Protein 2F2G (pdb70)

Sequence (418 aa):
GVIDTWIDKHRSIYTAATRHAFVVSIRDGSVDLSSFRTWLGQDYLFVRRFVPFVASVLIRACKDSGESSDEVVLGGIASLNDEIEWFKREGSKWDVDFSTVVPQRANQEYGRFLEDLSSEVKYPVITAFWAIEAVYQESFAHCLEDGNKTPVELTGACHRWGNDGFKQYCSSVKNIAERCLENASGEVLGEAEDVLVRVLELEVAFWESRGRGVIDTWIDKHRSIYTAATRHAFVVSIRDGSVDLSSFRTWLGQDYLFVRRFVPFVASVLIRACKDSGESSDEVVLGGIASLNDEIEWFKREGSKWDVDFSTVVPQRANQEYGRFLEDLSSEVKYPVITAFWAIEAVYQESFAHCKTPVELTGACHRWGNDGFKQYCSSVKNIAERCLENASGEVLGEAEDVLVRVLELEVAFWESRG

Solvent-accessible surface area: 20769 Å² total

Radius of gyration: 30.6 Å; Cα contacts (8 Å, |Δi|>4): 430; chains: 2; bounding box: 85×72×48 Å

B-factor: mean 31.6, std 10.74, range [11.68, 80.42]

Structure (mmCIF, N/CA/C/O backbone):
data_2F2G
#
_entry.id   2F2G
#
_cell.length_a   62.700
_cell.length_b   62.700
_cell.length_c   287.621
_cell.angle_alpha   90.00
_cell.angle_beta   90.00
_cell.angle_gamma   90.00
#
_symmetry.space_group_name_H-M   'P 41 21 2'
#
loop_
_entity.id
_entity.type
_entity.pdbx_description
1 polymer 'SEED MATURATION PROTEIN PM36 HOMOLOG'
2 non-polymer 'SULFATE ION'
3 non-polymer 4-AMINO-5-HYDROXYMETHYL-2-METHYLPYRIMIDINE
4 water water
#
loop_
_atom_site.group_PDB
_atom_site.id
_atom_site.type_symbol
_atom_site.label_atom_id
_atom_site.label_alt_id
_atom_site.label_comp_id
_atom_site.label_asym_id
_atom_site.label_entity_id
_atom_site.label_seq_id
_atom_site.pdbx_PDB_ins_code
_atom_site.Cartn_x
_atom_site.Cartn_y
_atom_site.Cartn_z
_atom_site.occupancy
_atom_site.B_iso_or_equiv
_atom_site.auth_seq_id
_atom_site.auth_comp_id
_atom_site.auth_asym_id
_atom_site.auth_atom_id
_atom_site.pdbx_PDB_model_num
ATOM 1 N N . GLY A 1 5 ? 21.325 42.825 41.689 1.00 34.20 5 GLY A N 1
ATOM 2 C CA . GLY A 1 5 ? 20.352 42.245 40.699 1.00 33.30 5 GLY A CA 1
ATOM 3 C C . GLY A 1 5 ? 19.642 43.302 39.868 1.00 32.08 5 GLY A C 1
ATOM 4 O O . GLY A 1 5 ? 19.950 44.484 39.986 1.00 32.89 5 GLY A O 1
ATOM 5 N N . VAL A 1 6 ? 18.678 42.870 39.054 1.00 30.04 6 VAL A N 1
ATOM 6 C CA . VAL A 1 6 ? 17.869 43.736 38.180 1.00 30.39 6 VAL A CA 1
ATOM 7 C C . VAL A 1 6 ? 17.088 44.815 38.970 1.00 30.82 6 VAL A C 1
ATOM 8 O O . VAL A 1 6 ? 17.128 46.008 38.636 1.00 31.76 6 VAL A O 1
ATOM 12 N N . ILE A 1 7 ? 16.368 44.398 40.007 1.00 29.04 7 ILE A N 1
ATOM 13 C CA . ILE A 1 7 ? 15.669 45.371 40.854 1.00 28.31 7 ILE A CA 1
ATOM 14 C C . ILE A 1 7 ? 16.664 46.291 41.561 1.00 28.55 7 ILE A C 1
ATOM 15 O O . ILE A 1 7 ? 16.537 47.519 41.418 1.00 29.94 7 ILE A O 1
ATOM 20 N N . ASP A 1 8 ? 17.660 45.738 42.280 1.00 29.13 8 ASP A N 1
ATOM 21 C CA . ASP A 1 8 ? 18.667 46.599 42.952 1.00 30.62 8 ASP A CA 1
ATOM 22 C C . ASP A 1 8 ? 19.284 47.663 41.988 1.00 31.17 8 ASP A C 1
ATOM 23 O O . ASP A 1 8 ? 19.646 48.785 42.409 1.00 31.59 8 ASP A O 1
ATOM 28 N N . THR A 1 9 ? 19.439 47.295 40.720 1.00 28.67 9 THR A N 1
ATOM 29 C CA . THR A 1 9 ? 20.029 48.201 39.746 1.00 30.26 9 THR A CA 1
ATOM 30 C C . THR A 1 9 ? 19.081 49.348 39.448 1.00 30.32 9 THR A C 1
ATOM 31 O O . THR A 1 9 ? 19.513 50.494 39.341 1.00 30.84 9 THR A O 1
ATOM 35 N N . TRP A 1 10 ? 17.797 49.034 39.314 1.00 29.84 10 TRP A N 1
ATOM 36 C CA . TRP A 1 10 ? 16.788 50.058 39.065 1.00 29.67 10 TRP A CA 1
ATOM 37 C C . TRP A 1 10 ? 16.624 51.044 40.225 1.00 29.69 10 TRP A C 1
ATOM 38 O O . TRP A 1 10 ? 16.444 52.226 39.984 1.00 29.50 10 TRP A O 1
ATOM 49 N N . ILE A 1 11 ? 16.684 50.546 41.465 1.00 30.67 11 ILE A N 1
ATOM 50 C CA . ILE A 1 11 ? 16.602 51.375 42.677 1.00 30.40 11 ILE A CA 1
ATOM 51 C C . ILE A 1 11 ? 17.759 52.366 42.740 1.00 32.41 11 ILE A C 1
ATOM 52 O O . ILE A 1 11 ? 17.554 53.545 43.077 1.00 32.99 11 ILE A O 1
ATOM 57 N N . ASP A 1 12 ? 18.965 51.888 42.410 1.00 32.12 12 ASP A N 1
ATOM 58 C CA . ASP A 1 12 ? 20.171 52.715 42.352 1.00 32.89 12 ASP A CA 1
ATOM 59 C C . ASP A 1 12 ? 20.010 53.789 41.289 1.00 32.44 12 ASP A C 1
ATOM 60 O O . ASP A 1 12 ? 20.232 54.971 41.545 1.00 33.51 12 ASP A O 1
ATOM 65 N N . LYS A 1 13 ? 19.618 53.354 40.099 1.00 31.14 13 LYS A N 1
ATOM 66 C CA . LYS A 1 13 ? 19.369 54.248 38.974 1.00 31.90 13 LYS A CA 1
ATOM 67 C C . LYS A 1 13 ? 18.360 55.334 39.348 1.00 31.81 13 LYS A C 1
ATOM 68 O O . LYS A 1 13 ? 18.531 56.502 38.985 1.00 31.90 13 LYS A O 1
ATOM 74 N N . HIS A 1 14 ? 17.317 54.923 40.073 1.00 30.68 14 HIS A N 1
ATOM 75 C CA . HIS A 1 14 ? 16.226 55.786 40.467 1.00 28.92 14 HIS A CA 1
ATOM 76 C C . HIS A 1 14 ? 16.274 56.151 41.951 1.00 28.82 14 HIS A C 1
ATOM 77 O O . HIS A 1 14 ? 15.238 56.321 42.569 1.00 26.89 14 HIS A O 1
ATOM 84 N N . ARG A 1 15 ? 17.482 56.295 42.506 1.00 29.73 15 ARG A N 1
ATOM 85 C CA . ARG A 1 15 ? 17.655 56.499 43.945 1.00 30.53 15 ARG A CA 1
ATOM 86 C C . ARG A 1 15 ? 16.853 57.663 44.514 1.00 30.46 15 ARG A C 1
ATOM 87 O O . ARG A 1 15 ? 16.365 57.613 45.645 1.00 31.00 15 ARG A O 1
ATOM 95 N N . SER A 1 16 ? 16.751 58.716 43.716 1.00 29.14 16 SER A N 1
ATOM 96 C CA . SER A 1 16 ? 16.206 59.974 44.156 1.00 29.54 16 SER A CA 1
ATOM 97 C C . SER A 1 16 ? 14.689 59.893 44.432 1.00 28.33 16 SER A C 1
ATOM 98 O O . SER A 1 16 ? 14.212 60.342 45.491 1.00 30.00 16 SER A O 1
ATOM 101 N N . ILE A 1 17 ? 13.933 59.323 43.494 1.00 26.51 17 ILE A N 1
ATOM 102 C CA . ILE A 1 17 ? 12.507 59.129 43.705 1.00 28.08 17 ILE A CA 1
ATOM 103 C C . ILE A 1 17 ? 12.192 57.984 44.694 1.00 26.56 17 ILE A C 1
ATOM 104 O O . ILE A 1 17 ? 11.193 58.044 45.405 1.00 26.63 17 ILE A O 1
ATOM 109 N N . TYR A 1 18 ? 13.041 56.953 44.726 1.00 25.76 18 TYR A N 1
ATOM 110 C CA . TYR A 1 18 ? 12.961 55.909 45.738 1.00 25.19 18 TYR A CA 1
ATOM 111 C C . TYR A 1 18 ? 13.100 56.487 47.185 1.00 25.75 18 TYR A C 1
ATOM 112 O O . TYR A 1 18 ? 12.293 56.152 48.085 1.00 24.58 18 TYR A O 1
ATOM 121 N N . THR A 1 19 ? 14.076 57.375 47.397 1.00 24.20 19 THR A N 1
ATOM 122 C CA . THR A 1 19 ? 14.206 58.081 48.699 1.00 24.25 19 THR A CA 1
ATOM 123 C C . THR A 1 19 ? 12.954 58.941 48.999 1.00 24.88 19 THR A C 1
ATOM 124 O O . THR A 1 19 ? 12.367 58.875 50.096 1.00 25.81 19 THR A O 1
ATOM 128 N N . ALA A 1 20 ? 12.535 59.738 48.020 1.00 24.65 20 ALA A N 1
ATOM 129 C CA . ALA A 1 20 ? 11.328 60.559 48.157 1.00 25.20 20 ALA A CA 1
ATOM 130 C C . ALA A 1 20 ? 10.082 59.729 48.491 1.00 26.14 20 ALA A C 1
ATOM 131 O O . ALA A 1 20 ? 9.257 60.141 49.297 1.00 27.80 20 ALA A O 1
ATOM 133 N N . ALA A 1 21 ? 9.977 58.549 47.878 1.00 26.18 21 ALA A N 1
ATOM 134 C CA . ALA A 1 21 ? 8.838 57.635 48.049 1.00 24.69 21 ALA A CA 1
ATOM 135 C C . ALA A 1 21 ? 8.803 56.869 49.349 1.00 25.14 21 ALA A C 1
ATOM 136 O O . ALA A 1 21 ? 7.762 56.293 49.659 1.00 23.11 21 ALA A O 1
ATOM 138 N N . THR A 1 22 ? 9.938 56.789 50.038 1.00 24.14 22 THR A N 1
ATOM 139 C CA . THR A 1 22 ? 10.088 55.952 51.250 1.00 23.71 22 THR A CA 1
ATOM 140 C C . THR A 1 22 ? 10.340 56.782 52.519 1.00 23.22 22 THR A C 1
ATOM 141 O O . THR A 1 22 ? 10.928 56.274 53.444 1.00 23.52 22 THR A O 1
ATOM 145 N N . ARG A 1 23 ? 9.936 58.057 52.508 1.00 20.49 23 ARG A N 1
ATOM 146 C CA . ARG A 1 23 ? 9.907 58.905 53.678 1.00 25.59 23 ARG A CA 1
ATOM 147 C C . ARG A 1 23 ? 8.780 58.456 54.609 1.00 27.03 23 ARG A C 1
ATOM 148 O O . ARG A 1 23 ? 7.924 57.661 54.217 1.00 26.96 23 ARG A O 1
ATOM 156 N N . HIS A 1 24 ? 8.830 58.907 55.858 1.00 27.58 24 HIS A N 1
ATOM 157 C CA . HIS A 1 24 ? 7.926 58.413 56.892 1.00 27.79 24 HIS A CA 1
ATOM 158 C C . HIS A 1 24 ? 6.503 58.712 56.514 1.00 26.76 24 HIS A C 1
ATOM 159 O O . HIS A 1 24 ? 6.211 59.789 55.998 1.00 27.59 24 HIS A O 1
ATOM 166 N N . ALA A 1 25 ? 5.623 57.743 56.737 1.00 26.25 25 ALA A N 1
ATOM 167 C CA . ALA A 1 25 ? 4.234 57.845 56.255 1.00 25.87 25 ALA A CA 1
ATOM 168 C C . ALA A 1 25 ? 3.511 59.031 56.896 1.00 25.55 25 ALA A C 1
ATOM 169 O O . ALA A 1 25 ? 2.644 59.639 56.275 1.00 24.71 25 ALA A O 1
ATOM 171 N N . PHE A 1 26 ? 3.846 59.329 58.155 1.00 22.87 26 PHE A N 1
ATOM 172 C CA . PHE A 1 26 ? 3.224 60.443 58.900 1.00 22.42 26 PHE A CA 1
ATOM 173 C C . PHE A 1 26 ? 4.227 60.896 59.961 1.00 22.21 26 PHE A C 1
ATOM 174 O O . PHE A 1 26 ? 5.182 60.214 60.202 1.00 23.71 26 PHE A O 1
ATOM 182 N N . VAL A 1 27 ? 4.021 62.065 60.543 1.00 23.08 27 VAL A N 1
ATOM 183 C CA . VAL A 1 27 ? 4.867 62.577 61.614 1.00 23.85 27 VAL A CA 1
ATOM 184 C C . VAL A 1 27 ? 3.946 62.948 62.769 1.00 25.48 27 VAL A C 1
ATOM 185 O O . VAL A 1 27 ? 2.816 63.372 62.562 1.00 27.20 27 VAL A O 1
ATOM 192 N N . VAL A 1 28 ? 4.379 62.698 63.989 1.00 27.72 28 VAL A N 1
ATOM 193 C CA . VAL A 1 28 ? 3.600 63.079 65.146 1.00 28.03 28 VAL A CA 1
ATOM 194 C C . VAL A 1 28 ? 4.484 64.115 65.818 1.00 31.39 28 VAL A C 1
ATOM 195 O O . VAL A 1 28 ? 5.623 63.805 66.183 1.00 33.75 28 VAL A O 1
ATOM 199 N N . SER A 1 29 ? 3.992 65.343 65.955 1.00 29.40 29 SER A N 1
ATOM 200 C CA . SER A 1 29 ? 4.799 66.357 66.572 1.00 30.85 29 SER A CA 1
ATOM 201 C C . SER A 1 29 ? 4.039 67.135 67.690 1.00 28.35 29 SER A C 1
ATOM 202 O O . SER A 1 29 ? 2.816 67.023 67.854 1.00 26.91 29 SER A O 1
ATOM 205 N N . ILE A 1 30 ? 4.798 67.892 68.466 1.00 28.93 30 ILE A N 1
ATOM 206 C CA . ILE A 1 30 ? 4.223 68.766 69.477 1.00 28.11 30 ILE A CA 1
ATOM 207 C C . ILE A 1 30 ? 3.882 70.084 68.815 1.00 29.08 30 ILE A C 1
ATOM 208 O O . ILE A 1 30 ? 4.698 70.638 68.085 1.00 30.46 30 ILE A O 1
ATOM 213 N N . ARG A 1 31 ? 2.684 70.590 69.067 1.00 29.20 31 ARG A N 1
ATOM 214 C CA . ARG A 1 31 ? 2.327 71.932 68.616 1.00 30.11 31 ARG A CA 1
ATOM 215 C C . ARG A 1 31 ? 1.566 72.642 69.684 1.00 29.97 31 ARG A C 1
ATOM 216 O O . ARG A 1 31 ? 0.573 72.109 70.191 1.00 27.47 31 ARG A O 1
ATOM 224 N N . ASP A 1 32 ? 2.030 73.850 70.027 1.00 33.49 32 ASP A N 1
ATOM 225 C CA . ASP A 1 32 ? 1.405 74.667 71.089 1.00 32.98 32 ASP A CA 1
ATOM 226 C C . ASP A 1 32 ? 1.166 73.798 72.303 1.00 30.40 32 ASP A C 1
ATOM 227 O O . ASP A 1 32 ? 0.101 73.859 72.921 1.00 29.49 32 ASP A O 1
ATOM 232 N N . GLY A 1 33 ? 2.167 72.988 72.653 1.00 29.13 33 GLY A N 1
ATOM 233 C CA . GLY A 1 33 ? 2.053 72.178 73.859 1.00 28.15 33 GLY A CA 1
ATOM 234 C C . GLY A 1 33 ? 1.172 70.948 73.798 1.00 28.09 33 GLY A C 1
ATOM 235 O O . GLY A 1 33 ? 1.032 70.271 74.805 1.00 28.37 33 GLY A O 1
ATOM 236 N N . SER A 1 34 ? 0.584 70.652 72.625 1.00 28.66 34 SER A N 1
ATOM 237 C CA . SER A 1 34 ? -0.255 69.466 72.415 1.00 28.16 34 SER A CA 1
ATOM 238 C C . SER A 1 34 ? 0.351 68.503 71.390 1.00 25.74 34 SER A C 1
ATOM 239 O O . SER A 1 34 ? 1.149 68.907 70.514 1.00 25.56 34 SER A O 1
ATOM 242 N N . VAL A 1 35 ? -0.046 67.232 71.469 1.00 22.95 35 VAL A N 1
ATOM 243 C CA . VAL A 1 35 ? 0.370 66.285 70.439 1.00 23.18 35 VAL A CA 1
ATOM 244 C C . VAL A 1 35 ? -0.506 66.496 69.187 1.00 23.05 35 VAL A C 1
ATOM 245 O O . VAL A 1 35 ? -1.729 66.307 69.235 1.00 22.17 35 VAL A O 1
ATOM 249 N N . ASP A 1 36 ? 0.125 66.893 68.088 1.00 23.73 36 ASP A N 1
AT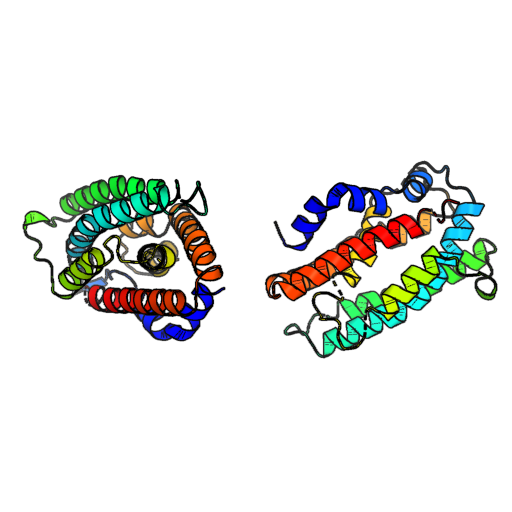OM 250 C CA . ASP A 1 36 ? -0.581 67.107 66.792 1.00 23.09 36 ASP A CA 1
ATOM 251 C C . ASP A 1 36 ? -0.744 65.788 66.003 1.00 22.37 36 ASP A C 1
ATOM 252 O O . ASP A 1 36 ? 0.245 65.215 65.493 1.00 21.83 36 ASP A O 1
ATOM 257 N N . LEU A 1 37 ? -1.980 65.302 65.942 1.00 20.47 37 LEU A N 1
ATOM 258 C CA . LEU A 1 37 ? -2.321 64.050 65.257 1.00 22.53 37 LEU A CA 1
ATOM 259 C C . LEU A 1 37 ? -2.796 64.241 63.809 1.00 21.46 37 LEU A C 1
ATOM 260 O O . LEU A 1 37 ? -3.169 63.280 63.163 1.00 21.27 37 LEU A O 1
ATOM 265 N N . SER A 1 38 ? -2.717 65.453 63.285 1.00 20.68 38 SER A N 1
ATOM 266 C CA . SER A 1 38 ? -3.352 65.763 61.988 1.00 22.19 38 SER A CA 1
ATOM 267 C C . SER A 1 38 ? -2.747 64.958 60.833 1.00 21.04 38 SER A C 1
ATOM 268 O O . SER A 1 38 ? -3.463 64.496 59.980 1.00 21.18 38 SER A O 1
ATOM 271 N N . SER A 1 39 ? -1.436 64.740 60.854 1.00 19.09 39 SER A N 1
ATOM 272 C CA . SER A 1 39 ? -0.748 64.002 59.813 1.00 20.54 39 SER A CA 1
ATOM 273 C C . SER A 1 39 ? -1.016 62.492 59.975 1.00 20.63 39 SER A C 1
ATOM 274 O O . SER A 1 39 ? -1.362 61.790 59.008 1.00 19.37 39 SER A O 1
ATOM 277 N N . PHE A 1 40 ? -0.925 62.008 61.212 1.00 18.64 40 PHE A N 1
ATOM 278 C CA . PHE A 1 40 ? -1.293 60.642 61.496 1.00 19.98 40 PHE A CA 1
ATOM 279 C C . PHE A 1 40 ? -2.756 60.381 61.048 1.00 20.01 40 PHE A C 1
ATOM 280 O O . PHE A 1 40 ? -3.022 59.372 60.412 1.00 18.50 40 PHE A O 1
ATOM 288 N N . ARG A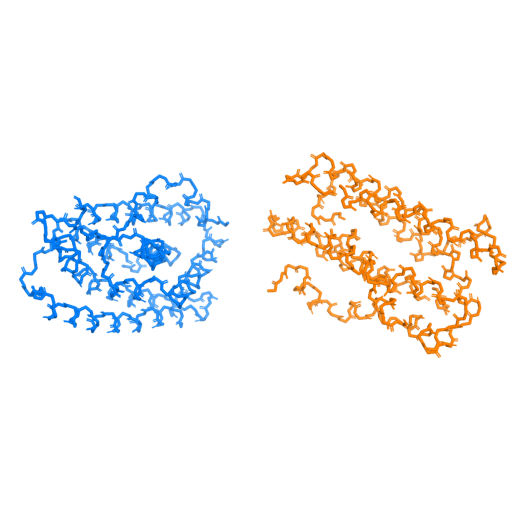 1 41 ? -3.697 61.258 61.398 1.00 18.31 41 ARG A N 1
ATOM 289 C CA . ARG A 1 41 ? -5.116 60.935 61.096 1.00 21.32 41 ARG A CA 1
ATOM 290 C C . ARG A 1 41 ? -5.449 61.004 59.598 1.00 21.44 41 ARG A C 1
ATOM 291 O O . ARG A 1 41 ? -6.333 60.274 59.105 1.00 18.43 41 ARG A O 1
ATOM 299 N N . THR A 1 42 ? -4.768 61.915 58.901 1.00 20.97 42 THR A N 1
ATOM 300 C CA . THR A 1 42 ? -4.885 62.003 57.443 1.00 20.71 42 THR A CA 1
ATOM 301 C C . THR A 1 42 ? -4.411 60.711 56.794 1.00 19.49 42 THR A C 1
ATOM 302 O O . THR A 1 42 ? -5.131 60.118 55.997 1.00 21.66 42 THR A O 1
ATOM 306 N N . TRP A 1 43 ? -3.207 60.272 57.145 1.00 19.17 43 TRP A N 1
ATOM 307 C CA . TRP A 1 43 ? -2.634 58.995 56.657 1.00 18.98 43 TRP A CA 1
ATOM 308 C C . TRP A 1 43 ? -3.536 57.779 56.929 1.00 20.15 43 TRP A C 1
ATOM 309 O O . TRP A 1 43 ? -3.765 56.936 56.027 1.00 19.00 43 TRP A O 1
ATOM 320 N N . LEU A 1 44 ? -4.042 57.682 58.163 1.00 19.54 44 LEU A N 1
ATOM 321 C CA . LEU A 1 44 ? -4.858 56.539 58.558 1.00 20.29 44 LEU A CA 1
ATOM 322 C C . LEU A 1 44 ? -6.076 56.445 57.677 1.00 21.00 44 LEU A C 1
ATOM 323 O O . LEU A 1 44 ? -6.446 55.358 57.223 1.00 23.93 44 LEU A O 1
ATOM 328 N N . GLY A 1 45 ? -6.739 57.573 57.468 1.00 21.21 45 GLY A N 1
ATOM 329 C CA . GLY A 1 45 ? -7.983 57.582 56.680 1.00 19.80 45 GLY A CA 1
ATOM 330 C C . GLY A 1 45 ? -7.695 57.221 55.228 1.00 19.60 45 GLY A C 1
ATOM 331 O O . GLY A 1 45 ? -8.358 56.345 54.621 1.00 20.01 45 GLY A O 1
ATOM 332 N N . GLN A 1 46 ? -6.724 57.907 54.664 1.00 19.03 46 GLN A N 1
ATOM 333 C CA . GLN A 1 46 ? -6.387 57.723 53.266 1.00 19.10 46 GLN A CA 1
ATOM 334 C C . GLN A 1 46 ? -5.826 56.336 53.078 1.00 21.19 46 GLN A C 1
ATOM 335 O O . 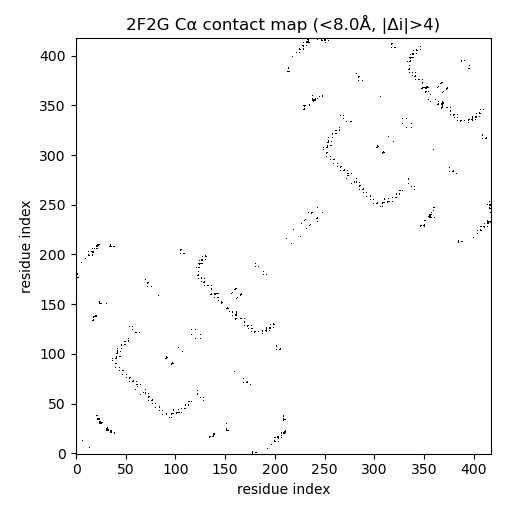GLN A 1 46 ? -6.188 55.651 52.127 1.00 20.39 46 GLN A O 1
ATOM 341 N N . ASP A 1 47 ? -4.878 55.938 53.920 1.00 21.94 47 ASP A N 1
ATOM 342 C CA . ASP A 1 47 ? -4.303 54.600 53.732 1.00 20.72 47 ASP A CA 1
ATOM 343 C C . ASP A 1 47 ? -5.270 53.431 53.919 1.00 20.47 47 ASP A C 1
ATOM 344 O O . ASP A 1 47 ? -5.101 52.372 53.293 1.00 22.77 47 ASP A O 1
ATOM 349 N N . TYR A 1 48 ? -6.254 53.578 54.783 1.00 18.91 48 TYR A N 1
ATOM 350 C CA . TYR A 1 48 ? -7.292 52.558 54.854 1.00 20.38 48 TYR A CA 1
ATOM 351 C C . TYR A 1 48 ? -8.068 52.404 53.523 1.00 21.84 48 TYR A C 1
ATOM 352 O O . TYR A 1 48 ? -8.441 51.281 53.127 1.00 20.33 48 TYR A O 1
ATOM 361 N N . LEU A 1 49 ? -8.373 53.534 52.879 1.00 20.99 49 LEU A N 1
ATOM 362 C CA . LEU A 1 49 ? -9.071 53.495 51.585 1.00 20.72 49 LEU A CA 1
ATOM 363 C C . LEU A 1 49 ? -8.148 52.918 50.562 1.00 20.72 49 LEU A C 1
ATOM 364 O O . LEU A 1 49 ? -8.601 52.174 49.717 1.00 18.88 49 LEU A O 1
ATOM 369 N N . PHE A 1 50 ? -6.848 53.235 50.619 1.00 19.50 50 PHE A N 1
ATOM 370 C CA . PHE A 1 50 ? -5.916 52.580 49.679 1.00 21.99 50 PHE A CA 1
ATOM 371 C C . PHE A 1 50 ? -5.875 51.021 49.857 1.00 21.70 50 PHE A C 1
ATOM 372 O O . PHE A 1 50 ? -5.863 50.264 48.891 1.00 23.18 50 PHE A O 1
ATOM 380 N N . VAL A 1 51 ? -5.833 50.575 51.096 1.00 22.55 51 VAL A N 1
ATOM 381 C CA . VAL A 1 51 ? -5.721 49.152 51.415 1.00 22.75 51 VAL A CA 1
ATOM 382 C C . VAL A 1 51 ? -6.939 48.388 50.921 1.00 21.88 51 VAL A C 1
ATOM 383 O O . VAL A 1 51 ? -6.767 47.295 50.394 1.00 21.01 51 VAL A O 1
ATOM 387 N N . ARG A 1 52 ? -8.138 48.975 51.036 1.00 21.44 52 ARG A N 1
ATOM 388 C CA . ARG A 1 52 ? -9.360 48.325 50.528 1.00 24.19 52 ARG A CA 1
ATOM 389 C C . ARG A 1 52 ? -9.289 48.084 49.019 1.00 23.19 52 ARG A C 1
ATOM 390 O O . ARG A 1 52 ? -9.841 47.112 48.533 1.00 24.05 52 ARG A O 1
ATOM 398 N N . ARG A 1 53 ? -8.606 48.974 48.307 1.00 21.92 53 ARG A N 1
ATOM 399 C CA . ARG A 1 53 ? -8.374 48.848 46.848 1.00 21.82 53 ARG A CA 1
ATOM 400 C C . ARG A 1 53 ? -7.175 47.958 46.524 1.00 22.85 53 ARG A C 1
ATOM 401 O O . ARG A 1 53 ? -7.151 47.274 45.475 1.00 20.71 53 ARG A O 1
ATOM 409 N N . PHE A 1 54 ? -6.181 47.957 47.416 1.00 20.34 54 PHE A N 1
ATOM 410 C CA . PHE A 1 54 ? -5.038 47.045 47.284 1.00 20.64 54 PHE A CA 1
ATOM 411 C C . PHE A 1 54 ? -5.459 45.555 47.418 1.00 20.42 54 PHE A C 1
ATOM 412 O O . PHE A 1 54 ? -4.863 44.706 46.781 1.00 23.22 54 PHE A O 1
ATOM 420 N N . VAL A 1 55 ? -6.456 45.245 48.249 1.00 19.83 55 VAL A N 1
ATOM 421 C CA . VAL A 1 55 ? -6.951 43.878 48.440 1.00 21.89 55 VAL A CA 1
ATOM 422 C C . VAL A 1 55 ? -7.287 43.175 47.095 1.00 24.64 55 VAL A C 1
ATOM 423 O O . VAL A 1 55 ? -6.704 42.124 46.799 1.00 26.21 55 VAL A O 1
ATOM 427 N N . PRO A 1 56 ? -8.226 43.739 46.278 1.00 24.21 56 PRO A N 1
ATOM 428 C CA . PRO A 1 56 ? -8.504 43.019 45.015 1.00 23.23 56 PRO A CA 1
ATOM 429 C C . PRO A 1 56 ? -7.333 42.9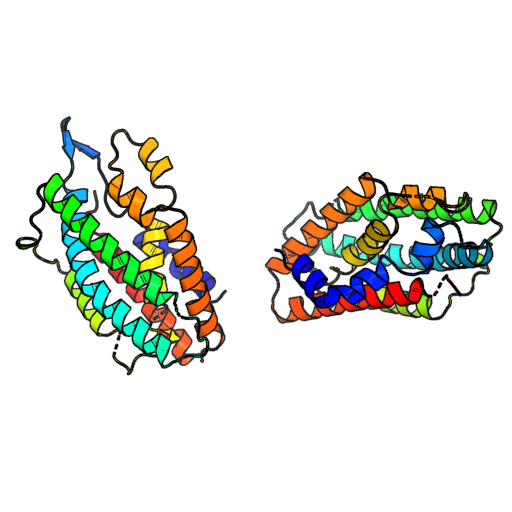74 44.040 1.00 22.87 56 PRO A C 1
ATOM 430 O O . PRO A 1 56 ? -7.223 42.040 43.244 1.00 22.65 56 PRO A O 1
ATOM 434 N N . PHE A 1 57 ? -6.450 43.961 44.095 1.00 22.63 57 PHE A N 1
ATOM 435 C CA . PHE A 1 57 ? -5.267 43.908 43.262 1.00 21.55 57 PHE A CA 1
ATOM 436 C C . PHE A 1 57 ? -4.351 42.723 43.678 1.00 21.40 57 PHE A C 1
ATOM 437 O O . PHE A 1 57 ? -3.819 42.013 42.821 1.00 21.80 57 PHE A O 1
ATOM 445 N N . VAL A 1 58 ? -4.129 42.533 44.985 1.00 20.32 58 VAL A N 1
ATOM 446 C CA . VAL A 1 58 ? -3.363 41.354 45.429 1.00 19.94 58 VAL A CA 1
ATOM 447 C C . VAL A 1 58 ? -4.130 40.061 45.028 1.00 20.41 58 VAL A C 1
ATOM 448 O O . VAL A 1 58 ? -3.516 39.084 44.676 1.00 19.98 58 VAL A O 1
ATOM 452 N N . ALA A 1 59 ? -5.465 40.090 45.059 1.00 19.85 59 ALA A N 1
ATOM 453 C CA . ALA A 1 59 ? -6.271 38.954 44.669 1.00 20.37 59 ALA A CA 1
ATOM 454 C C . ALA A 1 59 ? -5.976 38.619 43.213 1.00 20.33 59 ALA A C 1
ATOM 455 O O . ALA A 1 59 ? -5.862 37.456 42.874 1.00 20.23 59 ALA A O 1
ATOM 457 N N . SER A 1 60 ? -5.820 39.638 42.377 1.00 20.35 60 SER A N 1
ATOM 458 C CA . SER A 1 60 ? -5.541 39.428 40.976 1.00 21.77 60 SER A CA 1
ATOM 459 C C . SER A 1 60 ? -4.137 38.875 40.786 1.00 22.02 60 SER A C 1
ATOM 460 O O . SER A 1 60 ? -3.914 38.015 39.916 1.00 21.86 60 SER A O 1
ATOM 463 N N . VAL A 1 61 ? -3.190 39.304 41.608 1.00 20.70 61 VAL A N 1
ATOM 464 C CA . VAL A 1 61 ? -1.809 38.762 41.488 1.00 21.67 61 VAL A CA 1
ATOM 465 C C . VAL A 1 61 ? -1.777 37.259 41.848 1.00 22.12 61 VAL A C 1
ATOM 466 O O . VAL A 1 61 ? -1.054 36.454 41.240 1.00 22.61 61 VAL A O 1
ATOM 470 N N . LEU A 1 62 ? -2.601 36.894 42.818 1.00 23.26 62 LEU A N 1
ATOM 471 C CA . LEU A 1 62 ? -2.702 35.533 43.309 1.00 22.88 62 LEU A CA 1
ATOM 472 C C . LEU A 1 62 ? -3.187 34.624 42.171 1.00 23.97 62 LEU A C 1
ATOM 473 O O . LEU A 1 62 ? -2.589 33.568 41.923 1.00 24.25 62 LEU A O 1
ATOM 478 N N . ILE A 1 63 ? -4.256 35.045 41.495 1.00 21.54 63 ILE A N 1
ATOM 479 C CA . ILE A 1 63 ? -4.766 34.341 40.320 1.00 21.65 63 ILE A CA 1
ATOM 480 C C . ILE A 1 63 ? -3.692 34.170 39.257 1.00 23.00 63 ILE A C 1
ATOM 481 O O . ILE A 1 63 ? -3.453 33.082 38.777 1.00 24.57 63 ILE A O 1
ATOM 486 N N . ARG A 1 64 ? -3.037 35.254 38.885 1.00 25.20 64 ARG A N 1
ATOM 487 C CA . ARG A 1 64 ? -1.931 35.189 37.923 1.00 26.36 64 ARG A CA 1
ATOM 488 C C . ARG A 1 64 ? -0.822 34.219 38.367 1.00 27.80 64 ARG A C 1
ATOM 489 O O . ARG A 1 64 ? -0.305 33.434 37.558 1.00 27.86 64 ARG A O 1
ATOM 497 N N . ALA A 1 65 ? -0.508 34.224 39.656 1.00 27.60 65 ALA A N 1
ATOM 498 C CA . ALA A 1 65 ? 0.538 33.373 40.188 1.00 28.58 65 ALA A CA 1
ATOM 499 C C . ALA A 1 65 ? 0.143 31.898 40.081 1.00 30.27 65 ALA A C 1
ATOM 500 O O . ALA A 1 65 ? 1.012 31.060 39.898 1.00 31.30 65 ALA A O 1
ATOM 502 N N . CYS A 1 66 ? -1.155 31.598 40.176 1.00 32.09 66 CYS A N 1
ATOM 503 C CA . CYS A 1 66 ? -1.647 30.218 40.052 1.00 36.57 66 CYS A CA 1
ATOM 504 C C . CYS A 1 66 ? -1.677 29.731 38.607 1.00 40.51 66 CYS A C 1
ATOM 505 O O . CYS A 1 66 ? -1.515 28.537 38.354 1.00 40.29 66 CYS A O 1
ATOM 508 N N . LYS A 1 67 ? -1.890 30.642 37.657 1.00 45.79 67 LYS A N 1
ATOM 509 C CA . LYS A 1 67 ? -1.903 30.242 36.252 1.00 50.41 67 LYS A CA 1
ATOM 510 C C . LYS A 1 67 ? -0.564 30.414 35.549 1.00 53.93 67 LYS A C 1
ATOM 511 O O . LYS A 1 67 ? -0.087 29.474 34.922 1.00 55.01 67 LYS A O 1
ATOM 517 N N . ASP A 1 68 ? 0.025 31.608 35.655 1.00 57.03 68 ASP A N 1
ATOM 518 C CA . ASP A 1 68 ? 1.344 31.920 35.066 1.00 60.60 68 ASP A CA 1
ATOM 519 C C . ASP A 1 68 ? 2.470 31.367 35.937 1.00 62.26 68 ASP A C 1
ATOM 520 O O . ASP A 1 68 ? 3.333 32.125 36.413 1.00 62.51 68 ASP A O 1
ATOM 525 N N . SER A 1 69 ? 2.476 30.040 36.108 1.00 63.55 69 SER A N 1
ATOM 526 C CA . SER A 1 69 ? 3.379 29.361 37.046 1.00 64.13 69 SER A CA 1
ATOM 527 C C . SER A 1 69 ? 4.682 28.788 36.433 1.00 64.32 69 SER A C 1
ATOM 528 O O . SER A 1 69 ? 4.698 27.680 35.878 1.00 65.09 69 SER A O 1
ATOM 531 N N . GLY A 1 70 ? 5.759 29.573 36.521 1.00 63.25 70 GLY A N 1
ATOM 532 C CA . GLY A 1 70 ? 7.125 29.057 36.387 1.00 61.32 70 GLY A CA 1
ATOM 533 C C . GLY A 1 70 ? 7.502 28.399 37.710 1.00 60.14 70 GLY A C 1
ATOM 534 O O . GLY A 1 70 ? 8.163 27.351 37.730 1.00 60.26 70 GLY A O 1
ATOM 535 N N . GLU A 1 71 ? 7.068 29.013 38.818 1.00 57.71 71 GLU A N 1
ATOM 536 C CA . GLU A 1 71 ? 7.187 28.407 40.147 1.00 55.15 71 GLU A CA 1
ATOM 537 C C . GLU A 1 71 ? 5.832 28.186 40.816 1.00 52.60 71 GLU A C 1
ATOM 538 O O . GLU A 1 71 ? 5.019 29.113 40.948 1.00 51.66 71 GLU A O 1
ATOM 544 N N . SER A 1 72 ? 5.616 26.941 41.234 1.00 50.20 72 SER A N 1
ATOM 545 C CA . SER A 1 72 ? 4.423 26.528 41.972 1.00 48.32 72 SER A CA 1
ATOM 546 C C . SER A 1 72 ? 4.262 27.367 43.247 1.00 44.63 72 SER A C 1
ATOM 547 O O . SER A 1 72 ? 3.179 27.890 43.521 1.00 46.22 72 SER A O 1
ATOM 550 N N . SER A 1 73 ? 5.361 27.507 43.989 1.00 39.53 73 SER A N 1
ATOM 551 C CA . SER A 1 73 ? 5.393 28.176 45.301 1.00 36.42 73 SER A CA 1
ATOM 552 C C . SER A 1 73 ? 5.126 29.696 45.321 1.00 32.05 73 SER A C 1
ATOM 553 O O . SER A 1 73 ? 5.091 30.288 46.395 1.00 31.83 73 SER A O 1
ATOM 556 N N . ASP A 1 74 ? 4.939 30.320 44.160 1.00 28.84 74 ASP A N 1
ATOM 557 C CA . ASP A 1 74 ? 4.621 31.744 44.100 1.00 26.77 74 ASP A CA 1
ATOM 558 C C . ASP A 1 74 ? 3.282 31.967 44.775 1.00 27.51 74 ASP A C 1
ATOM 559 O O . ASP A 1 74 ? 3.104 32.945 45.487 1.00 25.83 74 ASP A O 1
ATOM 572 N N . GLU A 1 76 ? 1.793 30.591 47.304 1.00 25.83 76 GLU A N 1
ATOM 573 C CA . GLU A 1 76 ? 1.805 30.683 48.757 1.00 26.28 76 GLU A CA 1
ATOM 574 C C . GLU A 1 76 ? 2.381 31.989 49.223 1.00 23.28 76 GLU A C 1
ATOM 575 O O . GLU A 1 76 ? 1.971 32.482 50.236 1.00 24.88 76 GLU A O 1
ATOM 581 N N . VAL A 1 77 ? 3.363 32.527 48.520 1.00 22.56 77 VAL A N 1
ATOM 582 C CA . VAL A 1 77 ? 3.885 33.832 48.910 1.00 25.62 77 VAL A CA 1
ATOM 583 C C . VAL A 1 77 ? 2.788 34.906 48.838 1.00 26.26 77 VAL A C 1
ATOM 584 O O . VAL A 1 77 ? 2.538 35.613 49.826 1.00 28.59 77 VAL A O 1
ATOM 588 N N . VAL A 1 78 ? 2.078 34.969 47.715 1.00 25.99 78 VAL A N 1
ATOM 589 C CA . VAL A 1 78 ? 1.038 35.970 47.520 1.00 22.75 78 VAL A CA 1
ATOM 590 C C . VAL A 1 78 ? -0.131 35.731 48.489 1.00 23.37 78 VAL A C 1
ATOM 591 O O . VAL A 1 78 ? -0.702 36.690 49.058 1.00 21.71 78 VAL A O 1
ATOM 595 N N . LEU A 1 79 ? -0.468 34.459 48.695 1.00 20.44 79 LEU A N 1
ATOM 596 C CA . LEU A 1 79 ? -1.525 34.083 49.633 1.00 21.10 79 LEU A CA 1
ATOM 597 C C . LEU A 1 79 ? -1.247 34.554 51.077 1.00 23.22 79 LEU A C 1
ATOM 598 O O . LEU A 1 79 ? -2.167 34.977 51.761 1.00 22.76 79 LEU A O 1
ATOM 603 N N . GLY A 1 80 ? -0.003 34.432 51.537 1.00 24.40 80 GLY A N 1
ATOM 604 C CA . GLY A 1 80 ? 0.400 34.963 52.850 1.00 24.54 80 GLY A CA 1
ATOM 605 C C . GLY A 1 80 ? 0.216 36.482 52.888 1.00 25.38 80 GLY A C 1
ATOM 606 O O . GLY A 1 80 ? -0.300 37.027 53.888 1.00 24.60 80 GLY A O 1
ATOM 607 N N . GLY A 1 81 ? 0.613 37.151 51.801 1.00 24.91 81 GLY A N 1
ATOM 608 C CA . GLY A 1 81 ? 0.390 38.613 51.613 1.00 24.32 81 GLY A CA 1
ATOM 609 C C . GLY A 1 81 ? -1.068 39.020 51.752 1.00 26.35 81 GLY A C 1
ATOM 610 O O . GLY A 1 81 ? -1.380 39.969 52.469 1.00 28.84 81 GLY A O 1
ATOM 611 N N . ILE A 1 82 ? -1.983 38.298 51.099 1.00 26.60 82 ILE A N 1
ATOM 612 C CA . ILE A 1 82 ? -3.391 38.674 51.142 1.00 26.32 82 ILE A CA 1
ATOM 613 C C . ILE A 1 82 ? -4.019 38.323 52.501 1.00 25.26 82 ILE A C 1
ATOM 614 O O . ILE A 1 82 ? -4.886 39.064 53.018 1.00 24.04 82 ILE A O 1
ATOM 619 N N . ALA A 1 83 ? -3.560 37.229 53.113 1.00 25.99 83 ALA A N 1
ATOM 620 C CA . ALA A 1 83 ? -3.984 36.916 54.472 1.00 26.34 83 ALA A CA 1
ATOM 621 C C . ALA A 1 83 ? -3.564 37.972 55.486 1.00 24.89 83 ALA A C 1
ATOM 622 O O . ALA A 1 83 ? -4.339 38.310 56.371 1.00 27.63 83 ALA A O 1
ATOM 624 N N . SER A 1 84 ? -2.343 38.475 55.398 1.00 23.84 84 SER A N 1
ATOM 625 C CA . SER A 1 84 ? -1.970 39.652 56.211 1.00 28.03 84 SER A CA 1
ATOM 626 C C . SER A 1 84 ? -2.923 40.838 56.053 1.00 28.32 84 SER A C 1
ATOM 627 O O . SER A 1 84 ? -3.246 41.493 57.051 1.00 29.87 84 SER A O 1
ATOM 630 N N . LEU A 1 85 ? -3.384 41.088 54.811 1.00 26.26 85 LEU A N 1
ATOM 631 C CA . LEU A 1 85 ? -4.301 42.179 54.547 1.00 25.10 85 LEU A CA 1
ATOM 632 C C . LEU A 1 85 ? -5.578 42.022 55.341 1.00 25.83 85 LEU A C 1
ATOM 633 O O . LEU A 1 85 ? -6.131 43.009 55.820 1.00 28.02 85 LEU A O 1
ATOM 638 N N . ASN A 1 86 ? -6.042 40.794 55.524 1.00 24.13 86 ASN A N 1
ATOM 639 C CA . ASN A 1 86 ? -7.197 40.565 56.402 1.00 26.00 86 ASN A CA 1
ATOM 640 C C . ASN A 1 86 ? -6.981 41.144 57.829 1.00 26.16 86 ASN A C 1
ATOM 641 O O . ASN A 1 86 ? -7.890 41.759 58.407 1.00 25.58 86 ASN A O 1
ATOM 646 N N . ASP A 1 87 ? -5.803 40.867 58.392 1.00 26.29 87 ASP A N 1
ATOM 647 C CA . ASP A 1 87 ? -5.456 41.290 59.751 1.00 27.63 87 ASP A CA 1
ATOM 648 C C . ASP A 1 87 ? -5.245 42.814 59.741 1.00 25.19 87 ASP A C 1
ATOM 649 O O . ASP A 1 87 ? -5.606 43.498 60.705 1.00 25.07 87 ASP A O 1
ATOM 654 N N . GLU A 1 88 ? -4.627 43.322 58.665 1.00 24.39 88 GLU A N 1
ATOM 655 C CA . GLU A 1 88 ? -4.457 44.754 58.479 1.00 24.01 88 GLU A CA 1
ATOM 656 C C . GLU A 1 88 ? -5.739 45.523 58.516 1.00 23.91 88 GLU A C 1
ATOM 657 O O . GLU A 1 88 ? -5.824 46.530 59.209 1.00 22.32 88 GLU A O 1
ATOM 663 N N . ILE A 1 89 ? -6.723 45.094 57.726 1.00 23.98 89 ILE A N 1
ATOM 664 C CA . ILE A 1 89 ? -8.030 45.760 57.717 1.00 22.86 89 ILE A CA 1
ATOM 665 C C . ILE A 1 89 ? -8.685 45.803 59.093 1.00 23.13 89 ILE A C 1
ATOM 666 O O . ILE A 1 89 ? -9.197 46.842 59.496 1.00 22.85 89 ILE A O 1
ATOM 671 N N . GLU A 1 90 ? -8.664 44.678 59.821 1.00 22.40 90 GLU A N 1
ATOM 672 C CA . GLU A 1 90 ? -9.157 44.655 61.205 1.00 21.53 90 GLU A CA 1
ATOM 673 C C . GLU A 1 90 ? -8.408 45.630 62.123 1.00 20.42 90 GLU A C 1
ATOM 674 O O . GLU A 1 90 ? -9.040 46.359 62.877 1.00 20.41 90 GLU A O 1
ATOM 680 N N . TRP A 1 91 ? -7.076 45.637 62.044 1.00 19.46 91 TRP A N 1
ATOM 681 C CA . TRP A 1 91 ? -6.250 46.627 62.749 1.00 20.77 91 TRP A CA 1
ATOM 682 C C . TRP A 1 91 ? -6.638 48.080 62.411 1.00 22.96 91 TRP A C 1
ATOM 683 O O . TRP A 1 91 ? -6.812 48.908 63.314 1.00 22.62 91 TRP A O 1
ATOM 694 N N . PHE A 1 92 ? -6.736 48.405 61.115 1.00 23.30 92 PHE A N 1
ATOM 695 C CA . PHE A 1 92 ? -7.212 49.753 60.684 1.00 23.23 92 PHE A CA 1
ATOM 696 C C . PHE A 1 92 ? -8.536 50.135 61.335 1.00 22.16 92 PHE A C 1
ATOM 697 O O . PHE A 1 92 ? -8.709 51.256 61.805 1.00 22.49 92 PHE A O 1
ATOM 705 N N . LYS A 1 93 ? -9.478 49.210 61.374 1.00 21.51 93 LYS A N 1
ATOM 706 C CA . LYS A 1 93 ? -10.773 49.534 62.008 1.00 24.47 93 LYS A CA 1
ATOM 707 C C . LYS A 1 93 ? -10.615 49.801 63.508 1.00 24.07 93 LYS A C 1
ATOM 708 O O . LYS A 1 93 ? -11.263 50.697 64.033 1.00 23.99 93 LYS A O 1
ATOM 714 N N . ARG A 1 94 ? -9.746 49.034 64.175 1.00 23.31 94 ARG A N 1
ATOM 715 C CA . ARG A 1 94 ? -9.452 49.255 65.602 1.00 25.39 94 ARG A CA 1
ATOM 716 C C . ARG A 1 94 ? -8.788 50.625 65.780 1.00 25.13 94 ARG A C 1
ATOM 717 O O . ARG A 1 94 ? -9.065 51.314 66.743 1.00 27.18 94 ARG A O 1
ATOM 725 N N . GLU A 1 95 ? -7.910 51.006 64.859 1.00 23.07 95 GLU A N 1
ATOM 726 C CA . GLU A 1 95 ? -7.280 52.330 64.922 1.00 24.58 95 GLU A CA 1
ATOM 727 C C . GLU A 1 95 ? -8.276 53.441 64.712 1.00 25.55 95 GLU A C 1
ATOM 728 O O . GLU A 1 95 ? -8.222 54.456 65.399 1.00 26.80 95 GLU A O 1
ATOM 734 N N . GLY A 1 96 ? -9.196 53.252 63.774 1.00 24.75 96 GLY A N 1
ATOM 735 C CA . GLY A 1 96 ? -10.191 54.269 63.472 1.00 24.37 96 GLY A CA 1
ATOM 736 C C . GLY A 1 96 ? -11.052 54.569 64.691 1.00 25.83 96 GLY A C 1
ATOM 737 O O . GLY A 1 96 ? -11.403 55.722 64.959 1.00 23.86 96 GLY A O 1
ATOM 738 N N . SER A 1 97 ? -11.407 53.521 65.410 1.00 25.75 97 SER A N 1
ATOM 739 C CA . SER A 1 97 ? -12.280 53.661 66.581 1.00 28.16 97 SER A CA 1
ATOM 740 C C . SER A 1 97 ? -11.543 54.353 67.759 1.00 27.61 97 SER A C 1
ATOM 741 O O . SER A 1 97 ? -12.090 55.262 68.398 1.00 26.85 97 SER A O 1
ATOM 744 N N . LYS A 1 98 ? -10.298 53.955 68.025 1.00 27.48 98 LYS A N 1
ATOM 745 C CA . LYS A 1 98 ? -9.562 54.573 69.151 1.00 29.22 98 LYS A CA 1
ATOM 746 C C . LYS A 1 98 ? -9.124 56.019 68.910 1.00 28.84 98 LYS A C 1
ATOM 747 O O . LYS A 1 98 ? -9.054 56.806 69.852 1.00 29.69 98 LYS A O 1
ATOM 753 N N . TRP A 1 99 ? -8.926 56.385 67.641 1.00 26.81 99 TRP A N 1
ATOM 754 C CA . TRP A 1 99 ? -8.473 57.710 67.249 1.00 25.29 99 TRP A CA 1
ATOM 755 C C . TRP A 1 99 ? -9.561 58.603 66.692 1.00 27.34 99 TRP A C 1
ATOM 756 O O . TRP A 1 99 ? -9.254 59.660 66.174 1.00 29.38 99 TRP A O 1
ATOM 767 N N . ASP A 1 100 ? -10.826 58.186 66.807 1.00 28.94 100 ASP A N 1
ATOM 768 C CA . ASP A 1 100 ? -11.983 58.864 66.193 1.00 30.92 100 ASP A CA 1
ATOM 769 C C . ASP A 1 100 ? -11.752 59.260 64.746 1.00 30.51 100 ASP A C 1
ATOM 770 O O . ASP A 1 100 ? -11.815 60.435 64.415 1.00 30.28 100 ASP A O 1
ATOM 775 N N . VAL A 1 101 ? -11.417 58.300 63.888 1.00 28.81 101 VAL A N 1
ATOM 776 C CA . VAL A 1 101 ? -11.379 58.585 62.468 1.00 27.37 101 VAL A CA 1
ATOM 777 C C . VAL A 1 101 ? -12.528 57.759 61.894 1.00 28.48 101 VAL A C 1
ATOM 778 O O . VAL A 1 101 ? -12.546 56.539 61.988 1.00 29.17 101 VAL A O 1
ATOM 782 N N . ASP A 1 102 ? -13.496 58.448 61.325 1.00 28.22 102 ASP A N 1
ATOM 783 C CA . ASP A 1 102 ? -14.666 57.820 60.759 1.00 27.32 102 ASP A CA 1
ATOM 784 C C . ASP A 1 102 ? -14.362 57.534 59.287 1.00 26.07 102 ASP A C 1
ATOM 785 O O . ASP A 1 102 ? -14.326 58.435 58.457 1.00 25.96 102 ASP A O 1
ATOM 790 N N . PHE A 1 103 ? -14.122 56.274 58.970 1.00 23.14 103 PHE A N 1
ATOM 791 C CA . PHE A 1 103 ? -13.726 55.897 57.623 1.00 23.81 103 PHE A CA 1
ATOM 792 C C . PHE A 1 103 ? -14.816 56.144 56.581 1.00 24.09 103 PHE A C 1
ATOM 793 O O . PHE A 1 103 ? -14.491 56.364 55.423 1.00 22.63 103 PHE A O 1
ATOM 801 N N . SER A 1 104 ? -16.075 56.149 57.007 1.00 25.98 104 SER A N 1
ATOM 802 C CA . SER A 1 104 ? -17.206 56.376 56.093 1.00 28.67 104 SER A CA 1
ATOM 803 C C . SER A 1 104 ? -17.306 57.844 55.661 1.00 30.10 104 SER A C 1
ATOM 804 O O . SER A 1 104 ? -17.936 58.145 54.676 1.00 30.67 104 SER A O 1
ATOM 807 N N . THR A 1 105 ? -16.645 58.755 56.370 1.00 30.61 105 THR A N 1
ATOM 808 C CA . THR A 1 105 ? -16.601 60.151 55.923 1.00 29.92 105 THR A CA 1
ATOM 809 C C . THR A 1 105 ? -15.251 60.598 55.356 1.00 29.43 105 THR A C 1
ATOM 810 O O . THR A 1 105 ? -15.107 61.754 54.940 1.00 28.73 105 THR A O 1
ATOM 814 N N . VAL A 1 106 ? -14.269 59.703 55.300 1.00 26.86 106 VAL A N 1
ATOM 815 C CA . VAL A 1 106 ? -13.012 60.052 54.642 1.00 25.37 106 VAL A CA 1
ATOM 816 C C . VAL A 1 106 ? -13.280 60.265 53.148 1.00 27.68 106 VAL A C 1
ATOM 817 O O . VAL A 1 106 ? -13.920 59.435 52.520 1.00 27.18 106 VAL A O 1
ATOM 821 N N . VAL A 1 107 ? -12.791 61.375 52.598 1.00 28.20 107 VAL A N 1
ATOM 822 C CA . VAL A 1 107 ? -12.880 61.668 51.167 1.00 27.54 107 VAL A CA 1
ATOM 823 C C . VAL A 1 107 ? -11.548 61.277 50.508 1.00 25.93 107 VAL A C 1
ATOM 824 O O . VAL A 1 107 ? -10.515 61.845 50.865 1.00 23.95 107 VAL A O 1
ATOM 828 N N . PRO A 1 108 ? -11.540 60.292 49.568 1.00 26.17 108 PRO A N 1
ATOM 829 C CA . PRO A 1 108 ? -10.243 59.954 48.946 1.00 25.53 108 PRO A CA 1
ATOM 830 C C . PRO A 1 108 ? -9.715 61.107 48.086 1.00 27.76 108 PRO A C 1
ATOM 831 O O . PRO A 1 108 ? -10.420 61.614 47.241 1.00 26.75 108 PRO A O 1
ATOM 835 N N . GLN A 1 109 ? -8.477 61.502 48.318 1.00 27.47 109 GLN A N 1
ATOM 836 C CA . GLN A 1 109 ? -7.914 62.633 47.654 1.00 27.15 109 GLN A CA 1
ATOM 837 C C . GLN A 1 109 ? -7.317 62.197 46.330 1.00 25.51 109 GLN A C 1
ATOM 838 O O . GLN A 1 109 ? -7.194 60.993 46.061 1.00 23.28 109 GLN A O 1
ATOM 844 N N . ARG A 1 110 ? -6.976 63.181 45.500 1.00 24.62 110 ARG A N 1
ATOM 845 C CA . ARG A 1 110 ? -6.447 62.984 44.131 1.00 26.77 110 ARG A CA 1
ATOM 846 C C . ARG A 1 110 ? -5.365 61.910 44.014 1.00 26.21 110 ARG A C 1
ATOM 847 O O . ARG A 1 110 ? -5.447 61.039 43.127 1.00 26.40 110 ARG A O 1
ATOM 855 N N . ALA A 1 111 ? -4.329 61.999 44.856 1.00 23.53 111 ALA A N 1
ATOM 856 C CA . ALA A 1 111 ? -3.223 61.061 44.795 1.00 24.13 111 ALA A CA 1
ATOM 857 C C . ALA A 1 111 ? -3.737 59.622 45.078 1.00 24.34 111 ALA A C 1
ATOM 858 O O . ALA A 1 111 ? -3.288 58.663 44.471 1.00 25.21 111 ALA A O 1
ATOM 860 N N . ASN A 1 112 ? -4.716 59.515 45.966 1.00 23.83 112 ASN A N 1
ATOM 861 C CA . ASN A 1 112 ? -5.317 58.251 46.314 1.00 25.67 112 ASN A CA 1
ATOM 862 C C . ASN A 1 112 ? -6.202 57.656 45.173 1.00 26.07 112 ASN A C 1
ATOM 863 O O . ASN A 1 112 ? -6.129 56.467 44.842 1.00 25.63 112 ASN A O 1
ATOM 868 N N . GLN A 1 113 ? -7.026 58.488 44.562 1.00 24.73 113 GLN A N 1
ATOM 869 C CA . GLN A 1 113 ? -7.764 58.069 43.376 1.00 26.26 113 GLN A CA 1
ATOM 870 C C . GLN A 1 113 ? -6.857 57.668 42.191 1.00 24.26 113 GLN A C 1
ATOM 871 O O . GLN A 1 113 ? -7.119 56.686 41.527 1.00 23.35 113 GLN A O 1
ATOM 877 N N . GLU A 1 114 ? -5.805 58.435 41.916 1.00 23.92 114 GLU A N 1
ATOM 878 C CA . GLU A 1 114 ? -4.821 58.083 40.867 1.00 24.92 114 GLU A CA 1
ATOM 879 C C . GLU A 1 114 ? -4.207 56.697 41.105 1.00 23.38 114 GLU A C 1
ATOM 880 O O . GLU A 1 114 ? -4.058 55.903 40.172 1.00 22.51 114 GLU A O 1
ATOM 886 N N . TYR A 1 115 ? -3.816 56.455 42.363 1.00 21.83 115 TYR A N 1
ATOM 887 C CA . TYR A 1 115 ? -3.185 55.211 42.774 1.00 21.71 115 TYR A CA 1
ATOM 888 C C . TYR A 1 115 ? -4.175 54.084 42.550 1.00 22.17 115 TYR A C 1
ATOM 889 O O . TYR A 1 115 ? -3.831 53.064 41.968 1.00 24.28 115 TYR A O 1
ATOM 898 N N . GLY A 1 116 ? -5.426 54.296 42.952 1.00 23.19 116 GLY A N 1
ATOM 899 C CA . GLY A 1 116 ? -6.488 53.291 42.732 1.00 22.82 116 GLY A CA 1
ATOM 900 C C . GLY A 1 116 ? -6.773 52.951 41.268 1.00 22.53 116 GLY A C 1
ATOM 901 O O . GLY A 1 116 ? -6.992 51.762 40.918 1.00 21.24 116 GLY A O 1
ATOM 902 N N . ARG A 1 117 ? -6.767 53.957 40.391 1.00 21.42 117 ARG A N 1
ATOM 903 C CA . ARG A 1 117 ? -6.958 53.663 38.962 1.00 20.85 117 ARG A CA 1
ATOM 904 C C . ARG A 1 117 ? -5.761 52.924 38.424 1.00 18.91 117 ARG A C 1
ATOM 905 O O . ARG A 1 117 ? -5.886 52.028 37.600 1.00 19.59 117 ARG A O 1
ATOM 913 N N . PHE A 1 118 ? -4.583 53.241 38.940 1.00 18.79 118 PHE A N 1
ATOM 914 C CA . PHE A 1 118 ? -3.389 52.555 38.469 1.00 19.14 118 PHE A CA 1
ATOM 915 C C . PHE A 1 118 ? -3.397 51.079 38.865 1.00 20.77 118 PHE A C 1
ATOM 916 O O . PHE A 1 118 ? -3.003 50.218 38.074 1.00 19.78 118 PHE A O 1
ATOM 924 N N . LEU A 1 119 ? -3.811 50.800 40.105 1.00 22.38 119 LEU A N 1
ATOM 925 C CA . LEU A 1 119 ? -4.012 49.417 40.543 1.00 22.58 119 LEU A CA 1
ATOM 926 C C . LEU A 1 119 ? -5.011 48.728 39.617 1.00 22.39 119 LEU A C 1
ATOM 927 O O . LEU A 1 119 ? -4.787 47.600 39.244 1.00 21.99 119 LEU A O 1
ATOM 932 N N . GLU A 1 120 ? -6.094 49.407 39.217 1.00 24.28 120 GLU A N 1
ATOM 933 C CA . GLU A 1 120 ? -7.025 48.802 38.257 1.00 22.81 120 GLU A CA 1
ATOM 934 C C . GLU A 1 120 ? -6.353 48.429 36.923 1.00 22.55 120 GLU A C 1
ATOM 935 O O . GLU A 1 120 ? -6.574 47.327 36.407 1.00 22.23 120 GLU A O 1
ATOM 941 N N . ASP A 1 121 ? -5.484 49.315 36.419 1.00 22.61 121 ASP A N 1
ATOM 942 C CA . ASP A 1 121 ? -4.758 49.102 35.144 1.00 22.40 121 ASP A CA 1
ATOM 943 C C . ASP A 1 121 ? -3.876 47.861 35.213 1.00 22.16 121 ASP A C 1
ATOM 944 O O . ASP A 1 121 ? -3.664 47.181 34.229 1.00 21.83 121 ASP A O 1
ATOM 949 N N . LEU A 1 122 ? -3.343 47.602 36.385 1.00 24.38 122 LEU A N 1
ATOM 950 C CA . LEU A 1 122 ? -2.541 46.405 36.639 1.00 25.20 122 LEU A CA 1
ATOM 951 C C . LEU A 1 122 ? -3.323 45.119 36.839 1.00 25.70 122 LEU A C 1
ATOM 952 O O . LEU A 1 122 ? -2.717 44.049 36.897 1.00 24.40 122 LEU A O 1
ATOM 965 N N . SER A 1 124 ? -5.615 43.814 34.738 1.00 31.92 124 SER A N 1
ATOM 966 C CA . SER A 1 124 ? -5.935 43.188 33.456 1.00 33.70 124 SER A CA 1
ATOM 967 C C . SER A 1 124 ? -4.993 42.043 33.083 1.00 32.62 124 SER A C 1
ATOM 968 O O . SER A 1 124 ? -3.781 42.115 33.297 1.00 30.76 124 SER A O 1
ATOM 971 N N . SER A 1 125 ? -5.554 41.003 32.477 1.00 34.36 125 SER A N 1
ATOM 972 C CA . SER A 1 125 ? -4.737 39.883 31.987 1.00 36.51 125 SER A CA 1
ATOM 973 C C . SER A 1 125 ? -3.825 40.262 30.824 1.00 35.84 125 SER A C 1
ATOM 974 O O . SER A 1 125 ? -2.950 39.484 30.431 1.00 35.94 125 SER A O 1
ATOM 977 N N . GLU A 1 126 ? -4.007 41.473 30.292 1.00 35.36 126 GLU A N 1
ATOM 978 C CA . GLU A 1 126 ? -3.142 41.954 29.229 1.00 34.14 126 GLU A CA 1
ATOM 979 C C . GLU A 1 126 ? -1.746 42.350 29.737 1.00 33.26 126 GLU A C 1
ATOM 980 O O . GLU A 1 126 ? -0.805 42.437 28.952 1.00 33.63 126 GLU A O 1
ATOM 986 N N . VAL A 1 127 ? -1.622 42.575 31.053 1.00 30.60 127 VAL A N 1
ATOM 987 C CA . VAL A 1 127 ? -0.368 42.951 31.701 1.00 27.53 127 VAL A CA 1
ATOM 988 C C . VAL A 1 127 ? 0.442 41.721 32.056 1.00 27.37 127 VAL A C 1
ATOM 989 O O . VAL A 1 127 ? -0.106 40.721 32.560 1.00 27.30 127 VAL A O 1
ATOM 993 N N . LYS A 1 128 ? 1.742 41.787 31.791 1.00 26.18 128 LYS A N 1
ATOM 994 C CA . LYS A 1 128 ? 2.611 40.618 31.936 1.00 27.51 128 LYS A CA 1
ATOM 995 C C . LYS A 1 128 ? 2.962 40.293 33.399 1.00 28.25 128 LYS A C 1
ATOM 996 O O . LYS A 1 128 ? 3.177 41.188 34.226 1.00 27.59 128 LYS A O 1
ATOM 1002 N N . TYR A 1 129 ? 3.015 39.002 33.703 1.00 27.30 129 TYR A N 1
ATOM 1003 C CA . TYR A 1 129 ? 3.290 38.539 35.063 1.00 26.89 129 TYR A CA 1
ATOM 1004 C C . TYR A 1 129 ? 4.453 39.262 35.782 1.00 25.75 129 TYR A C 1
ATOM 1005 O O . TYR A 1 129 ? 4.257 39.733 36.916 1.00 25.00 129 TYR A O 1
ATOM 1014 N N . PRO A 1 130 ? 5.643 39.375 35.123 1.00 26.30 130 PRO A N 1
ATOM 1015 C CA . PRO A 1 130 ? 6.842 40.052 35.686 1.00 25.84 130 PRO A CA 1
ATOM 1016 C C . PRO A 1 130 ? 6.636 41.521 36.052 1.00 25.63 130 PRO A C 1
ATOM 1017 O O . PRO A 1 130 ? 7.351 42.078 36.896 1.00 25.10 130 PRO A O 1
ATOM 1021 N N . VAL A 1 131 ? 5.660 42.127 35.399 1.00 25.67 131 VAL A N 1
ATOM 1022 C CA . VAL A 1 131 ? 5.370 43.513 35.583 1.00 25.61 131 VAL A CA 1
ATOM 1023 C C . VAL A 1 131 ? 4.495 43.624 36.826 1.00 24.53 131 VAL A C 1
ATOM 1024 O O . VAL A 1 131 ? 4.771 44.442 37.689 1.00 24.74 131 VAL A O 1
ATOM 1028 N N . ILE A 1 132 ? 3.466 42.788 36.905 1.00 23.85 132 ILE A N 1
ATOM 1029 C CA . ILE A 1 132 ? 2.562 42.760 38.048 1.00 26.11 132 ILE A CA 1
ATOM 1030 C C . ILE A 1 132 ? 3.315 42.426 39.341 1.00 25.27 132 ILE A C 1
ATOM 1031 O O . ILE A 1 132 ? 3.037 43.018 40.379 1.00 24.61 132 ILE A O 1
ATOM 1044 N N . THR A 1 134 ? 6.646 42.953 39.925 1.00 25.19 134 THR A N 1
ATOM 1045 C CA . THR A 1 134 ? 7.414 44.161 40.227 1.00 25.15 134 THR A CA 1
ATOM 1046 C C . THR A 1 134 ? 6.573 45.223 40.997 1.00 24.52 134 THR A C 1
ATOM 1047 O O . THR A 1 134 ? 7.019 45.749 42.018 1.00 23.54 134 THR A O 1
ATOM 1051 N N . ALA A 1 135 ? 5.387 45.557 40.471 1.00 23.21 135 ALA A N 1
ATOM 1052 C CA . ALA A 1 135 ? 4.470 46.477 41.143 1.00 22.12 135 ALA A CA 1
ATOM 1053 C C . ALA A 1 135 ? 4.102 45.991 42.557 1.00 22.34 135 ALA A C 1
ATOM 1054 O O . ALA A 1 135 ? 4.140 46.762 43.496 1.00 21.69 135 ALA A O 1
ATOM 1056 N N . PHE A 1 136 ? 3.761 44.712 42.698 1.00 20.62 136 PHE A N 1
ATOM 1057 C CA . PHE A 1 136 ? 3.375 44.142 43.987 1.00 22.59 136 PHE A CA 1
ATOM 1058 C C . PHE A 1 136 ? 4.566 44.207 44.948 1.00 22.70 136 PHE A C 1
ATOM 1059 O O . PHE A 1 136 ? 4.431 44.675 46.072 1.00 23.01 136 PHE A O 1
ATOM 1067 N N . TRP A 1 137 ? 5.745 43.773 44.497 1.00 21.33 137 TRP A N 1
ATOM 1068 C CA . TRP A 1 137 ? 6.912 43.914 45.313 1.00 20.27 137 TRP A CA 1
ATOM 1069 C C . TRP A 1 137 ? 7.093 45.360 45.748 1.00 21.17 137 TRP A C 1
ATOM 1070 O O . TRP A 1 137 ? 7.291 45.615 46.933 1.00 21.71 137 TRP A O 1
ATOM 1081 N N . ALA A 1 138 ? 7.019 46.313 44.802 1.00 21.82 138 ALA A N 1
ATOM 1082 C CA . ALA A 1 138 ? 7.346 47.712 45.093 1.00 20.60 138 ALA A CA 1
ATOM 1083 C C . ALA A 1 138 ? 6.446 48.319 46.149 1.00 20.35 138 ALA A C 1
ATOM 1084 O O . ALA A 1 138 ? 6.924 49.025 47.046 1.00 21.38 138 ALA A O 1
ATOM 1086 N N . ILE A 1 139 ? 5.138 48.144 45.981 1.00 19.07 139 ILE A N 1
ATOM 1087 C CA . ILE A 1 139 ? 4.161 48.657 46.924 1.00 20.31 139 ILE A CA 1
ATOM 1088 C C . ILE A 1 139 ? 4.478 48.143 48.363 1.00 24.15 139 ILE A C 1
ATOM 1089 O O . ILE A 1 139 ? 4.522 48.947 49.309 1.00 22.38 139 ILE A O 1
ATOM 1094 N N . GLU A 1 140 ? 4.740 46.830 48.504 1.00 24.38 140 GLU A N 1
ATOM 1095 C CA . GLU A 1 140 ? 5.120 46.251 49.809 1.00 23.99 140 GLU A CA 1
ATOM 1096 C C . GLU A 1 140 ? 6.442 46.815 50.338 1.00 23.68 140 GLU A C 1
ATOM 1097 O O . GLU A 1 140 ? 6.523 47.272 51.488 1.00 22.11 140 GLU A O 1
ATOM 1103 N N . ALA A 1 141 ? 7.456 46.809 49.476 1.00 23.28 141 ALA A N 1
ATOM 1104 C CA . ALA A 1 141 ? 8.797 47.236 49.826 1.00 22.81 141 ALA A CA 1
ATOM 1105 C C . ALA A 1 141 ? 8.875 48.713 50.240 1.00 23.36 141 ALA A C 1
ATOM 1106 O O . ALA A 1 141 ? 9.671 49.053 51.096 1.00 24.22 141 ALA A O 1
ATOM 1108 N N . VAL A 1 142 ? 8.105 49.604 49.624 1.00 23.22 142 VAL A N 1
ATOM 1109 C CA . VAL A 1 142 ? 8.130 51.009 50.077 1.00 24.16 142 VAL A CA 1
ATOM 1110 C C . VAL A 1 142 ? 7.658 51.163 51.546 1.00 25.82 142 VAL A C 1
ATOM 1111 O O . VAL A 1 142 ? 8.184 51.999 52.273 1.00 26.95 142 VAL A O 1
ATOM 1115 N N . TYR A 1 143 ? 6.681 50.360 51.966 1.00 26.63 143 TYR A N 1
ATOM 1116 C CA . TYR A 1 143 ? 6.275 50.353 53.362 1.00 27.67 143 TYR A CA 1
ATOM 1117 C C . TYR A 1 143 ? 7.324 49.761 54.286 1.00 27.72 143 TYR A C 1
ATOM 1118 O O . TYR A 1 143 ? 7.543 50.301 55.373 1.00 26.86 143 TYR A O 1
ATOM 1127 N N . GLN A 1 144 ? 8.005 48.711 53.841 1.00 24.68 144 GLN A N 1
ATOM 1128 C CA . GLN A 1 144 ? 9.107 48.143 54.614 1.00 27.23 144 GLN A CA 1
ATOM 1129 C C . GLN A 1 144 ? 10.236 49.172 54.774 1.00 28.81 144 GLN A C 1
ATOM 1130 O O . GLN A 1 144 ? 10.810 49.323 55.883 1.00 28.61 144 GLN A O 1
ATOM 1136 N N . GLU A 1 145 ? 10.577 49.864 53.689 1.00 26.90 145 GLU A N 1
ATOM 1137 C CA . GLU A 1 145 ? 11.637 50.862 53.771 1.00 29.26 145 GLU A CA 1
ATOM 1138 C C . GLU A 1 145 ? 11.200 52.036 54.656 1.00 29.57 145 GLU A C 1
ATOM 1139 O O . GLU A 1 145 ? 11.952 52.526 55.511 1.00 28.25 145 GLU A O 1
ATOM 1145 N N . SER A 1 146 ? 9.970 52.498 54.468 1.00 30.11 146 SER A N 1
ATOM 1146 C CA . SER A 1 146 ? 9.576 53.688 55.187 1.00 30.79 146 SER A CA 1
ATOM 1147 C C . SER A 1 146 ? 9.465 53.440 56.719 1.00 30.44 146 SER A C 1
ATOM 1148 O O . SER A 1 146 ? 9.705 54.348 57.510 1.00 30.47 146 SER A O 1
ATOM 1151 N N . PHE A 1 147 ? 9.124 52.216 57.118 1.00 29.12 147 PHE A N 1
ATOM 1152 C CA . PHE A 1 147 ? 8.993 51.862 58.528 1.00 29.53 147 PHE A CA 1
ATOM 1153 C C . PHE A 1 147 ? 10.231 51.188 59.087 1.00 30.59 147 PHE A C 1
ATOM 1154 O O . PHE A 1 147 ? 10.243 50.805 60.257 1.00 31.11 147 PHE A O 1
ATOM 1162 N N . ALA A 1 148 ? 11.289 51.073 58.283 1.00 28.28 148 ALA A N 1
ATOM 1163 C CA . ALA A 1 148 ? 12.504 50.466 58.776 1.00 29.71 148 ALA A CA 1
ATOM 1164 C C . ALA A 1 148 ? 13.090 51.354 59.892 1.00 31.49 148 ALA A C 1
ATOM 1165 O O . ALA A 1 148 ? 13.069 52.579 59.778 1.00 29.94 148 ALA A O 1
ATOM 1167 N N . HIS A 1 149 ? 13.566 50.723 60.967 1.00 33.22 149 HIS A N 1
ATOM 1168 C CA . HIS A 1 149 ? 14.124 51.421 62.152 1.00 34.85 149 HIS A CA 1
ATOM 1169 C C . HIS A 1 149 ? 13.131 52.346 62.873 1.00 32.48 149 HIS A C 1
ATOM 1170 O O . HIS A 1 149 ? 13.559 53.216 63.613 1.00 30.24 149 HIS A O 1
ATOM 1177 N N . CYS A 1 150 ? 11.829 52.119 62.673 1.00 29.01 150 CYS A N 1
ATOM 1178 C CA . CYS A 1 150 ? 10.796 53.005 63.201 1.00 28.37 150 CYS A CA 1
ATOM 1179 C C . CYS A 1 150 ? 10.804 53.056 64.719 1.00 28.94 150 CYS A C 1
ATOM 1180 O O . CYS A 1 150 ? 10.557 54.100 65.278 1.00 29.33 150 CYS A O 1
ATOM 1183 N N . LEU A 1 151 ? 11.087 51.924 65.352 1.00 31.42 151 LEU A N 1
ATOM 1184 C CA . LEU A 1 151 ? 11.151 51.817 66.797 1.00 36.14 151 LEU A CA 1
ATOM 1185 C C . LEU A 1 151 ? 12.272 52.672 67.373 1.00 35.31 151 LEU A C 1
ATOM 1186 O O . LEU A 1 151 ? 12.046 53.474 68.294 1.00 35.86 151 LEU A O 1
ATOM 1191 N N . GLU A 1 152 ? 13.468 52.492 66.822 1.00 35.00 152 GLU A N 1
ATOM 1192 C CA . GLU A 1 152 ? 14.649 53.213 67.266 1.00 37.12 152 GLU A CA 1
ATOM 1193 C C . GLU A 1 152 ? 14.559 54.717 66.954 1.00 33.78 152 GLU A C 1
ATOM 1194 O O . GLU A 1 152 ? 14.887 55.541 67.814 1.00 32.33 152 GLU A O 1
ATOM 1200 N N . ASP A 1 153 ? 14.093 55.070 65.751 1.00 32.51 153 ASP A N 1
ATOM 1201 C CA . ASP A 1 153 ? 13.792 56.473 65.399 1.00 31.66 153 ASP A CA 1
ATOM 1202 C C . ASP A 1 153 ? 12.747 57.091 66.337 1.00 30.41 153 ASP A C 1
ATOM 1203 O O . ASP A 1 153 ? 12.918 58.217 66.825 1.00 30.67 153 ASP A O 1
ATOM 1208 N N . GLY A 1 154 ? 11.649 56.357 66.544 1.00 28.79 154 GLY A N 1
ATOM 1209 C CA . GLY A 1 154 ? 10.525 56.810 67.361 1.00 30.11 154 GLY A CA 1
ATOM 1210 C C . GLY A 1 154 ? 10.967 57.069 68.799 1.00 30.63 154 GLY A C 1
ATOM 1211 O O . GLY A 1 154 ? 10.558 58.060 69.412 1.00 32.20 154 GLY A O 1
ATOM 1212 N N . ASN A 1 155 ? 11.803 56.181 69.332 1.00 30.52 155 ASN A N 1
ATOM 1213 C CA . ASN A 1 155 ? 12.374 56.375 70.667 1.00 30.94 155 ASN A CA 1
ATOM 1214 C C . ASN A 1 155 ? 13.211 57.648 70.796 1.00 32.38 155 ASN A C 1
ATOM 1215 O O . ASN A 1 155 ? 13.423 58.127 71.915 1.00 34.38 155 ASN A O 1
ATOM 1224 N N . LYS A 1 156 ? 13.711 58.177 69.674 1.00 33.60 156 LYS A N 1
ATOM 1225 C CA . LYS A 1 156 ? 14.547 59.408 69.693 1.00 35.69 156 LYS A CA 1
ATOM 1226 C C . LYS A 1 156 ? 13.704 60.664 69.591 1.00 35.26 156 LYS A C 1
ATOM 1227 O O . LYS A 1 156 ? 14.247 61.767 69.648 1.00 36.86 156 LYS A O 1
ATOM 1233 N N . THR A 1 157 ? 12.395 60.501 69.390 1.00 33.71 157 THR A N 1
ATOM 1234 C CA . THR A 1 157 ? 11.482 61.640 69.306 1.00 31.66 157 THR A CA 1
ATOM 1235 C C . THR A 1 157 ? 10.739 61.760 70.635 1.00 29.07 157 THR A C 1
ATOM 1236 O O . THR A 1 157 ? 10.675 60.797 71.381 1.00 29.50 157 THR A O 1
ATOM 1240 N N . PRO A 1 158 ? 10.229 62.958 70.961 1.00 27.66 158 PRO A N 1
ATOM 1241 C CA . PRO A 1 158 ? 9.543 63.160 72.263 1.00 25.98 158 PRO A CA 1
ATOM 1242 C C . PRO A 1 158 ? 8.194 62.444 72.432 1.00 24.19 158 PRO A C 1
ATOM 1243 O O . PRO A 1 158 ? 7.796 62.115 73.561 1.00 23.18 158 PRO A O 1
ATOM 1247 N N . VAL A 1 159 ? 7.477 62.238 71.337 1.00 23.14 159 VAL A N 1
ATOM 1248 C CA . VAL A 1 159 ? 6.222 61.483 71.395 1.00 24.20 159 VAL A CA 1
ATOM 1249 C C . VAL A 1 159 ? 6.165 60.566 70.182 1.00 25.95 159 VAL A C 1
ATOM 1250 O O . VAL A 1 159 ? 6.517 60.985 69.058 1.00 28.12 159 VAL A O 1
ATOM 1254 N N . GLU A 1 160 ? 5.767 59.319 70.391 1.00 23.85 160 GLU A N 1
ATOM 1255 C CA . GLU A 1 160 ? 5.663 58.415 69.276 1.00 26.67 160 GLU A CA 1
ATOM 1256 C C . GLU A 1 160 ? 4.388 57.597 69.369 1.00 26.20 160 GLU A C 1
ATOM 1257 O O . GLU A 1 160 ? 3.961 57.230 70.474 1.00 24.08 160 GLU A O 1
ATOM 1263 N N . LEU A 1 161 ? 3.780 57.322 68.209 1.00 25.05 161 LEU A N 1
ATOM 1264 C CA . LEU A 1 161 ? 2.706 56.351 68.152 1.00 26.65 161 LEU A CA 1
ATOM 1265 C C . LEU A 1 161 ? 3.287 55.027 67.674 1.00 26.90 161 LEU A C 1
ATOM 1266 O O . LEU A 1 161 ? 4.103 55.004 66.748 1.00 29.75 161 LEU A O 1
ATOM 1271 N N . THR A 1 162 ? 2.865 53.920 68.260 1.00 24.41 162 THR A N 1
ATOM 1272 C CA . THR A 1 162 ? 3.602 52.681 68.076 1.00 24.76 162 THR A CA 1
ATOM 1273 C C . THR A 1 162 ? 2.884 51.714 67.111 1.00 24.09 162 THR A C 1
ATOM 1274 O O . THR A 1 162 ? 3.509 50.773 66.619 1.00 23.66 162 THR A O 1
ATOM 1278 N N . GLY A 1 163 ? 1.579 51.918 66.883 1.00 22.63 163 GLY A N 1
ATOM 1279 C CA . GLY A 1 163 ? 0.771 50.925 66.148 1.00 24.41 163 GLY A CA 1
ATOM 1280 C C . GLY A 1 163 ? 1.253 50.599 64.742 1.00 24.53 163 GLY A C 1
ATOM 1281 O O . GLY A 1 163 ? 1.474 49.430 64.408 1.00 24.42 163 GLY A O 1
ATOM 1282 N N . ALA A 1 164 ? 1.397 51.626 63.899 1.00 24.16 164 ALA A N 1
ATOM 1283 C CA . ALA A 1 164 ? 1.817 51.432 62.516 1.00 25.69 164 ALA A CA 1
ATOM 1284 C C . ALA A 1 164 ? 3.216 50.817 62.463 1.00 25.91 164 ALA A C 1
ATOM 1285 O O . ALA A 1 164 ? 3.469 49.919 61.677 1.00 26.16 164 ALA A O 1
ATOM 1287 N N . CYS A 1 165 ? 4.113 51.305 63.308 1.00 24.76 165 CYS A N 1
ATOM 1288 C CA . CYS A 1 165 ? 5.442 50.759 63.438 1.00 26.10 165 CYS A CA 1
ATOM 1289 C C . CYS A 1 165 ? 5.450 49.258 63.715 1.00 28.18 165 CYS A C 1
ATOM 1290 O O . CYS A 1 165 ? 6.265 48.548 63.143 1.00 29.01 165 CYS A O 1
ATOM 1293 N N . HIS A 1 166 ? 4.578 48.770 64.600 1.00 27.67 166 HIS A N 1
ATOM 1294 C CA . HIS A 1 166 ? 4.474 47.335 64.839 1.00 31.13 166 HIS A CA 1
ATOM 1295 C C . HIS A 1 166 ? 4.055 46.559 63.576 1.00 32.46 166 HIS A C 1
ATOM 1296 O O . HIS A 1 166 ? 4.521 45.432 63.351 1.00 33.27 166 HIS A O 1
ATOM 1303 N N . ARG A 1 167 ? 3.195 47.197 62.772 1.00 31.73 167 ARG A N 1
ATOM 1304 C CA . ARG A 1 167 ? 2.562 46.607 61.588 1.00 31.57 167 ARG A CA 1
ATOM 1305 C C . ARG A 1 167 ? 3.531 46.384 60.449 1.00 29.54 167 ARG A C 1
ATOM 1306 O O . ARG A 1 167 ? 3.587 45.304 59.877 1.00 31.14 167 ARG A O 1
ATOM 1314 N N . TRP A 1 168 ? 4.275 47.412 60.091 1.00 27.50 168 TRP A N 1
ATOM 1315 C CA . TRP A 1 168 ? 5.168 47.319 58.928 1.00 27.48 168 TRP A CA 1
ATOM 1316 C C . TRP A 1 168 ? 6.650 47.345 59.307 1.00 26.52 168 TRP A C 1
ATOM 1317 O O . TRP A 1 168 ? 7.494 47.241 58.433 1.00 27.52 168 TRP A O 1
ATOM 1328 N N . GLY A 1 169 ? 6.975 47.553 60.592 1.00 25.00 169 GLY A N 1
ATOM 1329 C CA . GLY A 1 169 ? 8.376 47.633 61.006 1.00 25.74 169 GLY A CA 1
ATOM 1330 C C . GLY A 1 169 ? 8.993 46.313 61.472 1.00 28.64 169 GLY A C 1
ATOM 1331 O O . GLY A 1 169 ? 10.207 46.220 61.695 1.00 27.78 169 GLY A O 1
ATOM 1332 N N . ASN A 1 170 ? 8.168 45.277 61.596 1.00 29.65 170 ASN A N 1
ATOM 1333 C CA . ASN A 1 170 ? 8.613 44.033 62.228 1.00 29.21 170 ASN A CA 1
ATOM 1334 C C . ASN A 1 170 ? 9.415 43.177 61.243 1.00 29.61 170 ASN A C 1
ATOM 1335 O O . ASN A 1 170 ? 9.359 43.399 60.030 1.00 28.30 170 ASN A O 1
ATOM 1340 N N . ASP A 1 171 ? 10.157 42.212 61.769 1.00 29.34 171 ASP A N 1
ATOM 1341 C CA . ASP A 1 171 ? 11.044 41.366 60.964 1.00 28.96 171 ASP A CA 1
ATOM 1342 C C . ASP A 1 171 ? 10.300 40.412 60.055 1.00 26.39 171 ASP A C 1
ATOM 1343 O O . ASP A 1 171 ? 10.813 40.080 58.984 1.00 25.60 171 ASP A O 1
ATOM 1352 N N . GLY A 1 172 ? 9.102 40.004 60.491 1.00 24.28 172 GLY A N 1
ATOM 1353 C CA . GLY A 1 172 ? 8.197 39.186 59.699 1.00 24.77 172 GLY A CA 1
ATOM 1354 C C . GLY A 1 172 ? 7.789 39.850 58.392 1.00 24.34 172 GLY A C 1
ATOM 1355 O O . GLY A 1 172 ? 7.780 39.212 57.340 1.00 23.16 172 GLY A O 1
ATOM 1356 N N . PHE A 1 173 ? 7.451 41.137 58.445 1.00 24.68 173 PHE A N 1
ATOM 1357 C CA . PHE A 1 173 ? 7.128 41.884 57.219 1.00 24.22 173 PHE A CA 1
ATOM 1358 C C . PHE A 1 173 ? 8.363 42.112 56.337 1.00 24.19 173 PHE A C 1
ATOM 1359 O O . PHE A 1 173 ? 8.295 42.032 55.094 1.00 25.39 173 PHE A O 1
ATOM 1367 N N . LYS A 1 174 ? 9.510 42.354 56.965 1.00 23.90 174 LYS A N 1
ATOM 1368 C CA . LYS A 1 174 ? 10.791 42.452 56.215 1.00 23.44 174 LYS A CA 1
ATOM 1369 C C . LYS A 1 174 ? 11.064 41.169 55.428 1.00 24.10 174 LYS A C 1
ATOM 1370 O O . LYS A 1 174 ? 11.424 41.228 54.240 1.00 24.19 174 LYS A O 1
ATOM 1376 N N . GLN A 1 175 ? 10.936 40.017 56.099 1.00 24.36 175 GLN A N 1
ATOM 1377 C CA . GLN A 1 175 ? 11.198 38.721 55.458 1.00 25.00 175 GLN A CA 1
ATOM 1378 C C . GLN A 1 175 ? 10.179 38.469 54.390 1.00 24.66 175 GLN A C 1
ATOM 1379 O O . GLN A 1 175 ? 10.543 38.035 53.329 1.00 26.23 175 GLN A O 1
ATOM 1385 N N . TYR A 1 176 ? 8.908 38.769 54.647 1.00 24.91 176 TYR A N 1
ATOM 1386 C CA . TYR A 1 176 ? 7.883 38.692 53.600 1.00 24.15 176 TYR A CA 1
ATOM 1387 C C . TYR A 1 176 ? 8.277 39.423 52.317 1.00 25.44 176 TYR A C 1
ATOM 1388 O O . TYR A 1 176 ? 8.288 38.829 51.230 1.00 25.50 176 TYR A O 1
ATOM 1397 N N . CYS A 1 177 ? 8.568 40.715 52.439 1.00 25.18 177 CYS A N 1
ATOM 1398 C CA . CYS A 1 177 ? 9.026 41.534 51.310 1.00 25.34 177 CYS A CA 1
ATOM 1399 C C . CYS A 1 177 ? 10.198 40.930 50.548 1.00 26.90 177 CYS A C 1
ATOM 1400 O O . CYS A 1 177 ? 10.206 41.013 49.309 1.00 26.30 177 CYS A O 1
ATOM 1403 N N . SER A 1 178 ? 11.199 40.383 51.270 1.00 26.10 178 SER A N 1
ATOM 1404 C CA . SER A 1 178 ? 12.332 39.719 50.617 1.00 27.35 178 SER A CA 1
ATOM 1405 C C . SER A 1 178 ? 11.857 38.565 49.749 1.00 26.81 178 SER A C 1
ATOM 1406 O O . SER A 1 178 ? 12.348 38.394 48.626 1.00 28.08 178 SER A O 1
ATOM 1409 N N . SER A 1 179 ? 10.896 37.794 50.262 1.00 26.17 179 SER A N 1
ATOM 1410 C CA . SER A 1 179 ? 10.392 36.621 49.535 1.00 26.65 179 SER A CA 1
ATOM 1411 C C . SER A 1 179 ? 9.587 37.044 48.322 1.00 25.16 179 SER A C 1
ATOM 1412 O O . SER A 1 179 ? 9.559 36.341 47.316 1.00 23.61 179 SER A O 1
ATOM 1415 N N . VAL A 1 180 ? 8.935 38.204 48.401 1.00 24.27 180 VAL A N 1
ATOM 1416 C CA . VAL A 1 180 ? 8.235 38.713 47.235 1.00 24.14 180 VAL A CA 1
ATOM 1417 C C . VAL A 1 180 ? 9.272 39.240 46.226 1.00 25.21 180 VAL A C 1
ATOM 1418 O O . VAL A 1 180 ? 9.153 39.013 45.018 1.00 26.83 180 VAL A O 1
ATOM 1422 N N . LYS A 1 181 ? 10.289 39.940 46.720 1.00 23.70 181 LYS A N 1
ATOM 1423 C CA . LYS A 1 181 ? 11.387 40.380 45.868 1.00 25.71 181 LYS A CA 1
ATOM 1424 C C . LYS A 1 181 ? 12.043 39.239 45.093 1.00 27.68 181 LYS A C 1
ATOM 1425 O O . LYS A 1 181 ? 12.358 39.403 43.908 1.00 27.48 181 LYS A O 1
ATOM 1431 N N . ASN A 1 182 ? 12.290 38.110 45.772 1.00 28.09 182 ASN A N 1
ATOM 1432 C CA . ASN A 1 182 ? 12.955 36.970 45.143 1.00 28.74 182 ASN A CA 1
ATOM 1433 C C . ASN A 1 182 ? 12.168 36.451 43.950 1.00 26.76 182 ASN A C 1
ATOM 1434 O O . ASN A 1 182 ? 12.774 36.043 42.962 1.00 26.66 182 ASN A O 1
ATOM 1439 N N . ILE A 1 183 ? 10.837 36.456 44.061 1.00 24.08 183 ILE A N 1
ATOM 1440 C CA . ILE A 1 183 ? 9.948 36.094 42.969 1.00 25.25 183 ILE A CA 1
ATOM 1441 C C . ILE A 1 183 ? 10.008 37.106 41.833 1.00 27.36 183 ILE A C 1
ATOM 1442 O O . ILE A 1 183 ? 10.261 36.725 40.684 1.00 28.45 183 ILE A O 1
ATOM 1447 N N . ALA A 1 184 ? 9.752 38.385 42.127 1.00 27.03 184 ALA A N 1
ATOM 1448 C CA . ALA A 1 184 ? 9.883 39.410 41.108 1.00 27.82 184 ALA A CA 1
ATOM 1449 C C . ALA A 1 184 ? 11.241 39.282 40.421 1.00 29.76 184 ALA A C 1
ATOM 1450 O O . ALA A 1 184 ? 11.316 39.269 39.194 1.00 31.39 184 ALA A O 1
ATOM 1452 N N . GLU A 1 185 ? 12.312 39.192 41.209 1.00 30.56 185 GLU A N 1
ATOM 1453 C CA . GLU A 1 185 ? 13.668 39.200 40.676 1.00 30.40 185 GLU A CA 1
ATOM 1454 C C . GLU A 1 185 ? 13.881 38.031 39.698 1.00 30.70 185 GLU A C 1
ATOM 1455 O O . GLU A 1 185 ? 14.503 38.196 38.631 1.00 30.03 185 GLU A O 1
ATOM 1461 N N . ARG A 1 186 ? 13.342 36.866 40.057 1.00 31.28 186 ARG A N 1
ATOM 1462 C CA . ARG A 1 186 ? 13.423 35.668 39.196 1.00 31.03 186 ARG A CA 1
ATOM 1463 C C . ARG A 1 186 ? 12.718 35.884 37.865 1.00 30.95 186 ARG A C 1
ATOM 1464 O O . ARG A 1 186 ? 13.230 35.468 36.832 1.00 32.12 186 ARG A O 1
ATOM 1472 N N . CYS A 1 187 ? 11.544 36.521 37.891 1.00 31.79 187 CYS A N 1
ATOM 1473 C CA . CYS A 1 187 ? 10.766 36.815 36.668 1.00 32.03 187 CYS A CA 1
ATOM 1474 C C . CYS A 1 187 ? 11.515 37.789 35.775 1.00 32.24 187 CYS A C 1
ATOM 1475 O O . CYS A 1 187 ? 11.543 37.663 34.555 1.00 32.95 187 CYS A O 1
ATOM 1478 N N . LEU A 1 188 ? 12.111 38.792 36.391 1.00 32.75 188 LEU A N 1
ATOM 1479 C CA . LEU A 1 188 ? 12.824 39.783 35.623 1.00 31.82 188 LEU A CA 1
ATOM 1480 C C . LEU A 1 188 ? 14.096 39.222 34.984 1.00 33.23 188 LEU A C 1
ATOM 1481 O O . LEU A 1 188 ? 14.451 39.651 33.884 1.00 34.75 188 LEU A O 1
ATOM 1486 N N . GLU A 1 189 ? 14.752 38.263 35.646 1.00 33.89 189 GLU A N 1
ATOM 1487 C CA . GLU A 1 189 ? 15.981 37.645 35.095 1.00 35.91 189 GLU A CA 1
ATOM 1488 C C . GLU A 1 189 ? 15.723 36.701 33.908 1.00 37.38 189 GLU A C 1
ATOM 1489 O O . GLU A 1 189 ? 16.670 36.305 33.205 1.00 38.51 189 GLU A O 1
ATOM 1495 N N . ASN A 1 190 ? 14.455 36.358 33.686 1.00 37.66 190 ASN A N 1
ATOM 1496 C CA . ASN A 1 190 ? 14.035 35.567 32.527 1.00 38.61 190 ASN A CA 1
ATOM 1497 C C . ASN A 1 190 ? 13.209 36.377 31.531 1.00 37.77 190 ASN A C 1
ATOM 1498 O O . ASN A 1 190 ? 12.614 35.801 30.618 1.00 39.34 190 ASN A O 1
ATOM 1503 N N . ALA A 1 191 ? 13.167 37.702 31.699 1.00 35.38 191 ALA A N 1
ATOM 1504 C CA . ALA A 1 191 ? 12.292 38.551 30.889 1.00 33.01 191 ALA A CA 1
ATOM 1505 C C . ALA A 1 191 ? 13.015 39.127 29.665 1.00 33.10 191 ALA A C 1
ATOM 1506 O O . ALA A 1 191 ? 14.232 39.365 29.707 1.00 32.90 191 ALA A O 1
ATOM 1508 N N . SER A 1 192 ? 12.263 39.316 28.576 1.00 32.68 192 SER A N 1
ATOM 1509 C CA . SER A 1 192 ? 12.750 40.016 27.368 1.00 33.34 192 SER A CA 1
ATOM 1510 C C . SER A 1 192 ? 13.070 41.491 27.681 1.00 33.66 192 SER A C 1
ATOM 1511 O O . SER A 1 192 ? 12.680 42.006 28.749 1.00 33.66 192 SER A O 1
ATOM 1514 N N . GLY A 1 193 ? 13.776 42.162 26.764 1.00 33.50 193 GLY A N 1
ATOM 1515 C CA . GLY A 1 193 ? 14.043 43.612 26.862 1.00 31.45 193 GLY A CA 1
ATOM 1516 C C . GLY A 1 193 ? 12.773 44.463 26.969 1.00 32.05 193 GLY A C 1
ATOM 1517 O O . GLY A 1 193 ? 12.737 45.427 27.747 1.00 32.17 193 GLY A O 1
ATOM 1518 N N . GLU A 1 194 ? 11.742 44.103 26.188 1.00 32.38 194 GLU A N 1
ATOM 1519 C CA . GLU A 1 194 ? 10.415 44.743 26.204 1.00 33.55 194 GLU A CA 1
ATOM 1520 C C . GLU A 1 194 ? 9.681 44.650 27.550 1.00 32.41 194 GLU A C 1
ATOM 1521 O O . GLU A 1 194 ? 9.159 45.653 28.039 1.00 32.33 194 GLU A O 1
ATOM 1527 N N . VAL A 1 195 ? 9.615 43.447 28.123 1.00 31.22 195 VAL A N 1
ATOM 1528 C CA . VAL A 1 195 ? 9.009 43.250 29.450 1.00 29.78 195 VAL A CA 1
ATOM 1529 C C . VAL A 1 195 ? 9.851 43.950 30.555 1.00 29.88 195 VAL A C 1
ATOM 1530 O O . VAL A 1 195 ? 9.290 44.552 31.478 1.00 31.06 195 VAL A O 1
ATOM 1534 N N . LEU A 1 196 ? 11.177 43.906 30.428 1.00 29.07 196 LEU A N 1
ATOM 1535 C CA . LEU A 1 196 ? 12.091 44.582 31.339 1.00 28.65 196 LEU A CA 1
ATOM 1536 C C . LEU A 1 196 ? 11.900 46.100 31.358 1.00 29.85 196 LEU A C 1
ATOM 1537 O O . LEU A 1 196 ? 11.934 46.726 32.426 1.00 30.87 196 LEU A O 1
ATOM 1542 N N . GLY A 1 197 ? 11.739 46.696 30.178 1.00 27.79 197 GLY A N 1
ATOM 1543 C CA . GLY A 1 197 ? 11.350 48.082 30.110 1.00 27.65 197 GLY A CA 1
ATOM 1544 C C . GLY A 1 197 ? 9.973 48.335 30.712 1.00 26.81 197 GLY A C 1
ATOM 1545 O O . GLY A 1 197 ? 9.770 49.343 31.362 1.00 27.94 197 GLY A O 1
ATOM 1546 N N . GLU A 1 198 ? 9.007 47.457 30.472 1.00 27.11 198 GLU A N 1
ATOM 1547 C CA . GLU A 1 198 ? 7.665 47.639 31.075 1.00 28.82 198 GLU A CA 1
ATOM 1548 C C . GLU A 1 198 ? 7.683 47.595 32.624 1.00 27.48 198 GLU A C 1
ATOM 1549 O O . GLU A 1 198 ? 7.026 48.411 33.304 1.00 28.07 198 GLU A O 1
ATOM 1555 N N . ALA A 1 199 ? 8.448 46.652 33.162 1.00 26.37 199 ALA A N 1
ATOM 1556 C CA . ALA A 1 199 ? 8.546 46.462 34.594 1.00 25.61 199 ALA A CA 1
ATOM 1557 C C . ALA A 1 199 ? 9.176 47.693 35.265 1.00 26.37 199 ALA A C 1
ATOM 1558 O O . ALA A 1 199 ? 8.746 48.105 36.335 1.00 27.12 199 ALA A O 1
ATOM 1560 N N . GLU A 1 200 ? 10.216 48.246 34.639 1.00 26.54 200 GLU A N 1
ATOM 1561 C CA . GLU A 1 200 ? 10.909 49.423 35.150 1.00 26.44 200 GLU A CA 1
ATOM 1562 C C . GLU A 1 200 ? 10.023 50.668 35.159 1.00 26.92 200 GLU A C 1
ATOM 1563 O O . GLU A 1 200 ? 10.074 51.446 36.109 1.00 27.89 200 GLU A O 1
ATOM 1569 N N . ASP A 1 201 ? 9.244 50.869 34.098 1.00 26.18 201 ASP A N 1
ATOM 1570 C CA . ASP A 1 201 ? 8.302 51.993 34.045 1.00 25.85 201 ASP A CA 1
ATOM 1571 C C . ASP A 1 201 ? 7.230 51.838 35.119 1.00 24.39 201 ASP A C 1
ATOM 1572 O O . ASP A 1 201 ? 6.778 52.813 35.669 1.00 24.16 201 ASP A O 1
ATOM 1577 N N . VAL A 1 202 ? 6.797 50.608 35.374 1.00 23.84 202 VAL A N 1
ATOM 1578 C CA . VAL A 1 202 ? 5.816 50.372 36.422 1.00 24.18 202 VAL A CA 1
ATOM 1579 C C . VAL A 1 202 ? 6.427 50.638 37.803 1.00 23.52 202 VAL A C 1
ATOM 1580 O O . VAL A 1 202 ? 5.798 51.267 38.603 1.00 25.77 202 VAL A O 1
ATOM 1584 N N . LEU A 1 203 ? 7.665 50.204 38.045 1.00 22.96 203 LEU A N 1
ATOM 1585 C CA . LEU A 1 203 ? 8.351 50.492 39.273 1.00 24.04 203 LEU A CA 1
ATOM 1586 C C . LEU A 1 203 ? 8.382 52.004 39.508 1.00 23.83 203 LEU A C 1
ATOM 1587 O O . LEU A 1 203 ? 8.075 52.476 40.597 1.00 22.86 203 LEU A O 1
ATOM 1592 N N . VAL A 1 204 ? 8.754 52.752 38.466 1.00 24.52 204 VAL A N 1
ATOM 1593 C CA . VAL A 1 204 ? 8.890 54.195 38.535 1.00 23.62 204 VAL A CA 1
ATOM 1594 C C . VAL A 1 204 ? 7.549 54.810 38.786 1.00 23.83 204 VAL A C 1
ATOM 159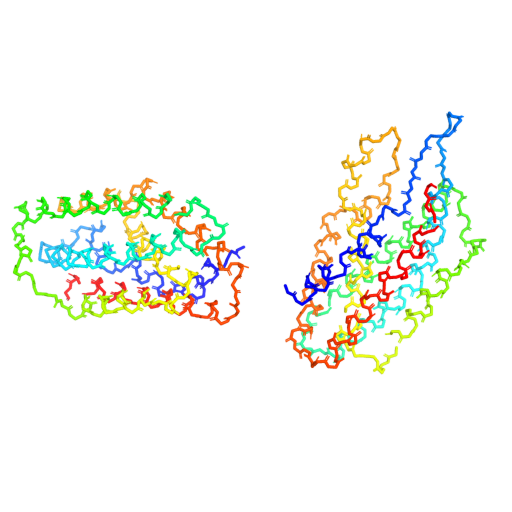5 O O . VAL A 1 204 ? 7.433 55.730 39.604 1.00 23.55 204 VAL A O 1
ATOM 1599 N N . ARG A 1 205 ? 6.516 54.268 38.154 1.00 22.87 205 ARG A N 1
ATOM 1600 C CA . ARG A 1 205 ? 5.190 54.799 38.383 1.00 23.60 205 ARG A CA 1
ATOM 1601 C C . ARG A 1 205 ? 4.677 54.566 39.820 1.00 23.35 205 ARG A C 1
ATOM 1602 O O . ARG A 1 205 ? 4.043 55.435 40.379 1.00 24.24 205 ARG A O 1
ATOM 1610 N N . VAL A 1 206 ? 4.930 53.401 40.410 1.00 23.88 206 VAL A N 1
ATOM 1611 C CA . VAL A 1 206 ? 4.616 53.188 41.839 1.00 21.98 206 VAL A CA 1
ATOM 1612 C C . VAL A 1 206 ? 5.334 54.235 42.735 1.00 23.30 206 VAL A C 1
ATOM 1613 O O . VAL A 1 206 ? 4.733 54.831 43.620 1.00 24.00 206 VAL A O 1
ATOM 1617 N N . LEU A 1 207 ? 6.620 54.454 42.503 1.00 22.46 207 LEU A N 1
ATOM 1618 C CA . LEU A 1 207 ? 7.355 55.406 43.314 1.00 24.11 207 LEU A CA 1
ATOM 1619 C C . LEU A 1 207 ? 6.764 56.821 43.198 1.00 24.26 207 LEU A C 1
ATOM 1620 O O . LEU A 1 207 ? 6.599 57.510 44.215 1.00 24.24 207 LEU A O 1
ATOM 1625 N N . GLU A 1 208 ? 6.399 57.212 41.978 1.00 23.35 208 GLU A N 1
ATOM 1626 C CA . GLU A 1 208 ? 5.746 58.512 41.731 1.00 25.19 208 GLU A CA 1
ATOM 1627 C C . GLU A 1 208 ? 4.434 58.636 42.456 1.00 23.21 208 GLU A C 1
ATOM 1628 O O . GLU A 1 208 ? 4.154 59.668 43.040 1.00 24.87 208 GLU A O 1
ATOM 1634 N N . LEU A 1 209 ? 3.618 57.583 42.403 1.00 23.35 209 LEU A N 1
ATOM 1635 C CA . LEU A 1 209 ? 2.347 57.565 43.113 1.00 23.64 209 LEU A CA 1
ATOM 1636 C C . LEU A 1 209 ? 2.561 57.583 44.647 1.00 23.39 209 LEU A C 1
ATOM 1637 O O . LEU A 1 209 ? 1.772 58.133 45.371 1.00 24.71 209 LEU A O 1
ATOM 1642 N N . GLU A 1 210 ? 3.640 56.984 45.127 1.00 24.84 210 GLU A N 1
ATOM 1643 C CA . GLU A 1 210 ? 3.908 56.919 46.556 1.00 24.48 210 GLU A CA 1
ATOM 1644 C C . GLU A 1 210 ? 4.331 58.317 47.043 1.00 25.35 210 GLU A C 1
ATOM 1645 O O . GLU A 1 210 ? 3.923 58.725 48.122 1.00 24.87 210 GLU A O 1
ATOM 1651 N N . VAL A 1 211 ? 5.128 59.042 46.241 1.00 25.08 211 VAL A N 1
ATOM 1652 C CA . VAL A 1 211 ? 5.525 60.441 46.571 1.00 25.18 211 VAL A CA 1
ATOM 1653 C C . VAL A 1 211 ? 4.292 61.334 46.680 1.00 24.58 211 VAL A C 1
ATOM 1654 O O . VAL A 1 211 ? 4.123 62.047 47.663 1.00 26.56 211 VAL A O 1
ATOM 1658 N N . ALA A 1 212 ? 3.403 61.247 45.692 1.00 23.20 212 ALA A N 1
ATOM 1659 C CA . ALA A 1 212 ? 2.164 62.007 45.696 1.00 21.30 212 ALA A CA 1
ATOM 1660 C C . ALA A 1 212 ? 1.231 61.632 46.849 1.00 22.36 212 ALA A C 1
ATOM 1661 O O . ALA A 1 212 ? 0.583 62.510 47.431 1.00 23.62 212 ALA A O 1
ATOM 1663 N N . PHE A 1 213 ? 1.116 60.335 47.142 1.00 20.49 213 PHE A N 1
ATOM 1664 C CA . PHE A 1 213 ? 0.327 59.847 48.282 1.00 20.32 213 PHE A CA 1
ATOM 1665 C C . PHE A 1 213 ? 0.869 60.448 49.594 1.00 21.94 213 PHE A C 1
ATOM 1666 O O . PHE A 1 213 ? 0.121 60.942 50.443 1.00 22.61 213 PHE A O 1
ATOM 1674 N N . TRP A 1 214 ? 2.184 60.366 49.749 1.00 24.45 214 TRP A N 1
ATOM 1675 C CA . TRP A 1 214 ? 2.908 60.861 50.924 1.00 26.88 214 TRP A CA 1
ATOM 1676 C C . TRP A 1 214 ? 2.648 62.351 51.182 1.00 29.18 214 TRP A C 1
ATOM 1677 O O . TRP A 1 214 ? 2.447 62.784 52.325 1.00 31.21 214 TRP A O 1
ATOM 1688 N N . GLU A 1 215 ? 2.668 63.135 50.120 1.00 28.41 215 GLU A N 1
ATOM 1689 C CA . GLU A 1 215 ? 2.393 64.554 50.190 1.00 30.41 215 GLU A CA 1
ATOM 1690 C C . GLU A 1 215 ? 1.046 64.875 50.799 1.00 32.64 215 GLU A C 1
ATOM 1691 O O . GLU A 1 215 ? 0.862 65.986 51.319 1.00 33.51 215 GLU A O 1
ATOM 1705 N N . SER A 1 217 ? -0.212 63.739 53.612 1.00 33.98 217 SER A N 1
ATOM 1706 C CA . SER A 1 217 ? -0.106 63.807 55.083 1.00 34.89 217 SER A CA 1
ATOM 1707 C C . SER A 1 217 ? 1.156 64.449 55.645 1.00 38.74 217 SER A C 1
ATOM 1708 O O . SER A 1 217 ? 1.349 64.433 56.874 1.00 41.32 217 SER A O 1
ATOM 1711 N N . ARG A 1 218 ? 2.076 64.902 54.802 1.00 39.31 218 ARG A N 1
ATOM 1712 C CA . ARG A 1 218 ? 3.359 65.409 55.302 1.00 43.64 218 ARG A CA 1
ATOM 1713 C C . ARG A 1 218 ? 3.225 66.416 56.500 1.00 46.85 218 ARG A C 1
ATOM 1714 O O . ARG A 1 218 ? 2.214 67.157 56.626 1.00 47.91 218 ARG A O 1
ATOM 1722 N N . GLY A 1 219 ? 4.238 66.445 57.370 1.00 47.74 219 GLY A N 1
ATOM 1723 C CA . GLY A 1 219 ? 4.215 67.345 58.515 1.00 49.49 219 GLY A CA 1
ATOM 1724 C C . GLY A 1 219 ? 4.613 68.765 58.174 1.00 52.26 219 GLY A C 1
ATOM 1725 O O . GLY A 1 219 ? 3.917 69.459 57.423 1.00 53.76 219 GLY A O 1
ATOM 1726 N N . ARG B 1 4 ? 23.720 30.640 54.706 1.00 41.75 4 ARG B N 1
ATOM 1727 C CA . ARG B 1 4 ? 24.694 29.693 54.075 1.00 42.88 4 ARG B CA 1
ATOM 1728 C C . ARG B 1 4 ? 25.329 30.335 52.835 1.00 40.48 4 ARG B C 1
ATOM 1729 O O . ARG B 1 4 ? 24.645 30.647 51.863 1.00 40.12 4 ARG B O 1
ATOM 1737 N N . GLY B 1 5 ? 26.638 30.569 52.911 1.00 38.63 5 GLY B N 1
ATOM 1738 C CA . GLY B 1 5 ? 27.383 31.248 51.852 1.00 35.58 5 GLY B CA 1
ATOM 1739 C C . GLY B 1 5 ? 27.605 30.412 50.591 1.00 33.05 5 GLY B C 1
ATOM 1740 O O . GLY B 1 5 ? 27.274 29.214 50.535 1.00 31.95 5 GLY B O 1
ATOM 1741 N N . VAL B 1 6 ? 28.169 31.084 49.588 1.00 30.81 6 VAL B N 1
ATOM 1742 C CA . VAL B 1 6 ? 28.507 30.520 48.291 1.00 29.95 6 VAL B CA 1
ATOM 1743 C C . VAL B 1 6 ? 29.370 29.273 48.433 1.00 28.41 6 VAL B C 1
ATOM 1744 O O . VAL B 1 6 ? 28.991 28.183 47.989 1.00 26.44 6 VAL B O 1
ATOM 1748 N N . ILE B 1 7 ? 30.520 29.423 49.079 1.00 27.36 7 ILE B N 1
ATOM 1749 C CA . ILE B 1 7 ? 31.441 28.307 49.193 1.00 27.38 7 ILE B CA 1
ATOM 1750 C C . ILE B 1 7 ? 30.844 27.126 49.961 1.00 27.84 7 ILE B C 1
ATOM 1751 O O . ILE B 1 7 ? 30.874 25.956 49.489 1.00 27.58 7 ILE B O 1
ATOM 1756 N N . ASP B 1 8 ? 30.281 27.425 51.127 1.00 27.86 8 ASP B N 1
ATOM 1757 C CA . ASP B 1 8 ? 29.663 26.385 51.938 1.00 28.08 8 ASP B CA 1
ATOM 1758 C C . ASP B 1 8 ? 28.588 25.619 51.191 1.00 27.12 8 ASP B C 1
ATOM 1759 O O . ASP B 1 8 ? 28.475 24.399 51.362 1.00 29.34 8 ASP B O 1
ATOM 1764 N N . THR B 1 9 ? 27.809 26.313 50.368 1.00 26.21 9 THR B N 1
ATOM 1765 C CA . THR B 1 9 ? 26.792 25.651 49.497 1.00 27.15 9 THR B CA 1
ATOM 1766 C C . THR B 1 9 ? 27.415 24.719 48.461 1.00 28.25 9 THR B C 1
ATOM 1767 O O . THR B 1 9 ? 26.904 23.620 48.231 1.00 29.34 9 THR B O 1
ATOM 1771 N N . TRP B 1 10 ? 28.506 25.160 47.829 1.00 28.39 10 TRP B N 1
ATOM 1772 C CA . TRP B 1 10 ? 29.267 24.324 46.897 1.00 27.73 10 TRP B CA 1
ATOM 1773 C C . TRP B 1 10 ? 29.914 23.112 47.576 1.00 26.92 10 TRP B C 1
ATOM 1774 O O . TRP B 1 10 ? 29.956 22.017 47.003 1.00 26.10 10 TRP B O 1
ATOM 1785 N N . ILE B 1 11 ? 30.424 23.298 48.787 1.00 27.36 11 ILE B N 1
ATOM 1786 C CA . ILE B 1 11 ? 30.940 22.156 49.539 1.00 27.32 11 ILE B CA 1
ATOM 1787 C C . ILE B 1 11 ? 29.840 21.129 49.803 1.00 28.45 11 ILE B C 1
ATOM 1788 O O . ILE B 1 11 ? 30.092 19.941 49.667 1.00 30.18 11 ILE B O 1
ATOM 1793 N N . ASP B 1 12 ? 28.639 21.586 50.159 1.00 28.91 12 ASP B N 1
ATOM 1794 C CA . ASP B 1 12 ? 27.477 20.711 50.320 1.00 29.68 12 ASP B CA 1
ATOM 1795 C C . ASP B 1 12 ? 27.092 19.968 49.047 1.00 29.08 12 ASP B C 1
ATOM 1796 O O . ASP B 1 12 ? 26.866 18.762 49.107 1.00 28.31 12 ASP B O 1
ATOM 1801 N N . LYS B 1 13 ? 26.982 20.685 47.921 1.00 27.56 13 LYS B N 1
ATOM 1802 C CA . LYS B 1 13 ? 26.738 20.064 46.606 1.00 28.97 13 LYS B CA 1
ATOM 1803 C C . LYS B 1 13 ? 27.798 19.057 46.197 1.00 29.45 13 LYS B C 1
ATOM 1804 O O . LYS B 1 13 ? 27.482 18.129 45.458 1.00 29.91 13 LYS B O 1
ATOM 1810 N N . HIS B 1 14 ? 29.051 19.248 46.633 1.00 27.74 14 HIS B N 1
ATOM 1811 C CA . HIS B 1 14 ? 30.124 18.302 46.275 1.00 26.26 14 HIS B CA 1
ATOM 1812 C C . HIS B 1 14 ? 30.688 17.581 47.490 1.00 25.64 14 HIS B C 1
ATOM 1813 O O . HIS B 1 14 ? 31.878 17.276 47.541 1.00 23.31 14 HIS B O 1
ATOM 1820 N N . ARG B 1 15 ? 29.809 17.269 48.447 1.00 27.64 15 ARG B N 1
ATOM 1821 C CA . ARG B 1 15 ? 30.228 16.708 49.742 1.00 29.16 15 ARG B CA 1
ATOM 1822 C C . ARG B 1 15 ? 31.120 15.470 49.650 1.00 28.25 15 ARG B C 1
ATOM 1823 O O . ARG B 1 15 ? 32.135 15.390 50.341 1.00 28.97 15 ARG B O 1
ATOM 1831 N N . SER B 1 16 ? 30.766 14.512 48.797 1.00 26.95 16 SER B N 1
ATOM 1832 C CA . SER B 1 16 ? 31.524 13.249 48.771 1.00 27.41 16 SER B CA 1
ATOM 1833 C C . SER B 1 16 ? 32.939 13.482 48.242 1.00 26.61 16 SER B C 1
ATOM 1834 O O . SER B 1 16 ? 33.901 12.930 48.762 1.00 25.98 16 SER B O 1
ATOM 1837 N N . ILE B 1 17 ? 33.077 14.385 47.265 1.00 26.24 17 ILE B N 1
ATOM 1838 C CA . ILE B 1 17 ? 34.399 14.729 46.758 1.00 26.66 17 ILE B CA 1
ATOM 1839 C C . ILE B 1 17 ? 35.214 15.456 47.832 1.00 24.26 17 ILE B C 1
ATOM 1840 O O . ILE B 1 17 ? 36.439 15.248 47.948 1.00 21.68 17 ILE B O 1
ATOM 1845 N N . TYR B 1 18 ? 34.540 16.303 48.613 1.00 23.16 18 TYR B N 1
ATOM 1846 C CA . TYR B 1 18 ? 35.225 17.043 49.696 1.00 24.75 18 TYR B CA 1
ATOM 1847 C C . TYR B 1 18 ? 35.713 16.101 50.797 1.00 23.84 18 TYR B C 1
ATOM 1848 O O . TYR B 1 18 ? 36.849 16.213 51.296 1.00 23.44 18 TYR B O 1
ATOM 1857 N N . THR B 1 19 ? 34.845 15.166 51.162 1.00 24.00 19 THR B N 1
ATOM 1858 C CA . THR B 1 19 ? 35.176 14.100 52.142 1.00 24.83 19 THR B CA 1
ATOM 1859 C C . THR B 1 19 ? 36.327 13.216 51.630 1.00 25.31 19 THR B C 1
ATOM 1860 O O . THR B 1 19 ? 37.251 12.879 52.372 1.00 24.18 19 THR B O 1
ATOM 1864 N N . ALA B 1 20 ? 36.308 12.883 50.350 1.00 25.48 20 ALA B N 1
ATOM 1865 C CA . ALA B 1 20 ? 37.400 12.092 49.786 1.00 25.70 20 ALA B CA 1
ATOM 1866 C C . ALA B 1 20 ? 38.753 12.828 49.875 1.00 26.88 20 ALA B C 1
ATOM 1867 O O . ALA B 1 20 ? 39.797 12.196 50.012 1.00 27.45 20 ALA B O 1
ATOM 1869 N N . ALA B 1 21 ? 38.736 14.151 49.745 1.00 25.48 21 ALA B N 1
ATOM 1870 C CA . ALA B 1 21 ? 39.974 14.929 49.729 1.00 26.27 21 ALA B CA 1
ATOM 1871 C C . ALA B 1 21 ? 40.506 15.218 51.120 1.00 26.22 21 ALA B C 1
ATOM 1872 O O . ALA B 1 21 ? 41.713 15.483 51.281 1.00 26.00 21 ALA B O 1
ATOM 1874 N N . THR B 1 22 ? 39.613 15.171 52.118 1.00 25.15 22 THR B N 1
ATOM 1875 C CA . THR B 1 22 ? 39.956 15.531 53.493 1.00 24.06 22 THR B CA 1
ATOM 1876 C C . THR B 1 22 ? 39.977 14.334 54.464 1.00 26.20 22 THR B C 1
ATOM 1877 O O . THR B 1 22 ? 40.502 14.469 55.558 1.00 25.92 22 THR B O 1
ATOM 1881 N N . ARG B 1 23 ? 39.387 13.196 54.070 1.00 27.29 23 ARG B N 1
ATOM 1882 C CA . ARG B 1 23 ? 39.404 11.916 54.824 1.00 28.81 23 ARG B CA 1
ATOM 1883 C C . ARG B 1 23 ? 39.912 10.792 53.910 1.00 30.89 23 ARG B C 1
ATOM 1884 O O . ARG B 1 23 ? 39.400 9.662 53.929 1.00 28.74 23 ARG B O 1
ATOM 1892 N N . HIS B 1 24 ? 40.910 11.121 53.082 1.00 31.90 24 HIS B N 1
ATOM 1893 C CA . HIS B 1 24 ? 41.504 10.140 52.204 1.00 31.57 24 HIS B CA 1
ATOM 1894 C C . HIS B 1 24 ? 42.189 9.060 53.052 1.00 32.31 24 HIS B C 1
ATOM 1895 O O . HIS B 1 24 ? 42.676 9.345 54.152 1.00 32.86 24 HIS B O 1
ATOM 1902 N N . ALA B 1 25 ? 42.245 7.839 52.530 1.00 30.55 25 ALA B N 1
ATOM 1903 C CA . ALA B 1 25 ? 42.952 6.756 53.209 1.00 32.08 25 ALA B CA 1
ATOM 1904 C C . ALA B 1 25 ? 44.406 7.121 53.637 1.00 31.42 25 ALA B C 1
ATOM 1905 O O . ALA B 1 25 ? 44.852 6.680 54.679 1.00 30.88 25 ALA B O 1
ATOM 1907 N N . PHE B 1 26 ? 45.132 7.945 52.874 1.00 29.94 26 PHE B N 1
ATOM 1908 C CA . PHE B 1 26 ? 46.455 8.349 53.335 1.00 28.92 26 PHE B CA 1
ATOM 1909 C C . PHE B 1 26 ? 46.341 9.121 54.668 1.00 30.81 26 PHE B C 1
ATOM 1910 O O . PHE B 1 26 ? 47.132 8.862 55.620 1.00 27.33 26 PHE B O 1
ATOM 1918 N N . VAL B 1 27 ? 45.358 10.040 54.745 1.00 31.56 27 VAL B N 1
ATOM 1919 C CA . VAL B 1 27 ? 45.150 10.807 55.988 1.00 34.82 27 VAL B CA 1
ATOM 1920 C C . VAL B 1 27 ? 44.519 9.963 57.106 1.00 36.04 27 VAL B C 1
ATOM 1921 O O . VAL B 1 27 ? 44.902 10.096 58.256 1.00 36.61 27 VAL B O 1
ATOM 1925 N N . VAL B 1 28 ? 43.593 9.062 56.765 1.00 37.40 28 VAL B N 1
ATOM 1926 C CA . VAL B 1 28 ? 43.202 7.989 57.703 1.00 37.69 28 VAL B CA 1
ATOM 1927 C C . VAL B 1 28 ? 44.437 7.250 58.261 1.00 37.75 28 VAL B C 1
ATOM 1928 O O . VAL B 1 28 ? 44.548 7.104 59.465 1.00 38.60 28 VAL B O 1
ATOM 1932 N N . SER B 1 29 ? 45.366 6.827 57.399 1.00 37.36 29 SER B N 1
ATOM 1933 C CA . SER B 1 29 ? 46.568 6.061 57.818 1.00 37.40 29 SER B CA 1
ATOM 1934 C C . SER B 1 29 ? 47.573 6.827 58.676 1.00 36.72 29 SER B C 1
ATOM 1935 O O . SER B 1 29 ? 48.369 6.211 59.405 1.00 35.62 29 SER B O 1
ATOM 1938 N N . ILE B 1 30 ? 47.585 8.152 58.550 1.00 36.13 30 ILE B N 1
ATOM 1939 C CA . ILE B 1 30 ? 48.380 8.990 59.445 1.00 37.44 30 ILE B CA 1
ATOM 1940 C C . ILE B 1 30 ? 47.693 8.944 60.807 1.00 39.93 30 ILE B C 1
ATOM 1941 O O . ILE B 1 30 ? 48.349 8.712 61.835 1.00 41.16 30 ILE B O 1
ATOM 1946 N N . ARG B 1 31 ? 46.371 9.120 60.814 1.00 41.02 31 ARG B N 1
ATOM 1947 C CA . ARG B 1 31 ? 45.614 9.139 62.077 1.00 42.94 31 ARG B CA 1
ATOM 1948 C C . ARG B 1 31 ? 45.665 7.825 62.873 1.00 41.63 31 ARG B C 1
ATOM 1949 O O . ARG B 1 31 ? 45.902 7.846 64.080 1.00 40.22 31 ARG B O 1
ATOM 1957 N N . ASP B 1 32 ? 45.435 6.688 62.209 1.00 40.09 32 ASP B N 1
ATOM 1958 C CA . ASP B 1 32 ? 45.487 5.413 62.902 1.00 39.85 32 ASP B CA 1
ATOM 1959 C C . ASP B 1 32 ? 46.922 4.854 63.046 1.00 39.06 32 ASP B C 1
ATOM 1960 O O . ASP B 1 32 ? 47.111 3.791 63.646 1.00 36.93 32 ASP B O 1
ATOM 1965 N N . GLY B 1 33 ? 47.906 5.596 62.514 1.00 38.49 33 GLY B N 1
ATOM 1966 C CA . GLY B 1 33 ? 49.336 5.278 62.621 1.00 38.55 33 GLY B CA 1
ATOM 1967 C C . GLY B 1 33 ? 49.793 4.080 61.800 1.00 39.44 33 GLY B C 1
ATOM 1968 O O . GLY B 1 33 ? 50.836 3.465 62.089 1.00 38.68 33 GLY B O 1
ATOM 1969 N N . SER B 1 34 ? 49.017 3.729 60.780 1.00 39.37 34 SER B N 1
ATOM 1970 C CA . SER B 1 34 ? 49.387 2.606 59.908 1.00 40.41 34 SER B CA 1
ATOM 1971 C C . SER B 1 34 ? 50.292 3.026 58.723 1.00 40.58 34 SER B C 1
ATOM 1972 O O . SER B 1 34 ? 50.917 2.172 58.088 1.00 41.16 34 SER B O 1
ATOM 1975 N N . VAL B 1 35 ? 50.343 4.331 58.424 1.00 38.78 35 VAL B N 1
ATOM 1976 C CA . VAL B 1 35 ? 51.176 4.863 57.346 1.00 35.77 35 VAL B CA 1
ATOM 1977 C C . VAL B 1 35 ? 52.628 4.442 57.563 1.00 33.93 35 VAL B C 1
ATOM 1978 O O . VAL B 1 35 ? 53.179 4.608 58.650 1.00 35.13 35 VAL B O 1
ATOM 1982 N N . ASP B 1 36 ? 53.245 3.861 56.543 1.00 31.71 36 ASP B N 1
ATOM 1983 C CA . ASP B 1 36 ? 54.621 3.455 56.707 1.00 30.81 36 ASP B CA 1
ATOM 1984 C C . ASP B 1 36 ? 55.646 4.508 56.251 1.00 30.13 36 ASP B C 1
ATOM 1985 O O . ASP B 1 36 ? 55.288 5.587 55.732 1.00 29.23 36 ASP B O 1
ATOM 1990 N N . LEU B 1 37 ? 56.918 4.223 56.513 1.00 26.67 37 LEU B N 1
ATOM 1991 C CA . LEU B 1 37 ? 57.971 5.185 56.269 1.00 26.38 37 LEU B CA 1
ATOM 1992 C C . LEU B 1 37 ? 58.097 5.405 54.764 1.00 26.50 37 LEU B C 1
ATOM 1993 O O . LEU B 1 37 ? 58.431 6.500 54.306 1.00 27.28 37 LEU B O 1
ATOM 1998 N N . SER B 1 38 ? 57.758 4.380 53.982 1.00 24.38 38 SER B N 1
ATOM 1999 C CA . SER B 1 38 ? 57.804 4.517 52.549 1.00 25.05 38 SER B CA 1
ATOM 2000 C C . SER B 1 38 ? 56.762 5.510 52.006 1.00 23.33 38 SER B C 1
ATOM 2001 O O . SER B 1 38 ? 57.109 6.363 51.177 1.00 24.55 38 SER B O 1
ATOM 2004 N N . SER B 1 39 ? 55.506 5.372 52.431 1.00 22.60 39 SER B N 1
ATOM 2005 C CA . SER B 1 39 ? 54.435 6.326 52.047 1.00 24.33 39 SER B CA 1
ATOM 2006 C C . SER B 1 39 ? 54.760 7.708 52.592 1.00 23.37 39 SER B C 1
ATOM 2007 O O . SER B 1 39 ? 54.589 8.688 51.886 1.00 24.20 39 SER B O 1
ATOM 2010 N N . PHE B 1 40 ? 55.223 7.776 53.847 1.00 22.61 40 PHE B N 1
ATOM 2011 C CA . PHE B 1 40 ? 55.635 9.040 54.439 1.00 21.47 40 PHE B CA 1
ATOM 2012 C C . PHE B 1 40 ? 56.702 9.764 53.591 1.00 22.91 40 PHE B C 1
ATOM 2013 O O . PHE B 1 40 ? 56.544 10.949 53.286 1.00 23.36 40 PHE B O 1
ATOM 2021 N N . ARG B 1 41 ? 57.775 9.065 53.201 1.00 22.09 41 ARG B N 1
ATOM 2022 C CA . ARG B 1 41 ? 58.828 9.659 52.362 1.00 22.95 41 ARG B CA 1
ATOM 2023 C C . ARG B 1 41 ? 58.338 10.079 50.970 1.00 23.55 41 ARG B C 1
ATOM 2024 O O . ARG B 1 41 ? 58.856 11.024 50.393 1.00 24.92 41 ARG B O 1
ATOM 2032 N N . THR B 1 42 ? 57.376 9.343 50.409 1.00 22.63 42 THR B N 1
ATOM 2033 C CA . THR B 1 42 ? 56.775 9.712 49.134 1.00 22.30 42 THR B CA 1
ATOM 2034 C C . THR B 1 42 ? 56.028 11.024 49.318 1.00 21.80 42 THR B C 1
ATOM 2035 O O . THR B 1 42 ? 56.240 11.957 48.545 1.00 22.54 42 THR B O 1
ATOM 2039 N N . TRP B 1 43 ? 55.175 11.089 50.339 1.00 21.22 43 TRP B N 1
ATOM 2040 C CA . TRP B 1 43 ? 54.488 12.325 50.651 1.00 22.24 43 TRP B CA 1
ATOM 2041 C C . TRP B 1 43 ? 55.480 13.482 50.874 1.00 21.38 43 TRP B C 1
ATOM 2042 O O . TRP B 1 43 ? 55.326 14.569 50.318 1.00 21.50 43 TRP B O 1
ATOM 2053 N N . LEU B 1 44 ? 56.517 13.269 51.673 1.00 22.15 44 LEU B N 1
ATOM 2054 C CA . LEU B 1 44 ? 57.433 14.371 52.002 1.00 21.41 44 LEU B CA 1
ATOM 2055 C C . LEU B 1 44 ? 58.093 14.917 50.751 1.00 22.04 44 LEU B C 1
ATOM 2056 O O . LEU B 1 44 ? 58.120 16.121 50.549 1.00 23.08 44 LEU B O 1
ATOM 2061 N N . GLY B 1 45 ? 58.669 14.038 49.932 1.00 22.06 45 GLY B N 1
ATOM 2062 C CA . GLY B 1 45 ? 59.376 14.480 48.736 1.00 19.63 45 GLY B CA 1
ATOM 2063 C C . GLY B 1 45 ? 58.464 15.115 47.710 1.00 22.06 45 GLY B C 1
ATOM 2064 O O . GLY B 1 45 ? 58.771 16.199 47.163 1.00 23.04 45 GLY B O 1
ATOM 2065 N N . GLN B 1 46 ? 57.333 14.482 47.435 1.00 22.20 46 GLN B N 1
ATOM 2066 C CA . GLN B 1 46 ? 56.405 15.032 46.419 1.00 20.67 46 GLN B CA 1
ATOM 2067 C C . GLN B 1 46 ? 55.794 16.331 46.934 1.00 22.67 46 GLN B C 1
ATOM 2068 O O . GLN B 1 46 ? 55.630 17.246 46.168 1.00 24.39 46 GLN B O 1
ATOM 2074 N N . ASP B 1 47 ? 55.412 16.392 48.216 1.00 22.29 47 ASP B N 1
ATOM 2075 C CA . ASP B 1 47 ? 54.808 17.617 48.735 1.00 23.62 47 ASP B CA 1
ATOM 2076 C C . ASP B 1 47 ? 55.791 18.763 48.784 1.00 23.78 47 ASP B C 1
ATOM 2077 O O . ASP B 1 47 ? 55.419 19.918 48.592 1.00 26.92 47 ASP B O 1
ATOM 2082 N N . TYR B 1 48 ? 57.050 18.453 49.021 1.00 23.80 48 TYR B N 1
ATOM 2083 C CA . TYR B 1 48 ? 58.063 19.493 48.966 1.00 25.07 48 TYR B CA 1
ATOM 2084 C C . TYR B 1 48 ? 58.075 20.187 47.607 1.00 24.67 48 TYR B C 1
ATOM 2085 O O . TYR B 1 48 ? 57.989 21.431 47.513 1.00 26.65 48 TYR B O 1
ATOM 2094 N N . LEU B 1 49 ? 58.200 19.384 46.560 1.00 22.32 49 LEU B N 1
ATOM 2095 C CA . LEU B 1 49 ? 58.150 19.879 45.194 1.00 23.96 49 LEU B CA 1
ATOM 2096 C C . LEU B 1 49 ? 56.844 20.611 44.879 1.00 22.00 49 LEU B C 1
ATOM 2097 O O . LEU B 1 49 ? 56.850 21.589 44.153 1.00 22.49 49 LEU B O 1
ATOM 2102 N N . PHE B 1 50 ? 55.731 20.098 45.370 1.00 20.90 50 PHE B N 1
ATOM 2103 C CA . PHE B 1 50 ? 54.500 20.825 45.268 1.00 22.92 50 PHE B CA 1
ATOM 2104 C C . PHE B 1 50 ? 54.630 22.207 45.977 1.00 24.34 50 PHE B C 1
ATOM 2105 O O . PHE B 1 50 ? 54.247 23.244 45.417 1.00 25.99 50 PHE B O 1
ATOM 2113 N N . VAL B 1 51 ? 55.141 22.241 47.199 1.00 24.70 51 VAL B N 1
ATOM 2114 C CA . VAL B 1 51 ? 55.244 23.534 47.886 1.00 23.75 51 VAL B CA 1
ATOM 2115 C C . VAL B 1 51 ? 56.108 24.521 47.086 1.00 23.80 51 VAL B C 1
ATOM 2116 O O . VAL B 1 51 ? 55.768 25.687 47.007 1.00 24.05 51 VAL B O 1
ATOM 2120 N N . ARG B 1 52 ? 57.198 24.062 46.461 1.00 23.14 52 ARG B N 1
ATOM 2121 C CA . ARG B 1 52 ? 58.001 24.963 45.659 1.00 24.77 52 ARG B CA 1
ATOM 2122 C C . ARG B 1 52 ? 57.219 25.601 44.483 1.00 26.99 52 ARG B C 1
ATOM 2123 O O . ARG B 1 52 ? 57.527 26.744 44.091 1.00 26.95 52 ARG B O 1
ATOM 2131 N N . ARG B 1 53 ? 56.217 24.885 43.938 1.00 24.33 53 ARG B N 1
ATOM 2132 C CA . ARG B 1 53 ? 55.363 25.429 42.873 1.00 24.88 53 ARG B CA 1
ATOM 2133 C C . ARG B 1 53 ? 54.199 26.289 43.400 1.00 23.63 53 ARG B C 1
ATOM 2134 O O . ARG B 1 53 ? 53.693 27.183 42.727 1.00 22.68 53 ARG B O 1
ATOM 2142 N N . PHE B 1 54 ? 53.755 25.971 44.592 1.00 23.01 54 PHE B N 1
ATOM 2143 C CA . PHE B 1 54 ? 52.706 26.699 45.275 1.00 23.00 54 PHE B CA 1
ATOM 2144 C C . PHE B 1 54 ? 53.211 28.111 45.667 1.00 22.88 54 PHE B C 1
ATOM 2145 O O . PHE B 1 54 ? 52.454 29.054 45.641 1.00 25.52 54 PHE B O 1
ATOM 2153 N N . VAL B 1 55 ? 54.493 28.243 45.990 1.00 24.06 55 VAL B N 1
ATOM 2154 C CA . VAL B 1 55 ? 55.122 29.531 46.318 1.00 24.13 55 VAL B CA 1
ATOM 2155 C C . VAL B 1 55 ? 54.878 30.640 45.242 1.00 23.80 55 VAL B C 1
ATOM 2156 O O . VAL B 1 55 ? 54.323 31.684 45.577 1.00 22.64 55 VAL B O 1
ATOM 2160 N N . PRO B 1 56 ? 55.283 30.413 43.959 1.00 23.54 56 PRO B N 1
ATOM 2161 C CA . PRO B 1 56 ? 55.002 31.470 42.943 1.00 23.61 56 PRO B CA 1
ATOM 2162 C C . PRO B 1 56 ? 53.539 31.584 42.620 1.00 23.65 56 PRO B C 1
ATOM 2163 O O . PRO B 1 56 ? 53.107 32.647 42.239 1.00 25.87 56 PRO B O 1
ATOM 2167 N N . PHE B 1 57 ? 52.752 30.527 42.798 1.00 23.24 57 PHE B N 1
ATOM 2168 C CA . PHE B 1 57 ? 51.278 30.709 42.714 1.00 21.42 57 PHE B CA 1
ATOM 2169 C C . PHE B 1 57 ? 50.741 31.739 43.748 1.00 21.74 57 PHE B C 1
ATOM 2170 O O . PHE B 1 57 ? 50.006 32.680 43.392 1.00 23.50 57 PHE B O 1
ATOM 2178 N N . VAL B 1 58 ? 51.078 31.556 45.029 1.00 20.76 58 VAL B N 1
ATOM 2179 C CA . VAL B 1 58 ? 50.628 32.508 46.057 1.00 20.31 58 VAL B CA 1
ATOM 2180 C C . VAL B 1 58 ? 51.196 33.917 45.784 1.00 19.24 58 VAL B C 1
ATOM 2181 O O . VAL B 1 58 ? 50.522 34.883 45.996 1.00 19.69 58 VAL B O 1
ATOM 2185 N N . ALA B 1 59 ? 52.436 34.003 45.321 1.00 19.80 59 ALA B N 1
ATOM 2186 C CA . ALA B 1 59 ? 53.030 35.277 44.905 1.00 20.55 59 ALA B CA 1
ATOM 2187 C C . ALA B 1 59 ? 52.179 35.974 43.844 1.00 21.42 59 ALA B C 1
ATOM 2188 O O . ALA B 1 59 ? 51.992 37.195 43.888 1.00 21.34 59 ALA B O 1
ATOM 2190 N N . SER B 1 60 ? 51.626 35.206 42.896 1.00 22.45 60 SER B N 1
ATOM 2191 C CA . SER B 1 60 ? 50.802 35.835 41.856 1.00 21.60 60 SER B CA 1
ATOM 2192 C C . SER B 1 60 ? 49.459 36.292 42.470 1.00 21.18 60 SER B C 1
ATOM 2193 O O . SER B 1 60 ? 48.935 37.327 42.114 1.00 22.17 60 SER B O 1
ATOM 2196 N N . VAL B 1 61 ? 48.930 35.553 43.439 1.00 19.54 61 VAL B N 1
ATOM 2197 C CA . VAL B 1 61 ? 47.670 35.917 44.105 1.00 19.80 61 VAL B CA 1
ATOM 2198 C C . VAL B 1 61 ? 47.899 37.225 44.909 1.00 22.18 61 VAL B C 1
ATOM 2199 O O . VAL B 1 61 ? 47.007 38.064 44.975 1.00 22.09 61 VAL B O 1
ATOM 2203 N N . LEU B 1 62 ? 49.104 37.381 45.478 1.00 21.40 62 LEU B N 1
ATOM 2204 C CA . LEU B 1 62 ? 49.485 38.563 46.262 1.00 22.51 62 LEU B CA 1
ATOM 2205 C C . LEU B 1 62 ? 49.517 39.804 45.356 1.00 23.47 62 LEU B C 1
ATOM 2206 O O . LEU B 1 62 ? 48.986 40.864 45.700 1.00 23.84 62 LEU B O 1
ATOM 2211 N N . ILE B 1 63 ? 50.160 39.668 44.209 1.00 21.70 63 ILE B N 1
ATOM 2212 C CA . ILE B 1 63 ? 50.173 40.741 43.225 1.00 21.72 63 ILE B CA 1
ATOM 2213 C C . ILE B 1 63 ? 48.762 41.114 42.819 1.00 22.84 63 ILE B C 1
ATOM 2214 O O . ILE B 1 63 ? 48.423 42.286 42.829 1.00 26.89 63 ILE B O 1
ATOM 2219 N N . ARG B 1 64 ? 47.929 40.144 42.473 1.00 22.57 64 ARG B N 1
ATOM 2220 C CA . ARG B 1 64 ? 46.526 40.455 42.192 1.00 25.33 64 ARG B CA 1
ATOM 2221 C C . ARG B 1 64 ? 45.844 41.153 43.364 1.00 26.40 64 ARG B C 1
ATOM 2222 O O . ARG B 1 64 ? 44.984 42.023 43.158 1.00 25.96 64 ARG B O 1
ATOM 2230 N N . ALA B 1 65 ? 46.226 40.781 44.583 1.00 27.38 65 ALA B N 1
ATOM 2231 C CA . ALA B 1 65 ? 45.579 41.323 45.770 1.00 29.48 65 ALA B CA 1
ATOM 2232 C C . ALA B 1 65 ? 45.971 42.797 45.917 1.00 31.93 65 ALA B C 1
ATOM 2233 O O . ALA B 1 65 ? 45.158 43.602 46.331 1.00 34.48 65 ALA B O 1
ATOM 2235 N N . CYS B 1 66 ? 47.181 43.157 45.503 1.00 32.76 66 CYS B N 1
ATOM 2236 C CA . CYS B 1 66 ? 47.635 44.538 45.600 1.00 36.72 66 CYS B CA 1
ATOM 2237 C C . CYS B 1 66 ? 47.047 45.414 44.486 1.00 40.35 66 CYS B C 1
ATOM 2238 O O . CYS B 1 66 ? 46.958 46.610 44.654 1.00 39.97 66 CYS B O 1
ATOM 2241 N N . LYS B 1 67 ? 46.641 44.797 43.373 1.00 45.01 67 LYS B N 1
ATOM 2242 C CA . LYS B 1 67 ? 46.091 45.494 42.187 1.00 49.45 67 LYS B CA 1
ATOM 2243 C C . LYS B 1 67 ? 44.558 45.423 42.018 1.00 52.17 67 LYS B C 1
ATOM 2244 O O . LYS B 1 67 ? 43.952 46.391 41.580 1.00 53.41 67 LYS B O 1
ATOM 2250 N N . ASP B 1 68 ? 43.935 44.292 42.355 1.00 55.57 68 ASP B N 1
ATOM 2251 C CA . ASP B 1 68 ? 42.581 43.967 41.848 1.00 59.59 68 ASP B CA 1
ATOM 2252 C C . ASP B 1 68 ? 41.481 43.740 42.882 1.00 61.27 68 ASP B C 1
ATOM 2253 O O . ASP B 1 68 ? 40.473 43.071 42.587 1.00 61.81 68 ASP B O 1
ATOM 2258 N N . SER B 1 69 ? 41.649 44.254 44.087 1.00 62.40 69 SER B N 1
ATOM 2259 C CA . SER B 1 69 ? 40.516 44.232 45.010 1.00 63.20 69 SER B CA 1
ATOM 2260 C C . SER B 1 69 ? 40.161 45.632 45.484 1.00 63.21 69 SER B C 1
ATOM 2261 O O . SER B 1 69 ? 41.025 46.523 45.547 1.00 63.23 69 SER B O 1
ATOM 2264 N N . GLY B 1 70 ? 38.874 4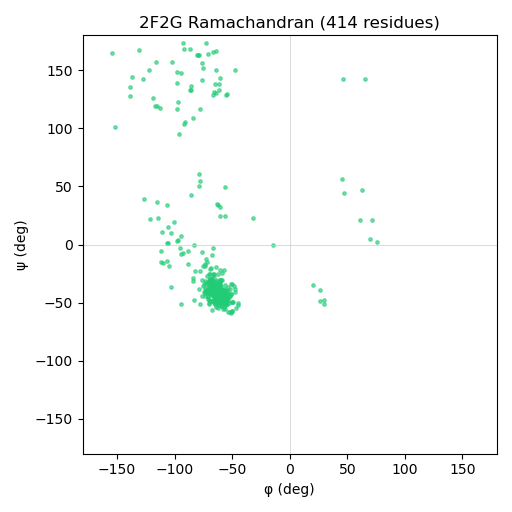5.818 45.782 1.00 62.82 70 GLY B N 1
ATOM 2265 C CA . GLY B 1 70 ? 38.422 46.968 46.554 1.00 62.27 70 GLY B CA 1
ATOM 2266 C C . GLY B 1 70 ? 38.552 46.641 48.038 1.00 61.00 70 GLY B C 1
ATOM 2267 O O . GLY B 1 70 ? 37.639 46.927 48.818 1.00 62.03 70 GLY B O 1
ATOM 2268 N N . GLU B 1 71 ? 39.670 46.006 48.417 1.00 58.04 71 GLU B N 1
ATOM 2269 C CA . GLU B 1 71 ? 39.986 45.736 49.819 1.00 54.70 71 GLU B CA 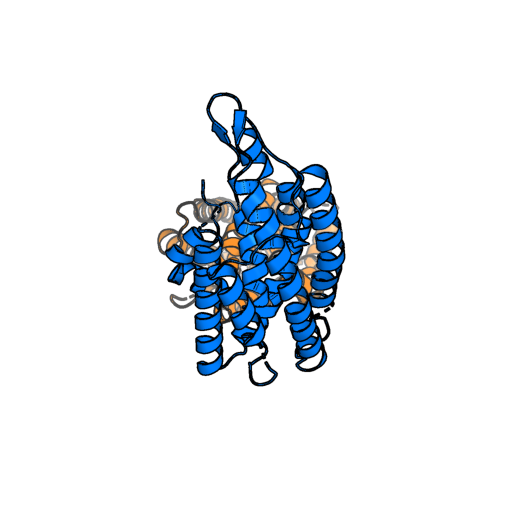1
ATOM 2270 C C . GLU B 1 71 ? 41.499 45.668 50.053 1.00 51.23 71 GLU B C 1
ATOM 2271 O O . GLU B 1 71 ? 42.153 44.658 49.777 1.00 49.66 71 GLU B O 1
ATOM 2277 N N . SER B 1 72 ? 42.029 46.765 50.587 1.00 47.71 72 SER B N 1
ATOM 2278 C CA . SER B 1 72 ? 43.458 46.962 50.827 1.00 44.83 72 SER B CA 1
ATOM 2279 C C . SER B 1 72 ? 44.060 45.915 51.787 1.00 41.42 72 SER B C 1
ATOM 2280 O O . SER B 1 72 ? 45.235 45.557 51.687 1.00 40.71 72 SER B O 1
ATOM 2283 N N . SER B 1 73 ? 43.242 45.430 52.713 1.00 37.93 73 SER B N 1
ATOM 2284 C CA . SER B 1 73 ? 43.692 44.461 53.705 1.00 35.39 73 SER B CA 1
ATOM 2285 C C . SER B 1 73 ? 43.856 43.020 53.152 1.00 29.82 73 SER B C 1
ATOM 2286 O O . SER B 1 73 ? 44.338 42.140 53.866 1.00 27.97 73 SER B O 1
ATOM 2289 N N . ASP B 1 74 ? 43.462 42.783 51.894 1.00 28.75 74 ASP B N 1
ATOM 2290 C CA . ASP B 1 74 ? 43.701 41.476 51.259 1.00 26.11 74 ASP B CA 1
ATOM 2291 C C . ASP B 1 74 ? 45.209 41.197 51.157 1.00 25.81 74 ASP B C 1
ATOM 2292 O O . ASP B 1 74 ? 45.620 40.050 51.286 1.00 24.08 74 ASP B O 1
ATOM 2305 N N . GLU B 1 76 ? 47.752 41.961 53.119 1.00 21.85 76 GLU B N 1
ATOM 2306 C CA . GLU B 1 76 ? 48.265 41.471 54.396 1.00 23.64 76 GLU B CA 1
ATOM 2307 C C . GLU B 1 76 ? 47.969 39.993 54.631 1.00 22.00 76 GLU B C 1
ATOM 2308 O O . GLU B 1 76 ? 48.854 39.234 55.039 1.00 22.66 76 GLU B O 1
ATOM 2314 N N . VAL B 1 77 ? 46.724 39.594 54.400 1.00 20.91 77 VAL B N 1
ATOM 2315 C CA . VAL B 1 77 ? 46.362 38.195 54.532 1.00 24.12 77 VAL B CA 1
ATOM 2316 C C . VAL B 1 77 ? 47.211 37.301 53.603 1.00 24.53 77 VAL B C 1
ATOM 2317 O O . VAL B 1 77 ? 47.757 36.278 54.019 1.00 25.43 77 VAL B O 1
ATOM 2321 N N . VAL B 1 78 ? 47.335 37.691 52.345 1.00 24.37 78 VAL B N 1
ATOM 2322 C CA . VAL B 1 78 ? 48.022 36.825 51.390 1.00 22.91 78 VAL B CA 1
ATOM 2323 C C . VAL B 1 78 ? 49.527 36.848 51.716 1.00 23.19 78 VAL B C 1
ATOM 2324 O O . VAL B 1 78 ? 50.197 35.829 51.610 1.00 25.44 78 VAL B O 1
ATOM 2328 N N . LEU B 1 79 ? 50.043 38.011 52.084 1.00 17.85 79 LEU B N 1
ATOM 2329 C CA . LEU B 1 79 ? 51.434 38.152 52.512 1.00 19.36 79 LEU B CA 1
ATOM 2330 C C . LEU B 1 79 ? 51.774 37.270 53.729 1.00 20.11 79 LEU B C 1
ATOM 2331 O O . LEU B 1 79 ? 52.850 36.724 53.779 1.00 21.75 79 LEU B O 1
ATOM 2336 N N . GLY B 1 80 ? 50.857 37.142 54.690 1.00 21.47 80 GLY B N 1
ATOM 2337 C CA . GLY B 1 80 ? 51.077 36.278 55.856 1.00 22.86 80 GLY B CA 1
ATOM 2338 C C . GLY B 1 80 ? 51.136 34.820 55.421 1.00 23.47 80 GLY B C 1
ATOM 2339 O O . GLY B 1 80 ? 51.931 34.038 55.934 1.00 24.82 80 GLY B O 1
ATOM 2340 N N . GLY B 1 81 ? 50.297 34.461 54.459 1.00 24.38 81 GLY B N 1
ATOM 2341 C CA . GLY B 1 81 ? 50.346 33.106 53.874 1.00 22.92 81 GLY B CA 1
ATOM 2342 C C . GLY B 1 81 ? 51.675 32.811 53.215 1.00 23.76 81 GLY B C 1
ATOM 2343 O O . GLY B 1 81 ? 52.236 31.754 53.422 1.00 23.29 81 GLY B O 1
ATOM 2344 N N . ILE B 1 82 ? 52.188 33.734 52.402 1.00 24.74 82 ILE B N 1
ATOM 2345 C CA . ILE B 1 82 ? 53.463 33.488 51.736 1.00 24.50 82 ILE B CA 1
ATOM 2346 C C . ILE B 1 82 ? 54.627 33.482 52.749 1.00 25.44 82 ILE B C 1
ATOM 2347 O O . ILE B 1 82 ? 55.558 32.684 52.611 1.00 23.76 82 ILE B O 1
ATOM 2352 N N . ALA B 1 83 ? 54.557 34.325 53.786 1.00 26.01 83 ALA B N 1
ATOM 2353 C CA . ALA B 1 83 ? 55.581 34.307 54.830 1.00 26.76 83 ALA B CA 1
ATOM 2354 C C . ALA B 1 83 ? 55.660 32.936 55.499 1.00 26.84 83 ALA B C 1
ATOM 2355 O O . ALA B 1 83 ? 56.750 32.373 55.647 1.00 26.23 83 ALA B O 1
ATOM 2357 N N . SER B 1 84 ? 54.506 32.402 55.884 1.00 27.36 84 SER B N 1
ATOM 2358 C CA . SER B 1 84 ? 54.403 31.030 56.397 1.00 28.61 84 SER B CA 1
ATOM 2359 C C . SER B 1 84 ? 55.117 30.011 55.505 1.00 28.06 84 SER B C 1
ATOM 2360 O O . SER B 1 84 ? 55.723 29.062 56.000 1.00 29.95 84 SER B O 1
ATOM 2363 N N . LEU B 1 85 ? 55.075 30.222 54.197 1.00 25.63 85 LEU B N 1
ATOM 2364 C CA . LEU B 1 85 ? 55.655 29.253 53.265 1.00 26.56 85 LEU B CA 1
ATOM 2365 C C . LEU B 1 85 ? 57.153 29.241 53.364 1.00 26.24 85 LEU B C 1
ATOM 2366 O O . LEU B 1 85 ? 57.803 28.238 53.064 1.00 26.69 85 LEU B O 1
ATOM 2371 N N . ASN B 1 86 ? 57.709 30.359 53.801 1.00 24.68 86 ASN B N 1
ATOM 2372 C CA . ASN B 1 86 ? 59.123 30.399 54.064 1.00 25.27 86 ASN B CA 1
ATOM 2373 C C . ASN B 1 86 ? 59.556 29.418 55.197 1.00 26.51 86 ASN B C 1
ATOM 2374 O O . ASN B 1 86 ? 60.589 28.744 55.065 1.00 24.98 86 ASN B O 1
ATOM 2379 N N . ASP B 1 87 ? 58.825 29.407 56.321 1.00 28.97 87 ASP B N 1
ATOM 2380 C CA . ASP B 1 87 ? 59.162 28.504 57.461 1.00 29.81 87 ASP B CA 1
ATOM 2381 C C . ASP B 1 87 ? 58.879 27.082 57.035 1.00 28.33 87 ASP B C 1
ATOM 2382 O O . ASP B 1 87 ? 59.624 26.182 57.348 1.00 30.09 87 ASP B O 1
ATOM 2391 N N . GLU B 1 88 ? 57.781 26.909 56.323 1.00 27.08 88 GLU B N 1
ATOM 2392 C CA . GLU B 1 88 ? 57.379 25.628 55.824 1.00 26.79 88 GLU B CA 1
ATOM 2393 C C . GLU B 1 88 ? 58.469 24.940 54.983 1.00 25.61 88 GLU B C 1
ATOM 2394 O O . GLU B 1 88 ? 58.806 23.796 55.264 1.00 24.79 88 GLU B O 1
ATOM 2400 N N . ILE B 1 89 ? 59.030 25.639 53.993 1.00 24.27 89 ILE B N 1
ATOM 2401 C CA . ILE B 1 89 ? 60.173 25.156 53.190 1.00 25.22 89 ILE B CA 1
ATOM 2402 C C . ILE B 1 89 ? 61.356 24.802 54.094 1.00 25.45 89 ILE B C 1
ATOM 2403 O O . ILE B 1 89 ? 61.967 23.738 53.941 1.00 25.78 89 ILE B O 1
ATOM 2408 N N . GLU B 1 90 ? 61.683 25.692 55.037 1.00 24.45 90 GLU B N 1
ATOM 2409 C CA . GLU B 1 90 ? 62.707 25.399 56.058 1.00 24.94 90 GLU B CA 1
ATOM 2410 C C . GLU B 1 90 ? 62.351 24.162 56.895 1.00 24.92 90 GLU B C 1
ATOM 2411 O O . GLU B 1 90 ? 63.212 23.312 57.139 1.00 24.61 90 GLU B O 1
ATOM 2417 N N . TRP B 1 91 ? 61.080 24.020 57.271 1.00 24.10 91 TRP B N 1
ATOM 2418 C CA . TRP B 1 91 ? 60.617 22.783 57.916 1.00 25.44 91 TRP B CA 1
ATOM 2419 C C . TRP B 1 91 ? 60.818 21.508 57.031 1.00 26.94 91 TRP B C 1
ATOM 2420 O O . TRP B 1 91 ? 61.297 20.481 57.519 1.00 26.74 91 TRP B O 1
ATOM 2431 N N . PHE B 1 92 ? 60.443 21.581 55.745 1.00 25.11 92 PHE B N 1
ATOM 2432 C CA . PHE B 1 92 ? 60.591 20.457 54.826 1.00 24.74 92 PHE B CA 1
ATOM 2433 C C . PHE B 1 92 ? 62.068 20.032 54.731 1.00 26.09 92 PHE B C 1
ATOM 2434 O O . PHE B 1 92 ? 62.379 18.830 54.747 1.00 25.38 92 PHE B O 1
ATOM 2442 N N . LYS B 1 93 ? 62.974 21.005 54.621 1.00 26.10 93 LYS B N 1
ATOM 2443 C CA . LYS B 1 93 ? 64.399 20.676 54.485 1.00 27.14 93 LYS B CA 1
ATOM 2444 C C . LYS B 1 93 ? 64.986 19.982 55.734 1.00 27.57 93 LYS B C 1
ATOM 2445 O O . LYS B 1 93 ? 65.816 19.098 55.603 1.00 29.28 93 LYS B O 1
ATOM 2451 N N . ARG B 1 94 ? 64.557 20.384 56.929 1.00 27.90 94 ARG B N 1
ATOM 2452 C CA . ARG B 1 94 ? 64.928 19.659 58.164 1.00 28.70 94 ARG B CA 1
ATOM 2453 C C . ARG B 1 94 ? 64.346 18.249 58.192 1.00 29.94 94 ARG B C 1
ATOM 2454 O O . ARG B 1 94 ? 65.001 17.289 58.642 1.00 30.94 94 ARG B O 1
ATOM 2462 N N . GLU B 1 95 ? 63.101 18.104 57.717 1.00 31.07 95 GLU B N 1
ATOM 2463 C CA . GLU B 1 95 ? 62.475 16.755 57.647 1.00 28.83 95 GLU B CA 1
ATOM 2464 C C . GLU B 1 95 ? 63.258 15.879 56.707 1.00 27.75 95 GLU B C 1
ATOM 2465 O O . GLU B 1 95 ? 63.517 14.712 56.998 1.00 29.77 95 GLU B O 1
ATOM 2471 N N . GLY B 1 96 ? 63.643 16.432 55.568 1.00 26.82 96 GLY B N 1
ATOM 2472 C CA . GLY B 1 96 ? 64.388 15.648 54.580 1.00 28.04 96 GLY B CA 1
ATOM 2473 C C . GLY B 1 96 ? 65.683 15.080 55.141 1.00 29.35 96 GLY B C 1
ATOM 2474 O O . GLY B 1 96 ? 66.023 13.935 54.878 1.00 30.39 96 GLY B O 1
ATOM 2475 N N . SER B 1 97 ? 66.423 15.877 55.901 1.00 33.13 97 SER B N 1
ATOM 2476 C CA . SER B 1 97 ? 67.707 15.389 56.475 1.00 34.23 97 SER B CA 1
ATOM 2477 C C . SER B 1 97 ? 67.473 14.443 57.631 1.00 33.37 97 SER B C 1
ATOM 2478 O O . SER B 1 97 ? 68.140 13.420 57.756 1.00 34.70 97 SER B O 1
ATOM 2481 N N . LYS B 1 98 ? 66.503 14.776 58.465 1.00 33.08 98 LYS B N 1
ATOM 2482 C CA . LYS B 1 98 ? 66.021 13.850 59.470 1.00 33.30 98 LYS B CA 1
ATOM 2483 C C . LYS B 1 98 ? 65.693 12.490 58.840 1.00 33.62 98 LYS B C 1
ATOM 2484 O O . LYS B 1 98 ? 66.259 11.472 59.234 1.00 34.97 98 LYS B O 1
ATOM 2490 N N . TRP B 1 99 ? 64.812 12.458 57.844 1.00 31.37 99 TRP B N 1
ATOM 2491 C CA . TRP B 1 99 ? 64.318 11.180 57.354 1.00 28.39 99 TRP B CA 1
ATOM 2492 C C . TRP B 1 99 ? 64.952 10.672 56.088 1.00 28.74 99 TRP B C 1
ATOM 2493 O O . TRP B 1 99 ? 64.389 9.783 55.444 1.00 29.81 99 TRP B O 1
ATOM 2504 N N . ASP B 1 100 ? 66.126 11.175 55.728 1.00 29.62 100 ASP B N 1
ATOM 2505 C CA . ASP B 1 100 ? 66.850 10.584 54.568 1.00 32.78 100 ASP B CA 1
ATOM 2506 C C . ASP B 1 100 ? 66.080 10.717 53.251 1.00 32.57 100 ASP B C 1
ATOM 2507 O O . ASP B 1 100 ? 65.939 9.721 52.519 1.00 33.29 100 ASP B O 1
ATOM 2512 N N . VAL B 1 101 ? 65.543 11.908 52.959 1.00 31.09 101 VAL B N 1
ATOM 2513 C CA . VAL B 1 101 ? 64.951 12.129 51.654 1.00 29.75 101 VAL B CA 1
ATOM 2514 C C . VAL B 1 101 ? 65.784 13.230 51.016 1.00 30.33 101 VAL B C 1
ATOM 2515 O O . VAL B 1 101 ? 65.895 14.320 51.569 1.00 30.47 101 VAL B O 1
ATOM 2519 N N . ASP B 1 102 ? 66.415 12.925 49.889 1.00 30.09 102 ASP B N 1
ATOM 2520 C CA . ASP B 1 102 ? 67.225 13.903 49.165 1.00 30.52 102 ASP B CA 1
ATOM 2521 C C . ASP B 1 102 ? 66.312 14.559 48.159 1.00 29.11 102 ASP B C 1
ATOM 2522 O O . ASP B 1 102 ? 65.982 13.965 47.126 1.00 28.25 102 ASP B O 1
ATOM 2527 N N . PHE B 1 103 ? 65.895 15.786 48.453 1.00 28.58 103 PHE B N 1
ATOM 2528 C CA . PHE B 1 103 ? 64.944 16.465 47.584 1.00 28.00 103 PHE B CA 1
ATOM 2529 C C . PHE B 1 103 ? 65.443 16.669 46.133 1.00 29.30 103 PHE B C 1
ATOM 2530 O O . PHE B 1 103 ? 64.645 16.646 45.169 1.00 29.73 103 PHE B O 1
ATOM 2538 N N . SER B 1 104 ? 66.753 16.818 45.959 1.00 29.76 104 SER B N 1
ATOM 2539 C CA . SER B 1 104 ? 67.313 17.076 44.636 1.00 31.60 104 SER B CA 1
ATOM 2540 C C . SER B 1 104 ? 67.175 15.880 43.696 1.00 33.94 104 SER B C 1
ATOM 2541 O O . SER B 1 104 ? 67.245 16.033 42.462 1.00 36.47 104 SER B O 1
ATOM 2544 N N . THR B 1 105 ? 66.973 14.689 44.252 1.00 33.49 105 THR B N 1
ATOM 2545 C CA . THR B 1 105 ? 66.739 13.506 43.414 1.00 32.66 105 THR B CA 1
ATOM 2546 C C . THR B 1 105 ? 65.295 12.990 43.374 1.00 31.52 105 THR B C 1
ATOM 2547 O O . THR B 1 105 ? 65.043 11.992 42.744 1.00 32.01 105 THR B O 1
ATOM 2551 N N . VAL B 1 106 ? 64.350 13.633 44.057 1.00 30.66 106 VAL B N 1
ATOM 2552 C CA . VAL B 1 106 ? 62.936 13.241 43.936 1.00 27.53 106 VAL B CA 1
ATOM 2553 C C . VAL B 1 106 ? 62.430 13.477 42.506 1.00 29.91 106 VAL B C 1
ATOM 2554 O O . VAL B 1 106 ? 62.626 14.541 41.950 1.00 30.57 106 VAL B O 1
ATOM 2558 N N . VAL B 1 107 ? 61.794 12.467 41.921 1.00 30.25 107 VAL B N 1
ATOM 2559 C CA . VAL B 1 107 ? 61.168 12.602 40.616 1.00 30.49 107 VAL B CA 1
ATOM 2560 C C . VAL B 1 107 ? 59.673 12.893 40.816 1.00 29.65 107 VAL B C 1
ATOM 2561 O O . VAL B 1 107 ? 58.985 12.136 41.501 1.00 28.71 107 VAL B O 1
ATOM 2565 N N . PRO B 1 108 ? 59.177 14.010 40.268 1.00 29.03 108 PRO B N 1
ATOM 2566 C CA . PRO B 1 108 ? 57.742 14.291 40.409 1.00 28.71 108 PRO B CA 1
ATOM 2567 C C . PRO B 1 108 ? 56.873 13.218 39.776 1.00 29.89 108 PRO B C 1
ATOM 2568 O O . PRO B 1 108 ? 57.138 12.766 38.647 1.00 32.71 108 PRO B O 1
ATOM 2572 N N . GLN B 1 109 ? 55.857 12.771 40.489 1.00 28.60 109 GLN B N 1
ATOM 2573 C CA . GLN B 1 109 ? 55.017 11.780 39.905 1.00 28.26 109 GLN B CA 1
ATOM 2574 C C . GLN B 1 109 ? 53.897 12.506 39.217 1.00 28.23 109 GLN B C 1
ATOM 2575 O O . GLN B 1 109 ? 53.721 13.710 39.409 1.00 25.51 109 GLN B O 1
ATOM 2581 N N . ARG B 1 110 ? 53.143 11.758 38.411 1.00 24.94 110 ARG B N 1
ATOM 2582 C CA . ARG B 1 110 ? 52.122 12.312 37.550 1.00 27.17 110 ARG B CA 1
ATOM 2583 C C . ARG B 1 110 ? 51.075 13.169 38.279 1.00 25.61 110 ARG B C 1
ATOM 2584 O O . ARG B 1 110 ? 50.697 14.206 37.761 1.00 23.76 110 ARG B O 1
ATOM 2592 N N . ALA B 1 111 ? 50.591 12.751 39.446 1.00 24.55 111 ALA B N 1
ATOM 2593 C CA . ALA B 1 111 ? 49.528 13.539 40.101 1.00 24.73 111 ALA B CA 1
ATOM 2594 C C . ALA B 1 111 ? 50.096 14.909 40.569 1.00 24.85 111 ALA B C 1
ATOM 2595 O O . ALA B 1 111 ? 49.393 15.901 40.598 1.00 25.73 111 ALA B O 1
ATOM 2597 N N . ASN B 1 112 ? 51.379 14.918 40.904 1.00 24.83 112 ASN B N 1
ATOM 2598 C CA . ASN B 1 112 ? 52.112 16.110 41.280 1.00 25.24 112 ASN B CA 1
ATOM 2599 C C . ASN B 1 112 ? 52.322 17.059 40.076 1.00 27.77 112 ASN B C 1
ATOM 2600 O O . ASN B 1 112 ? 52.139 18.285 40.193 1.00 25.73 112 ASN B O 1
ATOM 2605 N N . GLN B 1 113 ? 52.641 16.485 38.907 1.00 26.01 113 GLN B N 1
ATOM 2606 C CA . GLN B 1 113 ? 52.874 17.274 37.704 1.00 28.94 113 GLN B CA 1
ATOM 2607 C C . GLN B 1 113 ? 51.595 17.894 37.216 1.00 25.16 113 GLN B C 1
ATOM 2608 O O . GLN B 1 113 ? 51.597 19.049 36.787 1.00 26.00 113 GLN B O 1
ATOM 2614 N N . GLU B 1 114 ? 50.500 17.139 37.258 1.00 23.39 114 GLU B N 1
ATOM 2615 C CA . GLU B 1 114 ? 49.167 17.691 36.937 1.00 23.63 114 GLU B CA 1
ATOM 2616 C C . GLU B 1 114 ? 48.756 18.868 37.854 1.00 22.81 114 GLU B C 1
ATOM 2617 O O . GLU B 1 114 ? 48.154 19.855 37.409 1.00 20.35 114 GLU B O 1
ATOM 2623 N N . TYR B 1 115 ? 48.984 18.701 39.151 1.00 22.26 115 TYR B N 1
ATOM 2624 C CA . TYR B 1 115 ? 48.683 19.779 40.120 1.00 23.60 115 TYR B CA 1
ATOM 2625 C C . TYR B 1 115 ? 49.546 21.014 39.809 1.00 23.33 115 TYR B C 1
ATOM 2626 O O . TYR B 1 115 ? 49.048 22.135 39.813 1.00 26.26 115 TYR B O 1
ATOM 2635 N N . GLY B 1 116 ? 50.813 20.807 39.466 1.00 23.16 116 GLY B N 1
ATOM 2636 C CA . GLY B 1 116 ? 51.714 21.906 39.120 1.00 22.56 116 GLY B CA 1
ATOM 2637 C C . GLY B 1 116 ? 51.234 22.649 37.878 1.00 23.64 116 GLY B C 1
ATOM 2638 O O . GLY B 1 116 ? 51.219 23.889 37.839 1.00 24.29 116 GLY B O 1
ATOM 2639 N N . ARG B 1 117 ? 50.804 21.902 36.878 1.00 21.82 117 ARG B N 1
ATOM 2640 C CA . ARG B 1 117 ? 50.290 22.473 35.636 1.00 23.61 117 ARG B CA 1
ATOM 2641 C C . ARG B 1 117 ? 49.044 23.300 35.894 1.00 21.14 117 ARG B C 1
ATOM 2642 O O . ARG B 1 117 ? 48.895 24.362 35.331 1.00 21.75 117 ARG B O 1
ATOM 2650 N N . PHE B 1 118 ? 48.165 22.816 36.770 1.00 19.05 118 PHE B N 1
ATOM 2651 C CA . PHE B 1 118 ? 46.967 23.514 37.197 1.00 19.70 118 PHE B CA 1
ATOM 2652 C C . PHE B 1 118 ? 47.313 24.856 37.904 1.00 21.60 118 PHE B C 1
ATOM 2653 O O . PHE B 1 118 ? 46.757 25.919 37.563 1.00 21.18 118 PHE B O 1
ATOM 2661 N N . LEU B 1 119 ? 48.269 24.817 38.821 1.00 19.92 119 LEU B N 1
ATOM 2662 C CA . LEU B 1 119 ? 48.734 26.053 39.488 1.00 22.76 119 LEU B CA 1
ATOM 2663 C C . LEU B 1 119 ? 49.254 27.072 38.454 1.00 23.88 119 LEU B C 1
ATOM 2664 O O . LEU B 1 119 ? 48.935 28.271 38.519 1.00 22.91 119 LEU B O 1
ATOM 2669 N N . GLU B 1 120 ? 50.037 26.602 37.493 1.00 25.32 120 GLU B N 1
ATOM 2670 C CA . GLU B 1 120 ? 50.480 27.515 36.438 1.00 26.10 120 GLU B CA 1
ATOM 2671 C C . GLU B 1 120 ? 49.306 28.050 35.631 1.00 25.48 120 GLU B C 1
ATOM 2672 O O . GLU B 1 120 ? 49.255 29.241 35.288 1.00 23.90 120 GLU B O 1
ATOM 2678 N N . ASP B 1 121 ? 48.376 27.169 35.290 1.00 24.38 121 ASP B N 1
ATOM 2679 C CA . ASP B 1 121 ? 47.157 27.612 34.590 1.00 23.44 121 ASP B CA 1
ATOM 2680 C C . ASP B 1 121 ? 46.474 28.752 35.318 1.00 24.22 121 ASP B C 1
ATOM 2681 O O . ASP B 1 121 ? 45.985 29.654 34.685 1.00 24.46 121 ASP B O 1
ATOM 2686 N N . LEU B 1 122 ? 46.446 28.720 36.646 1.00 25.08 122 LEU B N 1
ATOM 2687 C CA . LEU B 1 122 ? 45.789 29.775 37.449 1.00 26.51 122 LEU B CA 1
ATOM 2688 C C . LEU B 1 122 ? 46.596 31.077 37.632 1.00 28.34 122 LEU B C 1
ATOM 2689 O O . LEU B 1 122 ? 46.088 32.067 38.198 1.00 26.81 122 LEU B O 1
ATOM 2702 N N . SER B 1 124 ? 47.964 32.652 35.051 1.00 34.52 124 SER B N 1
ATOM 2703 C CA . SER B 1 124 ? 47.497 33.411 33.876 1.00 34.29 124 SER B CA 1
ATOM 2704 C C . SER B 1 124 ? 46.788 34.718 34.223 1.00 35.67 124 SER B C 1
ATOM 2705 O O . SER B 1 124 ? 46.028 34.773 35.185 1.00 36.31 124 SER B O 1
ATOM 2708 N N . SER B 1 125 ? 47.018 35.756 33.411 1.00 37.46 125 SER B N 1
ATOM 2709 C CA . SER B 1 125 ? 46.432 37.108 33.598 1.00 39.01 125 SER B CA 1
ATOM 2710 C C . SER B 1 125 ? 44.905 37.139 33.479 1.00 39.64 125 SER B C 1
ATOM 2711 O O . SER B 1 125 ? 44.255 38.075 33.967 1.00 41.72 125 SER B O 1
ATOM 2714 N N . GLU B 1 126 ? 44.349 36.106 32.852 1.00 38.64 126 GLU B N 1
ATOM 2715 C CA . GLU B 1 126 ? 42.934 36.048 32.500 1.00 38.28 126 GLU B CA 1
ATOM 2716 C C . GLU B 1 126 ? 42.061 35.261 33.485 1.00 36.99 126 GLU B C 1
ATOM 2717 O O . GLU B 1 126 ? 40.855 35.023 33.223 1.00 37.07 126 GLU B O 1
ATOM 2723 N N . VAL B 1 127 ? 42.663 34.780 34.573 1.00 32.34 127 VAL B N 1
ATOM 2724 C CA . VAL B 1 127 ? 41.858 34.140 35.572 1.00 28.06 127 VAL B CA 1
ATOM 2725 C C . VAL B 1 127 ? 41.377 35.282 36.443 1.00 25.76 127 VAL B C 1
ATOM 2726 O O . VAL B 1 127 ? 42.160 36.140 36.806 1.00 25.62 127 VAL B O 1
ATOM 2730 N N . LYS B 1 128 ? 40.092 35.314 36.764 1.00 23.31 128 LYS B N 1
ATOM 2731 C CA . LYS B 1 128 ? 39.558 36.346 37.617 1.00 24.75 128 LYS B CA 1
ATOM 2732 C C . LYS B 1 128 ? 39.917 36.166 39.117 1.00 24.31 128 LYS B C 1
ATOM 2733 O O . LYS B 1 128 ? 40.068 35.050 39.611 1.00 23.02 128 LYS B O 1
ATOM 2739 N N . TYR B 1 129 ? 39.981 37.283 39.829 1.00 23.76 129 TYR B N 1
ATOM 2740 C CA . TYR B 1 129 ? 40.288 37.311 41.248 1.00 23.09 129 TYR B CA 1
ATOM 2741 C C . TYR B 1 129 ? 39.470 36.333 42.119 1.00 22.61 129 TYR B C 1
ATOM 2742 O O . TYR B 1 129 ? 40.040 35.645 42.917 1.00 23.02 129 TYR B O 1
ATOM 2751 N N . PRO B 1 130 ? 38.132 36.298 41.986 1.00 20.76 130 PRO B N 1
ATOM 2752 C CA . PRO B 1 130 ? 37.370 35.389 42.834 1.00 21.10 130 PRO B CA 1
ATOM 2753 C C . PRO B 1 130 ? 37.723 33.900 42.588 1.00 22.71 130 PRO B C 1
ATOM 2754 O O . PRO B 1 130 ? 37.619 33.089 43.498 1.00 21.78 130 PRO B O 1
ATOM 2758 N N . VAL B 1 131 ? 38.207 33.585 41.396 1.00 22.25 131 VAL B N 1
ATOM 2759 C CA . VAL B 1 131 ? 38.522 32.221 41.023 1.00 22.89 131 VAL B CA 1
ATOM 2760 C C . VAL B 1 131 ? 39.856 31.825 41.656 1.00 23.13 131 VAL B C 1
ATOM 2761 O O . VAL B 1 131 ? 39.925 30.783 42.300 1.00 20.23 131 VAL B O 1
ATOM 2765 N N . ILE B 1 132 ? 40.900 32.641 41.471 1.00 22.60 132 ILE B N 1
ATOM 2766 C CA . ILE B 1 132 ? 42.179 32.356 42.141 1.00 25.66 132 ILE B CA 1
ATOM 2767 C C . ILE B 1 132 ? 42.046 32.365 43.660 1.00 24.34 132 ILE B C 1
ATOM 2768 O O . ILE B 1 132 ? 42.759 31.625 44.337 1.00 22.90 132 ILE B O 1
ATOM 2781 N N . THR B 1 134 ? 39.422 31.472 45.316 1.00 25.55 134 THR B N 1
ATOM 2782 C CA . THR B 1 134 ? 38.770 30.194 45.644 1.00 23.72 134 THR B CA 1
ATOM 2783 C C . THR B 1 134 ? 39.760 29.014 45.665 1.00 23.32 134 THR B C 1
ATOM 2784 O O . THR B 1 134 ? 39.786 28.213 46.633 1.00 21.98 134 THR B O 1
ATOM 2788 N N . ALA B 1 135 ? 40.570 28.924 44.616 1.00 21.61 135 ALA B N 1
ATOM 2789 C CA . ALA B 1 135 ? 41.644 27.951 44.535 1.00 22.74 135 ALA B CA 1
ATOM 2790 C C . ALA B 1 135 ? 42.612 28.096 45.734 1.00 22.48 135 ALA B C 1
ATOM 2791 O O . ALA B 1 135 ? 42.940 27.117 46.402 1.00 25.04 135 ALA B O 1
ATOM 2793 N N . PHE B 1 136 ? 43.037 29.320 46.034 1.00 21.33 136 PHE B N 1
ATOM 2794 C CA . PHE B 1 136 ? 43.992 29.541 47.115 1.00 22.92 136 PHE B CA 1
ATOM 2795 C C . PHE B 1 136 ? 43.407 29.028 48.457 1.00 23.11 136 PHE B C 1
ATOM 2796 O O . PHE B 1 136 ? 44.053 28.302 49.182 1.00 22.74 136 PHE B O 1
ATOM 2804 N N . TRP B 1 137 ? 42.179 29.422 48.765 1.00 22.41 137 TRP B N 1
ATOM 2805 C CA . TRP B 1 137 ? 41.529 28.958 49.957 1.00 22.54 137 TRP B CA 1
ATOM 2806 C C . TRP B 1 137 ? 41.455 27.432 50.028 1.00 22.64 137 TRP B C 1
ATOM 2807 O O . TRP B 1 137 ? 41.894 26.817 51.010 1.00 24.05 137 TRP B O 1
ATOM 2818 N N . ALA B 1 138 ? 40.880 26.825 48.991 1.00 22.66 138 ALA B N 1
ATOM 2819 C CA . ALA B 1 138 ? 40.635 25.378 48.944 1.00 20.99 138 ALA B CA 1
ATOM 2820 C C . ALA B 1 138 ? 41.917 24.555 49.126 1.00 19.64 138 ALA B C 1
ATOM 2821 O O . ALA B 1 138 ? 41.918 23.559 49.833 1.00 21.73 138 ALA B O 1
ATOM 2823 N N . ILE B 1 139 ? 43.006 24.984 48.511 1.00 20.27 139 ILE B N 1
ATOM 2824 C CA . ILE B 1 139 ? 44.285 24.297 48.661 1.00 21.61 139 ILE B CA 1
ATOM 2825 C C . ILE B 1 139 ? 44.724 24.276 50.142 1.00 24.86 139 ILE B C 1
ATOM 2826 O O . ILE B 1 139 ? 45.147 23.232 50.678 1.00 25.17 139 ILE B O 1
ATOM 2831 N N . GLU B 1 140 ? 44.580 25.427 50.806 1.00 24.60 140 GLU B N 1
ATOM 2832 C CA . GLU B 1 140 ? 44.948 25.555 52.217 1.00 24.91 140 GLU B CA 1
ATOM 2833 C C . GLU B 1 140 ? 43.966 24.768 53.052 1.00 24.85 140 GLU B C 1
ATOM 2834 O O . GLU B 1 140 ? 44.391 23.987 53.923 1.00 22.82 140 GLU B O 1
ATOM 2840 N N . ALA B 1 141 ? 42.663 24.953 52.780 1.00 23.49 141 ALA B N 1
ATOM 2841 C CA . ALA B 1 141 ? 41.605 24.303 53.596 1.00 22.55 141 ALA B CA 1
ATOM 2842 C C . ALA B 1 141 ? 41.623 22.766 53.581 1.00 25.30 141 ALA B C 1
ATOM 2843 O O . ALA B 1 141 ? 41.240 22.125 54.576 1.00 25.18 141 ALA B O 1
ATOM 2845 N N . VAL B 1 142 ? 41.994 22.169 52.444 1.00 23.27 142 VAL B N 1
ATOM 2846 C CA . VAL B 1 142 ? 42.088 20.726 52.405 1.00 23.42 142 VAL B CA 1
ATOM 2847 C C . VAL B 1 142 ? 43.157 20.258 53.410 1.00 24.13 142 VAL B C 1
ATOM 2848 O O . VAL B 1 142 ? 42.939 19.279 54.127 1.00 23.43 142 VAL B O 1
ATOM 2852 N N . TYR B 1 143 ? 44.308 20.939 53.472 1.00 24.43 143 TYR B N 1
ATOM 2853 C CA . TYR B 1 143 ? 45.309 20.529 54.469 1.00 25.73 143 TYR B CA 1
ATOM 2854 C C . TYR B 1 143 ? 44.908 20.798 55.906 1.00 25.91 143 TYR B C 1
ATOM 2855 O O . TYR B 1 143 ? 45.307 20.053 56.832 1.00 27.41 143 TYR B O 1
ATOM 2864 N N . GLN B 1 144 ? 44.123 21.849 56.092 1.00 24.57 144 GLN B N 1
ATOM 2865 C CA . GLN B 1 144 ? 43.646 22.228 57.422 1.00 27.27 144 GLN B CA 1
ATOM 2866 C C . GLN B 1 144 ? 42.669 21.168 57.925 1.00 29.31 144 GLN B C 1
ATOM 2867 O O . GLN B 1 144 ? 42.793 20.715 59.065 1.00 28.95 144 GLN B O 1
ATOM 2873 N N . GLU B 1 145 ? 41.698 20.786 57.096 1.00 28.54 145 GLU B N 1
ATOM 2874 C CA . GLU B 1 145 ? 40.747 19.760 57.493 1.00 31.18 145 GLU B CA 1
ATOM 2875 C C . GLU B 1 145 ? 41.382 18.388 57.641 1.00 29.62 145 GLU B C 1
ATOM 2876 O O . GLU B 1 145 ? 40.995 17.629 58.532 1.00 28.76 145 GLU B O 1
ATOM 2882 N N . SER B 1 146 ? 42.342 18.069 56.766 1.00 29.90 146 SER B N 1
ATOM 2883 C CA . SER B 1 146 ? 42.994 16.757 56.808 1.00 30.35 146 SER B CA 1
ATOM 2884 C C . SER B 1 146 ? 43.805 16.598 58.111 1.00 31.65 146 SER B C 1
ATOM 2885 O O . SER B 1 146 ? 43.844 15.512 58.733 1.00 30.06 146 SER B O 1
ATOM 2888 N N . PHE B 1 147 ? 44.441 17.684 58.521 1.00 32.36 147 PHE B N 1
ATOM 2889 C CA . PHE B 1 147 ? 45.284 17.650 59.699 1.00 33.85 147 PHE B CA 1
ATOM 2890 C C . PHE B 1 147 ? 44.634 18.080 61.007 1.00 34.87 147 PHE B C 1
ATOM 2891 O O . PHE B 1 147 ? 45.224 17.855 62.054 1.00 36.29 147 PHE B O 1
ATOM 2899 N N . ALA B 1 148 ? 43.410 18.616 60.965 1.00 34.63 148 ALA B N 1
ATOM 2900 C CA . ALA B 1 148 ? 42.711 19.086 62.169 1.00 36.70 148 ALA B CA 1
ATOM 2901 C C . ALA B 1 148 ? 42.463 17.999 63.218 1.00 39.31 148 ALA B C 1
ATOM 2902 O O . ALA B 1 148 ? 42.192 16.850 62.868 1.00 40.34 148 ALA B O 1
ATOM 2904 N N . HIS B 1 149 ? 42.562 18.392 64.496 1.00 42.00 149 HIS B N 1
ATOM 2905 C CA . HIS B 1 149 ? 42.274 17.547 65.676 1.00 44.52 149 HIS B CA 1
ATOM 2906 C C . HIS B 1 149 ? 43.231 16.382 66.028 1.00 45.77 149 HIS B C 1
ATOM 2907 O O . HIS B 1 149 ? 42.947 15.637 66.971 1.00 45.29 149 HIS B O 1
ATOM 2914 N N . CYS B 1 150 ? 44.353 16.205 65.330 1.00 48.48 150 CYS B N 1
ATOM 2915 C CA . CYS B 1 150 ? 45.260 15.127 65.777 1.00 50.38 150 CYS B CA 1
ATOM 2916 C C . CYS B 1 150 ? 46.087 15.543 66.986 1.00 50.05 150 CYS B C 1
ATOM 2917 O O . CYS B 1 150 ? 46.222 16.730 67.272 1.00 51.17 150 CYS B O 1
ATOM 2920 N N . LYS B 1 156 ? 46.822 8.500 67.067 1.00 60.98 156 LYS B N 1
ATOM 2921 C CA . LYS B 1 156 ? 47.880 7.508 66.857 1.00 61.35 156 LYS B CA 1
ATOM 2922 C C . LYS B 1 156 ? 48.939 7.937 65.831 1.00 61.91 156 LYS B C 1
ATOM 2923 O O . LYS B 1 156 ? 49.632 7.080 65.261 1.00 62.48 156 LYS B O 1
ATOM 2929 N N . THR B 1 157 ? 49.070 9.250 65.607 1.00 61.72 157 THR B N 1
ATOM 2930 C CA . THR B 1 157 ? 50.038 9.805 64.643 1.00 61.22 157 THR B CA 1
ATOM 2931 C C . THR B 1 157 ? 51.461 9.317 64.924 1.00 60.69 157 THR B C 1
ATOM 2932 O O . THR B 1 157 ? 51.933 9.388 66.074 1.00 60.21 157 THR B O 1
ATOM 2936 N N . PRO B 1 158 ? 52.144 8.801 63.876 1.00 60.25 158 PRO B N 1
ATOM 2937 C CA . PRO B 1 158 ? 53.547 8.368 64.050 1.00 59.31 158 PRO B CA 1
ATOM 2938 C C . PRO B 1 158 ? 54.532 9.564 64.098 1.00 57.23 158 PRO B C 1
ATOM 2939 O O . PRO B 1 158 ? 54.226 10.637 63.568 1.00 55.91 158 PRO B O 1
ATOM 2943 N N . VAL B 1 159 ? 55.693 9.356 64.726 1.00 55.66 159 VAL B N 1
ATOM 2944 C CA . VAL B 1 159 ? 56.673 10.427 65.011 1.00 54.28 159 VAL B CA 1
ATOM 2945 C C . VAL B 1 159 ? 57.178 11.215 63.796 1.00 52.69 159 VAL B C 1
ATOM 2946 O O . VAL B 1 159 ? 57.672 12.333 63.955 1.00 52.26 159 VAL B O 1
ATOM 2950 N N . GLU B 1 160 ? 57.068 10.630 62.597 1.00 50.87 160 GLU B N 1
ATOM 2951 C CA . GLU B 1 160 ? 57.508 11.293 61.362 1.00 49.22 160 GLU B CA 1
ATOM 2952 C C . GLU B 1 160 ? 56.571 12.440 61.073 1.00 48.67 160 GLU B C 1
ATOM 2953 O O . GLU B 1 160 ? 56.961 13.436 60.452 1.00 47.95 160 GLU B O 1
ATOM 2959 N N . LEU B 1 161 ? 55.320 12.266 61.507 1.00 47.77 161 LEU B N 1
ATOM 2960 C CA . LEU B 1 161 ? 54.221 13.121 61.070 1.00 47.01 161 LEU B CA 1
ATOM 2961 C C . LEU B 1 161 ? 53.631 14.040 62.137 1.00 45.24 161 LEU B C 1
ATOM 2962 O O . LEU B 1 161 ? 52.920 14.988 61.791 1.00 44.21 161 LEU B O 1
ATOM 2967 N N . THR B 1 162 ? 53.934 13.786 63.415 1.00 43.47 162 THR B N 1
ATOM 2968 C CA . THR B 1 162 ? 53.474 14.691 64.492 1.00 42.10 162 THR B CA 1
ATOM 2969 C C . THR B 1 162 ? 53.764 16.194 64.153 1.00 40.44 162 THR B C 1
ATOM 2970 O O . THR B 1 162 ? 52.927 17.073 64.390 1.00 41.06 162 THR B O 1
ATOM 2974 N N . GLY B 1 163 ? 54.914 16.475 63.543 1.00 36.97 163 GLY B N 1
ATOM 2975 C CA . GLY B 1 163 ? 55.206 17.829 63.083 1.00 35.90 163 GLY B CA 1
ATOM 2976 C C . GLY B 1 163 ? 54.260 18.368 61.997 1.00 35.71 163 GLY B C 1
ATOM 2977 O O . GLY B 1 163 ? 53.918 19.560 62.008 1.00 35.67 163 GLY B O 1
ATOM 2978 N N . ALA B 1 164 ? 53.852 17.510 61.057 1.00 33.74 164 ALA B N 1
ATOM 2979 C CA . ALA B 1 164 ? 52.898 17.906 60.014 1.00 33.82 164 ALA B CA 1
ATOM 2980 C C . ALA B 1 164 ? 51.541 18.255 60.630 1.00 35.27 164 ALA B C 1
ATOM 2981 O O . ALA B 1 164 ? 50.944 19.320 60.335 1.00 33.53 164 ALA B O 1
ATOM 2983 N N . CYS B 1 165 ? 51.066 17.337 61.481 1.00 37.53 165 CYS B N 1
ATOM 2984 C CA . CYS B 1 165 ? 49.894 17.543 62.326 1.00 37.79 165 CYS B CA 1
ATOM 2985 C C . CYS B 1 165 ? 49.907 18.873 63.061 1.00 37.53 165 CYS B C 1
ATOM 2986 O O . CYS B 1 165 ? 48.854 19.512 63.162 1.00 37.22 165 CYS B O 1
ATOM 2991 N N . HIS B 1 166 ? 51.079 19.285 63.571 1.00 37.15 166 HIS B N 1
ATOM 2992 C CA . HIS B 1 166 ? 51.215 20.583 64.241 1.00 37.45 166 HIS B CA 1
ATOM 2993 C C . HIS B 1 166 ? 51.114 21.744 63.275 1.00 37.24 166 HIS B C 1
ATOM 2994 O O . HIS B 1 166 ? 50.375 22.703 63.552 1.00 37.78 166 HIS B O 1
ATOM 3001 N N . ARG B 1 167 ? 51.891 21.676 62.180 1.00 37.35 167 ARG B N 1
ATOM 3002 C CA . ARG B 1 167 ? 51.899 22.697 61.085 1.00 36.43 167 ARG B CA 1
ATOM 3003 C C . ARG B 1 167 ? 50.496 23.080 60.644 1.00 33.94 167 ARG B C 1
ATOM 3004 O O . ARG B 1 167 ? 50.137 24.262 60.608 1.00 33.53 167 ARG B O 1
ATOM 3012 N N . TRP B 1 168 ? 49.715 22.066 60.271 1.00 31.19 168 TRP B N 1
ATOM 3013 C CA . TRP B 1 168 ? 48.437 22.299 59.598 1.00 30.27 168 TRP B CA 1
ATOM 3014 C C . TRP B 1 168 ? 47.204 22.059 60.443 1.00 29.07 168 TRP B C 1
ATOM 3015 O O . TRP B 1 168 ? 46.111 22.480 60.079 1.00 29.44 168 TRP B O 1
ATOM 3026 N N . GLY B 1 169 ? 47.383 21.402 61.584 1.00 30.06 169 GLY B N 1
ATOM 3027 C CA . GLY B 1 169 ? 46.261 21.095 62.469 1.00 29.83 169 GLY B CA 1
ATOM 3028 C C . GLY B 1 169 ? 46.058 22.099 63.588 1.00 31.56 169 GLY B C 1
ATOM 3029 O O . GLY B 1 169 ? 45.117 21.962 64.366 1.00 34.54 169 GLY B O 1
ATOM 3030 N N . ASN B 1 170 ? 46.927 23.102 63.696 1.00 31.00 170 ASN B N 1
ATOM 3031 C CA . ASN B 1 170 ? 46.838 24.042 64.820 1.00 31.26 170 ASN B CA 1
ATOM 3032 C C . ASN B 1 170 ? 45.761 25.109 64.617 1.00 31.33 170 ASN B C 1
ATOM 3033 O O . ASN B 1 170 ? 45.311 25.358 63.486 1.00 30.24 170 ASN B O 1
ATOM 3038 N N . ASP B 1 171 ? 45.374 25.775 65.703 1.00 29.93 171 ASP B N 1
ATOM 3039 C CA . ASP B 1 171 ? 44.332 26.785 65.595 1.00 30.11 171 ASP B CA 1
ATOM 3040 C C . ASP B 1 171 ? 44.802 28.033 64.817 1.00 27.52 171 ASP B C 1
ATOM 3041 O O . ASP B 1 171 ? 43.984 28.760 64.304 1.00 27.43 171 ASP B O 1
ATOM 3046 N N . GLY B 1 172 ? 46.107 28.271 64.719 1.00 26.13 172 GLY B N 1
ATOM 3047 C CA . GLY B 1 172 ? 46.611 29.421 63.971 1.00 25.81 172 GLY B CA 1
ATOM 3048 C C . GLY B 1 172 ? 46.370 29.230 62.467 1.00 26.28 172 GLY B C 1
ATOM 3049 O O . GLY B 1 172 ? 46.040 30.184 61.764 1.00 26.16 172 GLY B O 1
ATOM 3050 N N . PHE B 1 173 ? 46.541 27.999 61.979 1.00 25.39 173 PHE B N 1
ATOM 3051 C CA . PHE B 1 173 ? 46.294 27.695 60.563 1.00 26.54 173 PHE B CA 1
ATOM 3052 C C . PHE B 1 173 ? 44.796 27.686 60.300 1.00 25.19 173 PHE B C 1
ATOM 3053 O O . PHE B 1 173 ? 44.339 28.174 59.279 1.00 25.93 173 PHE B O 1
ATOM 3061 N N . LYS B 1 174 ? 44.023 27.132 61.223 1.00 25.18 174 LYS B N 1
ATOM 3062 C CA . LYS B 1 174 ? 42.572 27.244 61.118 1.00 24.34 174 LYS B CA 1
ATOM 3063 C C . LYS B 1 174 ? 42.097 28.701 60.964 1.00 24.57 174 LYS B C 1
ATOM 3064 O O . LYS B 1 174 ? 41.256 28.966 60.113 1.00 25.22 174 LYS B O 1
ATOM 3070 N N . GLN B 1 175 ? 42.610 29.626 61.782 1.00 22.77 175 GLN B N 1
ATOM 3071 C CA . GLN B 1 175 ? 42.165 31.014 61.702 1.00 23.83 175 GLN B CA 1
ATOM 3072 C C . GLN B 1 175 ? 42.686 31.646 60.394 1.00 23.57 175 GLN B C 1
ATOM 3073 O O . GLN B 1 175 ? 42.001 32.451 59.759 1.00 23.76 175 GLN B O 1
ATOM 3084 N N . TYR B 1 176 ? 43.896 31.263 59.984 1.00 24.65 176 TYR B N 1
ATOM 3085 C CA . TYR B 1 176 ? 44.432 31.701 58.706 1.00 23.14 176 TYR B CA 1
ATOM 3086 C C . TYR B 1 176 ? 43.499 31.306 57.542 1.00 24.26 176 TYR B C 1
ATOM 3087 O O . TYR B 1 176 ? 43.169 32.121 56.698 1.00 24.50 176 TYR B O 1
ATOM 3096 N N . CYS B 1 177 ? 43.111 30.040 57.486 1.00 23.09 177 CYS B N 1
ATOM 3097 C CA . CYS B 1 177 ? 42.263 29.572 56.417 1.00 23.45 177 CYS B CA 1
ATOM 3098 C C . CYS B 1 177 ? 40.933 30.310 56.403 1.00 24.02 177 CYS B C 1
ATOM 3099 O O . CYS B 1 177 ? 40.405 30.586 55.330 1.00 23.59 177 CYS B O 1
ATOM 3102 N N . SER B 1 178 ? 40.368 30.571 57.583 1.00 22.52 178 SER B N 1
ATOM 3103 C CA . SER B 1 178 ? 39.104 31.310 57.682 1.00 25.34 178 SER B CA 1
ATOM 3104 C C . SER B 1 178 ? 39.214 32.710 57.097 1.00 24.68 178 SER B C 1
ATOM 3105 O O . SER B 1 178 ? 38.300 33.185 56.428 1.00 23.75 178 SER B O 1
ATOM 3108 N N . SER B 1 179 ? 40.330 33.370 57.389 1.00 25.61 179 SER B N 1
ATOM 3109 C CA . SER B 1 179 ? 40.555 34.727 56.903 1.00 26.05 179 SER B CA 1
ATOM 3110 C C . SER B 1 179 ? 40.653 34.702 55.372 1.00 25.45 179 SER B C 1
ATOM 3111 O O . SER B 1 179 ? 40.209 35.638 54.729 1.00 25.23 179 SER B O 1
ATOM 3114 N N . VAL B 1 180 ? 41.208 33.633 54.795 1.00 24.51 180 VAL B N 1
ATOM 3115 C CA . VAL B 1 180 ? 41.286 33.498 53.335 1.00 23.27 180 VAL B CA 1
ATOM 3116 C C . VAL B 1 180 ? 39.883 33.191 52.750 1.00 23.99 180 VAL B C 1
ATOM 3117 O O . VAL B 1 180 ? 39.468 33.766 51.762 1.00 23.46 180 VAL B O 1
ATOM 3121 N N . LYS B 1 181 ? 39.135 32.338 53.428 1.00 23.88 181 LYS B N 1
ATOM 3122 C CA . LYS B 1 181 ? 37.786 32.054 53.027 1.00 24.45 181 LYS B CA 1
ATOM 3123 C C . LYS B 1 181 ? 36.923 33.295 52.981 1.00 24.39 181 LYS B C 1
ATOM 3124 O O . LYS B 1 181 ? 36.158 33.467 52.029 1.00 24.53 181 LYS B O 1
ATOM 3130 N N . ASN B 1 182 ? 37.018 34.133 54.010 1.00 23.97 182 ASN B N 1
ATOM 3131 C CA . ASN B 1 182 ? 36.251 35.376 54.043 1.00 26.48 182 ASN B CA 1
ATOM 3132 C C . ASN B 1 182 ? 36.499 36.301 52.841 1.00 24.47 182 ASN B C 1
ATOM 3133 O O . ASN B 1 182 ? 35.558 36.873 52.321 1.00 25.48 182 ASN B O 1
ATOM 3138 N N . ILE B 1 183 ? 37.750 36.435 52.401 1.00 23.79 183 ILE B N 1
ATOM 3139 C CA . ILE B 1 183 ? 38.064 37.185 51.172 1.00 23.91 183 ILE B CA 1
ATOM 3140 C C . ILE B 1 183 ? 37.406 36.500 49.945 1.00 24.75 183 ILE B C 1
ATOM 3141 O O . ILE B 1 183 ? 36.718 37.130 49.148 1.00 25.93 183 ILE B O 1
ATOM 3146 N N . ALA B 1 184 ? 37.575 35.195 49.821 1.00 24.83 184 ALA B N 1
ATOM 3147 C CA . ALA B 1 184 ? 37.020 34.500 48.647 1.00 25.73 184 ALA B CA 1
ATOM 3148 C C . ALA B 1 184 ? 35.494 34.657 48.630 1.00 25.03 184 ALA B C 1
ATOM 3149 O O . ALA B 1 184 ? 34.923 35.016 47.617 1.00 22.47 184 ALA B O 1
ATOM 3151 N N . GLU B 1 185 ? 34.856 34.394 49.778 1.00 26.13 185 GLU B N 1
ATOM 3152 C CA . GLU B 1 185 ? 33.411 34.527 49.931 1.00 27.03 185 GLU B CA 1
ATOM 3153 C C . GLU B 1 185 ? 32.914 35.947 49.601 1.00 28.17 185 GLU B C 1
ATOM 3154 O O . GLU B 1 185 ? 31.866 36.104 48.983 1.00 28.19 185 GLU B O 1
ATOM 3160 N N . ARG B 1 186 ? 33.664 36.970 50.011 1.00 28.37 186 ARG B N 1
ATOM 3161 C CA . ARG B 1 186 ? 33.283 38.354 49.740 1.00 28.15 186 ARG B CA 1
ATOM 3162 C C . ARG B 1 186 ? 33.255 38.578 48.233 1.00 28.78 186 ARG B C 1
ATOM 3163 O O . ARG B 1 186 ? 32.253 39.033 47.685 1.00 28.29 186 ARG B O 1
ATOM 3171 N N . CYS B 1 187 ? 34.384 38.258 47.589 1.00 28.44 187 CYS B N 1
ATOM 3172 C CA . CYS B 1 187 ? 34.542 38.294 46.128 1.00 29.15 187 CYS B CA 1
ATOM 3173 C C . CYS B 1 187 ? 33.444 37.550 45.366 1.00 27.87 187 CYS B C 1
ATOM 3174 O O . CYS B 1 187 ? 32.963 38.029 44.351 1.00 26.48 187 CYS B O 1
ATOM 3177 N N . LEU B 1 188 ? 33.065 36.373 45.864 1.00 26.53 188 LEU B N 1
ATOM 3178 C CA . LEU B 1 188 ? 32.109 35.541 45.172 1.00 26.71 188 LEU B CA 1
ATOM 3179 C C . LEU B 1 188 ? 30.709 36.115 45.264 1.00 28.77 188 LEU B C 1
ATOM 3180 O O . LEU B 1 188 ? 29.938 35.976 44.318 1.00 29.59 188 LEU B O 1
ATOM 3185 N N . GLU B 1 189 ? 30.384 36.771 46.386 1.00 29.55 189 GLU B N 1
ATOM 3186 C CA . GLU B 1 189 ? 29.055 37.299 46.598 1.00 31.36 189 GLU B CA 1
ATOM 3187 C C . GLU B 1 189 ? 28.802 38.532 45.696 1.00 31.42 189 GLU B C 1
ATOM 3188 O O . GLU B 1 189 ? 27.661 38.931 45.469 1.00 29.71 189 GLU B O 1
ATOM 3194 N N . ASN B 1 190 ? 29.882 39.081 45.148 1.00 31.69 190 ASN B N 1
ATOM 3195 C CA . ASN B 1 190 ? 29.817 40.147 44.164 1.00 32.46 190 ASN B CA 1
ATOM 3196 C C . ASN B 1 190 ? 30.133 39.708 42.734 1.00 32.76 190 ASN B C 1
ATOM 3197 O O . ASN B 1 190 ? 30.387 40.556 41.892 1.00 33.79 190 ASN B O 1
ATOM 3202 N N . ALA B 1 191 ? 30.137 38.397 42.464 1.00 30.19 191 ALA B N 1
ATOM 3203 C CA . ALA B 1 191 ? 30.622 37.859 41.182 1.00 28.00 191 ALA B CA 1
ATOM 3204 C C . ALA B 1 191 ? 29.483 37.574 40.215 1.00 27.19 191 ALA B C 1
ATOM 3205 O O . ALA B 1 191 ? 28.376 37.189 40.626 1.00 27.33 191 ALA B O 1
ATOM 3207 N N . SER B 1 192 ? 29.767 37.725 38.925 1.00 26.12 192 SER B N 1
ATOM 3208 C CA . SER B 1 192 ? 28.810 37.355 37.870 1.00 25.71 192 SER B CA 1
ATOM 3209 C C . SER B 1 192 ? 28.609 35.857 37.850 1.00 25.65 192 SER B C 1
ATOM 3210 O O . SER B 1 192 ? 29.375 35.116 38.451 1.00 25.89 192 SER B O 1
ATOM 3213 N N . GLY B 1 193 ? 27.563 35.412 37.166 1.00 26.45 193 GLY B N 1
ATOM 3214 C CA . GLY B 1 193 ? 27.258 33.979 36.976 1.00 25.84 193 GLY B CA 1
ATOM 3215 C C . GLY B 1 193 ? 28.350 33.220 36.251 1.00 26.51 193 GLY B C 1
ATOM 3216 O O . GLY B 1 193 ? 28.647 32.064 36.594 1.00 25.42 193 GLY B O 1
ATOM 3217 N N . GLU B 1 194 ? 28.981 33.853 35.261 1.00 27.21 194 GLU B N 1
ATOM 3218 C CA . GLU B 1 194 ? 30.119 33.205 34.590 1.00 28.66 194 GLU B CA 1
ATOM 3219 C C . GLU B 1 194 ? 31.286 33.002 35.568 1.00 26.26 194 GLU B C 1
ATOM 3220 O O . GLU B 1 194 ? 31.952 31.979 35.543 1.00 25.99 194 GLU B O 1
ATOM 3226 N N . VAL B 1 195 ? 31.520 33.959 36.461 1.00 26.30 195 VAL B N 1
ATOM 3227 C CA . VAL B 1 195 ? 32.657 33.837 37.426 1.00 24.68 195 VAL B CA 1
ATOM 3228 C C . VAL B 1 195 ? 32.362 32.765 38.478 1.00 24.19 195 VAL B C 1
ATOM 3229 O O . VAL B 1 195 ? 33.217 31.924 38.795 1.00 25.81 195 VAL B O 1
ATOM 3233 N N . LEU B 1 196 ? 31.121 32.763 38.954 1.00 24.25 196 LEU B N 1
ATOM 3234 C CA . LEU B 1 196 ? 30.624 31.795 39.912 1.00 23.71 196 LEU B CA 1
ATOM 3235 C C . LEU B 1 196 ? 30.786 30.394 39.363 1.00 24.50 196 LEU B C 1
ATOM 3236 O O . LEU B 1 196 ? 31.207 29.481 40.095 1.00 25.52 196 LEU B O 1
ATOM 3241 N N . GLY B 1 197 ? 30.490 30.219 38.079 1.00 22.12 197 GLY B N 1
ATOM 3242 C CA . GLY B 1 197 ? 30.715 28.914 37.415 1.00 22.46 197 GLY B CA 1
ATOM 3243 C C . GLY B 1 197 ? 32.170 28.476 37.356 1.00 22.95 197 GLY B C 1
ATOM 3244 O O . GLY B 1 197 ? 32.471 27.341 37.650 1.00 24.95 197 GLY B O 1
ATOM 3245 N N . GLU B 1 198 ? 33.075 29.356 36.939 1.00 25.54 198 GLU B N 1
ATOM 3246 C CA . GLU B 1 198 ? 34.516 29.034 36.915 1.00 28.59 198 GLU B CA 1
ATOM 3247 C C . GLU B 1 198 ? 35.067 28.707 38.320 1.00 25.54 198 GLU B C 1
ATOM 3248 O O . GLU B 1 198 ? 35.839 27.776 38.459 1.00 23.74 198 GLU B O 1
ATOM 3254 N N . ALA B 1 199 ? 34.665 29.480 39.345 1.00 24.06 199 ALA B N 1
ATOM 3255 C CA . ALA B 1 199 ? 35.172 29.305 40.690 1.00 22.56 199 ALA B CA 1
ATOM 3256 C C . ALA B 1 199 ? 34.745 27.945 41.251 1.00 24.00 199 ALA B C 1
ATOM 3257 O O . ALA B 1 199 ? 35.557 27.227 41.860 1.00 26.00 199 ALA B O 1
ATOM 3259 N N . GLU B 1 200 ? 33.483 27.596 41.055 1.00 23.34 200 GLU B N 1
ATOM 3260 C CA . GLU B 1 200 ? 32.986 26.306 41.469 1.00 25.37 200 GLU B CA 1
ATOM 3261 C C . GLU B 1 200 ? 33.681 25.149 40.746 1.00 25.41 200 GLU B C 1
ATOM 3262 O O . GLU B 1 200 ? 34.015 24.133 41.374 1.00 24.83 200 GLU B O 1
ATOM 3268 N N . ASP B 1 201 ? 33.894 25.289 39.435 1.00 24.40 201 ASP B N 1
ATOM 3269 C CA . ASP B 1 201 ? 34.662 24.304 38.700 1.00 22.97 201 ASP B CA 1
ATOM 3270 C C . ASP B 1 201 ? 36.089 24.171 39.217 1.00 22.19 201 ASP B C 1
ATOM 3271 O O . ASP B 1 201 ? 36.674 23.085 39.172 1.00 22.64 201 ASP B O 1
ATOM 3276 N N . VAL B 1 202 ? 36.653 25.280 39.665 1.00 20.87 202 VAL B N 1
ATOM 3277 C CA . VAL B 1 202 ? 38.031 25.325 40.166 1.00 22.05 202 VAL B CA 1
ATOM 3278 C C . VAL B 1 202 ? 38.124 24.714 41.555 1.00 21.83 202 VAL B C 1
ATOM 3279 O O . VAL B 1 202 ? 39.119 24.013 41.871 1.00 20.38 202 VAL B O 1
ATOM 3283 N N . LEU B 1 203 ? 37.072 24.933 42.356 1.00 21.41 203 LEU B N 1
ATOM 3284 C CA . LEU B 1 203 ? 36.920 24.261 43.661 1.00 22.03 203 LEU B CA 1
ATOM 3285 C C . LEU B 1 203 ? 36.878 22.740 43.488 1.00 21.32 203 LEU B C 1
ATOM 3286 O O . LEU B 1 203 ? 37.659 21.984 44.120 1.00 20.83 203 LEU B O 1
ATOM 3291 N N . VAL B 1 204 ? 35.992 22.273 42.620 1.00 19.98 204 VAL B N 1
ATOM 3292 C CA . VAL B 1 204 ? 35.950 20.834 42.371 1.00 20.79 204 VAL B CA 1
ATOM 3293 C C . VAL B 1 204 ? 37.330 20.302 41.854 1.00 21.28 204 VAL B C 1
ATOM 3294 O O . VAL B 1 204 ? 37.825 19.280 42.337 1.00 21.67 204 VAL B O 1
ATOM 3298 N N . ARG B 1 205 ? 37.980 21.052 40.961 1.00 19.67 205 ARG B N 1
ATOM 3299 C CA . ARG B 1 205 ? 39.285 20.652 40.428 1.00 20.59 205 ARG B CA 1
ATOM 3300 C C . ARG B 1 205 ? 40.338 20.493 41.526 1.00 20.37 205 ARG B C 1
ATOM 3301 O O . ARG B 1 205 ? 41.108 19.531 41.525 1.00 19.97 205 ARG B O 1
ATOM 3309 N N . VAL B 1 206 ? 40.367 21.426 42.486 1.00 20.29 206 VAL B N 1
ATOM 3310 C CA . VAL B 1 206 ? 41.340 21.352 43.589 1.00 19.83 206 VAL B CA 1
ATOM 3311 C C . VAL B 1 206 ? 41.083 20.061 44.385 1.00 19.60 206 VAL B C 1
ATOM 3312 O O . VAL B 1 206 ? 42.009 19.300 44.679 1.00 21.55 206 VAL B O 1
ATOM 3316 N N . LEU B 1 207 ? 39.827 19.831 44.731 1.00 18.72 207 LEU B N 1
ATOM 3317 C CA . LEU B 1 207 ? 39.456 18.690 45.558 1.00 20.93 207 LEU B CA 1
ATOM 3318 C C . LEU B 1 207 ? 39.827 17.378 44.844 1.00 23.40 207 LEU B C 1
ATOM 3319 O O . LEU B 1 207 ? 40.308 16.434 45.490 1.00 24.91 207 LEU B O 1
ATOM 3324 N N . GLU B 1 208 ? 39.621 17.314 43.515 1.00 21.86 208 GLU B N 1
ATOM 3325 C CA . GLU B 1 208 ? 39.976 16.078 42.780 1.00 21.13 208 GLU B CA 1
ATOM 3326 C C . GLU B 1 208 ? 41.471 15.898 42.682 1.00 21.58 208 GLU B C 1
ATOM 3327 O O . GLU B 1 208 ? 41.972 14.776 42.785 1.00 21.86 208 GLU B O 1
ATOM 3333 N N . LEU B 1 209 ? 42.190 16.987 42.472 1.00 19.92 209 LEU B N 1
ATOM 3334 C CA . LEU B 1 209 ? 43.647 16.935 42.422 1.00 21.40 209 LEU B CA 1
ATOM 3335 C C . LEU B 1 209 ? 44.263 16.501 43.767 1.00 21.79 209 LEU B C 1
ATOM 3336 O O . LEU B 1 209 ? 45.331 15.884 43.777 1.00 22.79 209 LEU B O 1
ATOM 3341 N N . GLU B 1 210 ? 43.584 16.838 44.868 1.00 22.25 210 GLU B N 1
ATOM 3342 C CA . GLU B 1 210 ? 44.013 16.526 46.231 1.00 22.85 210 GLU B CA 1
ATOM 3343 C C . GLU B 1 210 ? 43.801 15.035 46.497 1.00 21.91 210 GLU B C 1
ATOM 3344 O O . GLU B 1 210 ? 44.698 14.372 47.014 1.00 21.81 210 GLU B O 1
ATOM 3350 N N . VAL B 1 211 ? 42.639 14.522 46.083 1.00 21.84 211 VAL B N 1
ATOM 3351 C CA . VAL B 1 211 ? 42.339 13.090 46.130 1.00 23.17 211 VAL B CA 1
ATOM 3352 C C . VAL B 1 211 ? 43.431 12.319 45.440 1.00 23.14 211 VAL B C 1
ATOM 3353 O O . VAL B 1 211 ? 44.032 11.423 46.016 1.00 22.52 211 VAL B O 1
ATOM 3357 N N . ALA B 1 212 ? 43.760 12.733 44.232 1.00 23.74 212 ALA B N 1
ATOM 3358 C CA . ALA B 1 212 ? 44.766 12.066 43.463 1.00 21.44 212 ALA B CA 1
ATOM 3359 C C . ALA B 1 212 ? 46.18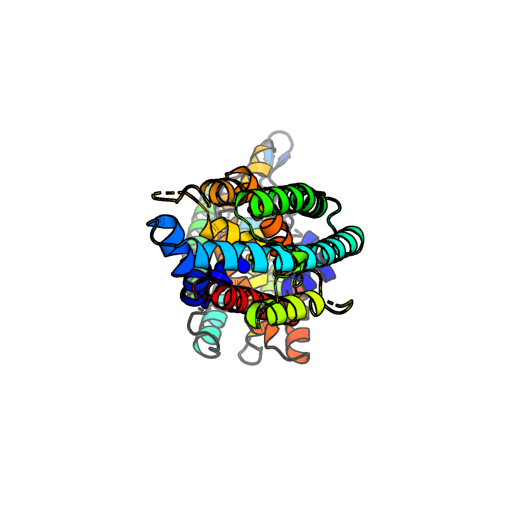4 12.211 44.062 1.00 22.64 212 ALA B C 1
ATOM 3360 O O . ALA B 1 212 ? 46.980 11.269 44.033 1.00 21.43 212 ALA B O 1
ATOM 3362 N N . PHE B 1 213 ? 46.502 13.383 44.621 1.00 23.27 213 PHE B N 1
ATOM 3363 C CA . PHE B 1 213 ? 47.776 13.588 45.310 1.00 22.44 213 PHE B CA 1
ATOM 3364 C C . PHE B 1 213 ? 47.948 12.642 46.518 1.00 22.12 213 PHE B C 1
ATOM 3365 O O . PHE B 1 213 ? 49.021 12.079 46.721 1.00 21.50 213 PHE B O 1
ATOM 3373 N N . TRP B 1 214 ? 46.894 12.499 47.316 1.00 21.56 214 TRP B N 1
ATOM 3374 C CA . TRP B 1 214 ? 46.887 11.582 48.463 1.00 23.88 214 TRP B CA 1
ATOM 3375 C C . TRP B 1 214 ? 47.030 10.109 48.019 1.00 25.83 214 TRP B C 1
ATOM 3376 O O . TRP B 1 214 ? 47.762 9.339 48.654 1.00 25.69 214 TRP B O 1
ATOM 3387 N N . GLU B 1 215 ? 46.302 9.730 46.947 1.00 24.98 215 GLU B N 1
ATOM 3388 C CA . GLU B 1 215 ? 46.427 8.393 46.340 1.00 26.65 215 GLU B CA 1
ATOM 3389 C C . GLU B 1 215 ? 47.871 8.079 45.923 1.00 27.45 215 GLU B C 1
ATOM 3390 O O . GLU B 1 215 ? 48.402 6.997 46.285 1.00 26.10 215 GLU B O 1
ATOM 3409 N N . SER B 1 217 ? 50.563 9.440 47.213 1.00 27.82 217 SER B N 1
ATOM 3410 C CA . SER B 1 217 ? 51.373 9.415 48.421 1.00 28.96 217 SER B CA 1
ATOM 3411 C C . SER B 1 217 ? 51.228 8.078 49.137 1.00 29.47 217 SER B C 1
ATOM 3412 O O . SER B 1 217 ? 52.203 7.540 49.626 1.00 31.12 217 SER B O 1
ATOM 3415 N N . ARG B 1 218 ? 50.011 7.550 49.159 1.00 29.39 218 ARG B N 1
ATOM 3416 C CA . ARG B 1 218 ? 49.720 6.272 49.738 1.00 31.99 218 ARG B CA 1
ATOM 3417 C C . ARG B 1 218 ? 50.504 5.136 49.055 1.00 33.90 218 ARG B C 1
ATOM 3418 O O . ARG B 1 218 ? 51.090 4.282 49.737 1.00 32.30 218 ARG B O 1
ATOM 3426 N N . GLY B 1 219 ? 50.553 5.158 47.722 1.00 34.84 219 GLY B N 1
ATOM 3427 C CA . GLY B 1 219 ? 51.075 4.031 46.935 1.00 35.77 219 GLY B CA 1
ATOM 3428 C C . GLY B 1 219 ? 49.922 3.374 46.215 1.00 38.06 219 GLY B C 1
ATOM 3429 O O . GLY B 1 219 ? 49.651 2.180 46.383 1.00 41.29 219 GLY B O 1
#

Organism: Arabidopsis thaliana (NCBI:txid3702)

InterPro domains:
  IPR004305 Thiaminase-2/PQQC [PF03070] (12-218)
  IPR016084 Haem oxygenase-like, multi-helical [G3DSA:1.20.910.10] (1-220)
  IPR016084 Haem oxygenase-like, multi-helical [SSF48613] (21-217)
  IPR026285 TenA_E protein [PIRSF003170] (9-216)
  IPR050967 Thiamine Salvage Pathway TenA [PTHR43198] (3-217)

Nearest PDB structures (foldseek):
  2q4x-assembly1_A  TM=9.981E-01  e=2.979E-26  Arabidopsis thaliana
  2q4x-assembly2_B  TM=9.221E-01  e=6.215E-22  Arabidopsis thaliana
  1rtw-assembly1_D  TM=8.807E-01  e=4.289E-07  Pyrococcus furiosus DSM 3638
  1z72-assembly1_A  TM=6.916E-01  e=2.405E-04  Streptococcus pneumoniae TIGR4
  2qcx-assembly1_B  TM=8.342E-01  e=4.596E-03  Bacillus subtilis

Foldseek 3Di:
DLVVVLCVVVVPLLVLLQAALADWDADPNDTDCLLVLLSLLQVLLLLVLVLVLLVVLVVCCCVVPPDNVLCLSVVVNVLSVVVNVLSVVVCVVVVPDNVPDDHDDLSVVSSVVSVVCPPVQDSLQSLLVLLLLVSLLSNLACVVVVQVVGPHHDCSSSVSNHDVVSVVSSVVNVVVSVVDLVPDDPVNSVSNSVSSVVSSVSSSVSSVSYD/DFLVVVLCVVVVVLLCLLQVPVLLVCQFLVVQDLQLVLLLLLLVLVLLVLVLVLLVVLVVCQCPPDPDNVSCLSVVVNVLSVVVNVVSVVLCVVSVHDNVPDDHDDLSVVVSVLSVVCPPPQDNLQSLLVLLLLVSLLSSLAPGVRDPSCVVSSCSRHDVVSVVSSVVVVVVSRVVLVPDDPVNSVNNSVSSSVSSVSSSVSSCSRD

Secondary structure (DSSP, 8-state):
-HHHHHHHHTHHHHHHHTS-S---EEETTEEE-HHHHHHHHHHHHHHHHHHHHHHHHHHHHHHS-S-TT--HHHHHHHHHHHHHHHHHHHHHHTT--GGGPPPPHHHHHHHHHHHH--TTS-TTT--HHHHHHHHHHHHTTTHHHHHHTSSS---HHHHHHSSHHHHHHHHHHHHHHHHHHHT--HHHHHHHHHHHHHHHHHHHHHH----/--HHHHHHHHTHHHHHHHHS-HHHHHHHTT---HHHHHHHHHHHHHHHHHHHHHHHHHHHHHHHS-S-TT--HHHHHHHHHHHHHHHHHHHHHHTT--GGGPPPPHHHHHHHHHHHH--TTS-TTT--HHHHHHHHHHHHHTT----TTTHHHHHHHHSHHHHHHHHHHHHHHHHHHHT--HHHHHHHHHHHHHHHHHHHHHH----

CATH classification: 1.20.910.10